Protein AF-0000000087118768 (afdb_homodimer)

Organism: NCBI:txid53985

Solvent-accessible surface area (backbone atoms only — not comparable to full-atom values): 30258 Å² total; per-residue (Å²): 112,69,66,62,57,50,46,36,54,48,44,27,50,35,19,40,52,16,22,42,48,45,58,54,28,55,72,34,82,84,37,24,83,80,22,68,65,53,44,27,53,42,29,19,20,48,17,24,44,33,26,41,10,43,49,43,25,30,45,49,5,34,54,38,48,56,38,74,81,66,40,64,65,33,71,61,37,79,43,54,32,47,46,42,20,51,52,37,35,55,51,49,49,50,51,51,36,53,46,38,46,56,63,51,55,67,57,56,64,65,66,63,65,64,75,75,75,66,81,69,83,68,80,70,73,80,71,78,79,65,77,64,79,57,71,61,61,60,48,50,50,53,48,50,53,50,50,51,52,45,45,52,46,43,42,43,50,50,42,52,51,43,49,43,54,33,31,26,53,52,14,25,52,56,28,51,47,64,70,81,56,32,61,35,43,49,51,48,48,45,54,45,38,20,32,45,17,30,45,51,23,44,48,38,60,74,70,44,89,48,66,68,57,44,49,50,55,41,49,52,53,16,45,29,29,30,50,17,21,51,54,15,49,69,43,30,87,79,51,50,80,82,34,59,63,40,24,49,53,51,11,52,50,25,8,38,33,10,14,41,31,39,43,36,30,51,47,48,44,40,34,54,58,38,55,70,19,62,71,53,64,67,45,53,71,68,57,45,52,50,30,50,49,28,19,51,46,24,22,50,52,41,50,56,47,46,60,70,74,110,68,68,60,55,50,45,36,54,47,44,27,50,34,20,41,52,16,22,42,49,44,57,55,27,56,71,34,83,86,37,25,81,80,22,68,66,53,45,29,53,42,28,18,20,47,16,23,45,32,25,42,10,43,50,42,25,30,45,49,5,33,54,38,48,56,37,74,82,65,41,65,64,31,70,61,38,77,43,56,31,49,47,42,22,50,51,37,34,54,49,50,49,50,51,51,35,52,47,38,45,57,63,51,55,68,57,55,65,64,66,63,65,65,75,72,75,70,78,71,84,68,79,71,74,81,72,75,81,64,77,63,77,58,72,62,60,60,49,50,51,53,48,49,52,51,50,52,52,47,46,52,45,44,43,42,50,49,42,51,52,42,48,41,54,32,30,25,52,53,15,24,51,56,27,50,47,64,70,80,57,33,60,36,43,50,52,47,48,44,53,46,38,20,32,45,17,30,46,52,24,44,47,37,62,75,68,42,90,49,66,67,59,44,49,49,54,42,48,52,53,17,46,30,28,30,51,16,22,52,51,15,48,68,44,30,87,78,51,50,78,80,35,58,65,40,25,48,53,50,11,50,49,25,8,39,34,10,13,40,32,40,42,36,31,49,47,49,45,41,34,55,58,38,55,67,18,63,70,53,65,68,45,54,71,68,57,45,53,50,31,50,49,28,19,51,47,24,21,51,50,41,48,55,48,47,58,71,76

Structure (mmCIF, N/CA/C/O backbone):
data_AF-0000000087118768-model_v1
#
loop_
_entity.id
_entity.type
_entity.pdbx_description
1 polymer 'Zinc transporter 5'
#
loop_
_atom_site.group_PDB
_atom_site.id
_atom_site.type_symbol
_atom_site.label_atom_id
_atom_site.label_alt_id
_atom_site.label_comp_id
_atom_site.label_asym_id
_atom_site.label_entity_id
_atom_site.label_seq_id
_atom_site.pdbx_PDB_ins_code
_atom_site.Cartn_x
_atom_site.Cartn_y
_atom_site.Cartn_z
_atom_site.occupancy
_atom_site.B_iso_or_equiv
_atom_site.auth_seq_id
_atom_site.auth_comp_id
_atom_site.auth_asym_id
_atom_site.auth_atom_id
_atom_site.pdbx_PDB_model_num
ATOM 1 N N . MET A 1 1 ? -31.422 -19.531 -11.227 1 53.19 1 MET A N 1
ATOM 2 C CA . MET A 1 1 ? -31.984 -18.203 -11.508 1 53.19 1 MET A CA 1
ATOM 3 C C . MET A 1 1 ? -32.469 -17.547 -10.219 1 53.19 1 MET A C 1
ATOM 5 O O . MET A 1 1 ? -32.156 -16.375 -9.969 1 53.19 1 MET A O 1
ATOM 9 N N . GLY A 1 2 ? -33.031 -18.453 -9.312 1 63.06 2 GLY A N 1
ATOM 10 C CA . GLY A 1 2 ? -33.656 -17.906 -8.117 1 63.06 2 GLY A CA 1
ATOM 11 C C . GLY A 1 2 ? -32.625 -17.359 -7.125 1 63.06 2 GLY A C 1
ATOM 12 O O . GLY A 1 2 ? -32.75 -16.234 -6.641 1 63.06 2 GLY A O 1
ATOM 13 N N . LEU A 1 3 ? -31.547 -18.062 -6.965 1 72.88 3 LEU A N 1
ATOM 14 C CA . LEU A 1 3 ? -30.562 -17.656 -5.961 1 72.88 3 LEU A CA 1
ATOM 15 C C . LEU A 1 3 ? -29.766 -16.438 -6.438 1 72.88 3 LEU A C 1
ATOM 17 O O . LEU A 1 3 ? -29.422 -15.562 -5.645 1 72.88 3 LEU A O 1
ATOM 21 N N . SER A 1 4 ? -29.719 -16.328 -7.73 1 80.5 4 SER A N 1
ATOM 22 C CA . SER A 1 4 ? -28.953 -15.227 -8.289 1 80.5 4 SER A CA 1
ATOM 23 C C . SER A 1 4 ? -29.703 -13.906 -8.156 1 80.5 4 SER A C 1
ATOM 25 O O . SER A 1 4 ? -29.109 -12.867 -7.863 1 80.5 4 SER A O 1
ATOM 27 N N . THR A 1 5 ? -30.938 -14.039 -8.344 1 82.75 5 THR A N 1
ATOM 28 C CA . THR A 1 5 ? -31.75 -12.836 -8.188 1 82.75 5 THR A CA 1
ATOM 29 C C . THR A 1 5 ? -31.828 -12.422 -6.723 1 82.75 5 THR A C 1
ATOM 31 O O . THR A 1 5 ? -31.766 -11.234 -6.402 1 82.75 5 THR A O 1
ATOM 34 N N . GLY A 1 6 ? -31.969 -13.359 -5.891 1 89.44 6 GLY A N 1
ATOM 35 C CA . GLY A 1 6 ? -31.969 -13.078 -4.465 1 89.44 6 GLY A CA 1
ATOM 36 C C . GLY A 1 6 ? -30.672 -12.453 -3.977 1 89.44 6 GLY A C 1
ATOM 37 O O . GLY A 1 6 ? -30.688 -11.586 -3.096 1 89.44 6 GLY A O 1
ATOM 38 N N . ALA A 1 7 ? -29.688 -12.859 -4.602 1 92.12 7 ALA A N 1
ATOM 39 C CA . ALA A 1 7 ? -28.359 -12.367 -4.215 1 92.12 7 ALA A CA 1
ATOM 40 C C . ALA A 1 7 ? -28.234 -10.875 -4.477 1 92.12 7 ALA A C 1
ATOM 42 O O . ALA A 1 7 ? -27.531 -10.164 -3.754 1 92.12 7 ALA A O 1
ATOM 43 N N . ILE A 1 8 ? -28.922 -10.398 -5.5 1 93.81 8 ILE A N 1
ATOM 44 C CA . ILE A 1 8 ? -28.906 -8.977 -5.816 1 93.81 8 ILE A CA 1
ATOM 45 C C . ILE A 1 8 ? -29.5 -8.18 -4.66 1 93.81 8 ILE A C 1
ATOM 47 O O . ILE A 1 8 ? -28.922 -7.176 -4.227 1 93.81 8 ILE A O 1
ATOM 51 N N . PHE A 1 9 ? -30.562 -8.625 -4.125 1 94.62 9 PHE A N 1
ATOM 52 C CA . PHE A 1 9 ? -31.234 -7.945 -3.021 1 94.62 9 PHE A CA 1
ATOM 53 C C . PHE A 1 9 ? -30.422 -8.086 -1.733 1 94.62 9 PHE A C 1
ATOM 55 O O . PHE A 1 9 ? -30.391 -7.164 -0.913 1 94.62 9 PHE A O 1
ATOM 62 N N . ILE A 1 10 ? -29.891 -9.172 -1.58 1 94.88 10 ILE A N 1
ATOM 63 C CA . ILE A 1 10 ? -29.062 -9.383 -0.399 1 94.88 10 ILE A CA 1
ATOM 64 C C . ILE A 1 10 ? -27.891 -8.398 -0.406 1 94.88 10 ILE A C 1
ATOM 66 O O . ILE A 1 10 ? -27.609 -7.746 0.604 1 94.88 10 ILE A O 1
ATOM 70 N N . MET A 1 11 ? -27.234 -8.281 -1.566 1 95.88 11 MET A N 1
ATOM 71 C CA . MET A 1 11 ? -26.078 -7.383 -1.683 1 95.88 11 MET A CA 1
ATOM 72 C C . MET A 1 11 ? -26.5 -5.934 -1.45 1 95.88 11 MET A C 1
ATOM 74 O O . MET A 1 11 ? -25.781 -5.168 -0.813 1 95.88 11 MET A O 1
ATOM 78 N N . PHE A 1 12 ? -27.656 -5.648 -1.986 1 96.5 12 PHE A N 1
ATOM 79 C CA . PHE A 1 12 ? -28.172 -4.301 -1.766 1 96.5 12 PHE A CA 1
ATOM 80 C C . PHE A 1 12 ? -28.438 -4.055 -0.284 1 96.5 12 PHE A C 1
ATOM 82 O O . PHE A 1 12 ? -28.016 -3.031 0.263 1 96.5 12 PHE A O 1
ATOM 89 N N . ALA A 1 13 ? -29.062 -4.957 0.356 1 96.69 13 ALA A N 1
ATOM 90 C CA . ALA A 1 13 ? -29.438 -4.82 1.762 1 96.69 13 ALA A CA 1
ATOM 91 C C . ALA A 1 13 ? -28.203 -4.75 2.654 1 96.69 13 ALA A C 1
ATOM 93 O O . ALA A 1 13 ? -28.125 -3.906 3.551 1 96.69 13 ALA A O 1
ATOM 94 N N . VAL A 1 14 ? -27.266 -5.566 2.406 1 96.62 14 VAL A N 1
ATOM 95 C CA . VAL A 1 14 ? -26.062 -5.645 3.215 1 96.62 14 VAL A CA 1
ATOM 96 C C . VAL A 1 14 ? -25.25 -4.355 3.061 1 96.62 14 VAL A C 1
ATOM 98 O O . VAL A 1 14 ? -24.766 -3.795 4.047 1 96.62 14 VAL A O 1
ATOM 101 N N . SER A 1 15 ? -25.078 -3.898 1.823 1 96.56 15 SER A N 1
ATOM 102 C CA . SER A 1 15 ? -24.344 -2.664 1.562 1 96.56 15 SER A CA 1
ATOM 103 C C . SER A 1 15 ? -25.031 -1.467 2.211 1 96.56 15 SER A C 1
ATOM 105 O O . SER A 1 15 ? -24.375 -0.629 2.832 1 96.56 15 SER A O 1
ATOM 107 N N . ALA A 1 16 ? -26.344 -1.448 2.057 1 96.25 16 ALA A N 1
ATOM 108 C CA . ALA A 1 16 ? -27.109 -0.361 2.656 1 96.25 16 ALA A CA 1
ATOM 109 C C . ALA A 1 16 ? -27.016 -0.392 4.18 1 96.25 16 ALA A C 1
ATOM 111 O O . ALA A 1 16 ? -26.828 0.648 4.816 1 96.25 16 ALA A O 1
ATOM 112 N N . ALA A 1 17 ? -27.125 -1.517 4.734 1 96.69 17 ALA A N 1
ATOM 113 C CA . ALA A 1 17 ? -27.031 -1.665 6.184 1 96.69 17 ALA A CA 1
ATOM 114 C C . ALA A 1 17 ? -25.672 -1.187 6.699 1 96.69 17 ALA A C 1
ATOM 116 O O . ALA A 1 17 ? -25.609 -0.504 7.723 1 96.69 17 ALA A O 1
ATOM 117 N N . GLY A 1 18 ? -24.609 -1.528 6.023 1 96.31 18 GLY A N 1
ATOM 118 C CA . GLY A 1 18 ? -23.281 -1.11 6.418 1 96.31 18 GLY A CA 1
ATOM 119 C C . GLY A 1 18 ? -23.109 0.396 6.43 1 96.31 18 GLY A C 1
ATOM 120 O O . GLY A 1 18 ? -22.531 0.954 7.371 1 96.31 18 GLY A O 1
ATOM 121 N N . THR A 1 19 ? -23.594 1.037 5.422 1 94.81 19 THR A N 1
ATOM 122 C CA . THR A 1 19 ? -23.422 2.482 5.305 1 94.81 19 THR A CA 1
ATOM 123 C C . THR A 1 19 ? -24.281 3.207 6.34 1 94.81 19 THR A C 1
ATOM 125 O O . THR A 1 19 ? -24 4.352 6.695 1 94.81 19 THR A O 1
ATOM 128 N N . LEU A 1 20 ? -25.312 2.576 6.828 1 93.19 20 LEU A N 1
ATOM 129 C CA . LEU A 1 20 ? -26.234 3.201 7.773 1 93.19 20 LEU A CA 1
ATOM 130 C C . LEU A 1 20 ? -25.672 3.137 9.195 1 93.19 20 LEU A C 1
ATOM 132 O O . LEU A 1 20 ? -26.094 3.91 10.062 1 93.19 20 LEU A O 1
ATOM 136 N N . VAL A 1 21 ? -24.75 2.287 9.453 1 92.75 21 VAL A N 1
ATOM 137 C CA . VAL A 1 21 ? -24.203 2.1 10.797 1 92.75 21 VAL A CA 1
ATOM 138 C C . VAL A 1 21 ? -23.609 3.41 11.297 1 92.75 21 VAL A C 1
ATOM 140 O O . VAL A 1 21 ? -24 3.916 12.359 1 92.75 21 VAL A O 1
ATOM 143 N N . PRO A 1 22 ? -22.734 4.02 10.57 1 91.25 22 PRO A N 1
ATOM 144 C CA . PRO A 1 22 ? -22.172 5.281 11.055 1 91.25 22 PRO A CA 1
ATOM 145 C C . PRO A 1 22 ? -23.203 6.414 11.102 1 91.25 22 PRO A C 1
ATOM 147 O O . PRO A 1 22 ? -23.078 7.32 11.93 1 91.25 22 PRO A O 1
ATOM 150 N N . VAL A 1 23 ? -24.188 6.371 10.25 1 88 23 VAL A N 1
ATOM 151 C CA . VAL A 1 23 ? -25.203 7.414 10.203 1 88 23 VAL A CA 1
ATOM 152 C C . VAL A 1 23 ? -26.094 7.328 11.445 1 88 23 VAL A C 1
ATOM 154 O O . VAL A 1 23 ? -26.375 8.352 12.078 1 88 23 VAL A O 1
ATOM 157 N N . ILE A 1 24 ? -26.453 6.141 11.758 1 87.94 24 ILE A N 1
ATOM 158 C CA . ILE A 1 24 ? -27.297 5.926 12.922 1 87.94 24 ILE A CA 1
ATOM 159 C C . ILE A 1 24 ? -26.516 6.207 14.195 1 87.94 24 ILE A C 1
ATOM 161 O O . ILE A 1 24 ? -27.062 6.73 15.172 1 87.94 24 ILE A O 1
ATOM 165 N N . SER A 1 25 ? -25.266 5.906 14.203 1 86.06 25 SER A N 1
ATOM 166 C CA . SER A 1 25 ? -24.422 6.094 15.375 1 86.06 25 SER A CA 1
ATOM 167 C C . SER A 1 25 ? -24.297 7.57 15.742 1 86.06 25 SER A C 1
ATOM 169 O O . SER A 1 25 ? -24.094 7.91 16.906 1 86.06 25 SER A O 1
ATOM 171 N N . GLN A 1 26 ? -24.422 8.414 14.805 1 81.5 26 GLN A N 1
ATOM 172 C CA . GLN A 1 26 ? -24.344 9.852 15.062 1 81.5 26 GLN A CA 1
ATOM 173 C C . GLN A 1 26 ? -25.562 10.336 15.836 1 81.5 26 GLN A C 1
ATOM 175 O O . GLN A 1 26 ? -25.5 11.383 16.484 1 81.5 26 GLN A O 1
ATOM 180 N N . LYS A 1 27 ? -26.594 9.617 15.789 1 79.81 27 LYS A N 1
ATOM 181 C CA . LYS A 1 27 ? -27.844 10.031 16.438 1 79.81 27 LYS A CA 1
ATOM 182 C C . LYS A 1 27 ? -27.891 9.531 17.875 1 79.81 27 LYS A C 1
ATOM 184 O O . LYS A 1 27 ? -28.734 9.969 18.656 1 79.81 27 LYS A O 1
ATOM 189 N N . ILE A 1 28 ? -27.062 8.617 18.125 1 75.69 28 ILE A N 1
ATOM 190 C CA . ILE A 1 28 ? -27.031 8.07 19.484 1 75.69 28 ILE A CA 1
ATOM 191 C C . ILE A 1 28 ? -25.953 8.766 20.297 1 75.69 28 ILE A C 1
ATOM 193 O O . ILE A 1 28 ? -24.766 8.719 19.938 1 75.69 28 ILE A O 1
ATOM 197 N N . PRO A 1 29 ? -26.297 9.5 21.312 1 67.06 29 PRO A N 1
ATOM 198 C CA . PRO A 1 29 ? -25.344 10.289 22.094 1 67.06 29 PRO A CA 1
ATOM 199 C C . PRO A 1 29 ? -24.141 9.469 22.562 1 67.06 29 PRO A C 1
ATOM 201 O O . PRO A 1 29 ? -23.031 9.984 22.625 1 67.06 29 PRO A O 1
ATOM 204 N N . LYS A 1 30 ? -24.375 8.227 23 1 67.19 30 LYS A N 1
ATOM 205 C CA . LYS A 1 30 ? -23.297 7.398 23.531 1 67.19 30 LYS A CA 1
ATOM 206 C C . LYS A 1 30 ? -22.375 6.918 22.406 1 67.19 30 LYS A C 1
ATOM 208 O O . LYS A 1 30 ? -21.25 6.5 22.656 1 67.19 30 LYS A O 1
ATOM 213 N N . MET A 1 31 ? -22.906 6.988 21.266 1 67.19 31 MET A N 1
ATOM 214 C CA . MET A 1 31 ? -22.188 6.398 20.141 1 67.19 31 MET A CA 1
ATOM 215 C C . MET A 1 31 ? -21.812 7.465 19.125 1 67.19 31 MET A C 1
ATOM 217 O O . MET A 1 31 ? -21.672 7.168 17.922 1 67.19 31 MET A O 1
ATOM 221 N N . GLN A 1 32 ? -21.641 8.469 19.562 1 64 32 GLN A N 1
ATOM 222 C CA . GLN A 1 32 ? -21.281 9.531 18.625 1 64 32 GLN A CA 1
ATOM 223 C C . GLN A 1 32 ? -19.984 9.188 17.891 1 64 32 GLN A C 1
ATOM 225 O O . GLN A 1 32 ? -19.234 8.297 18.312 1 64 32 GLN A O 1
ATOM 230 N N . HIS A 1 33 ? -19.781 9.648 16.641 1 59.28 33 HIS A N 1
ATOM 231 C CA . HIS A 1 33 ? -18.688 9.328 15.734 1 59.28 33 HIS A CA 1
ATOM 232 C C . HIS A 1 33 ? -17.344 9.336 16.453 1 59.28 33 HIS A C 1
ATOM 234 O O . HIS A 1 33 ? -16.406 8.68 16.031 1 59.28 33 HIS A O 1
ATOM 240 N N . ASN A 1 34 ? -17.469 9.688 17.703 1 65.31 34 ASN A N 1
ATOM 241 C CA . ASN A 1 34 ? -16.219 9.812 18.453 1 65.31 34 ASN A CA 1
ATOM 242 C C . ASN A 1 34 ? -16.109 8.742 19.531 1 65.31 34 ASN A C 1
ATOM 244 O O . ASN A 1 34 ? -15.172 8.75 20.328 1 65.31 34 ASN A O 1
ATOM 248 N N . SER A 1 35 ? -17.016 7.891 19.391 1 83.5 35 SER A N 1
ATOM 249 C CA . SER A 1 35 ? -16.953 6.848 20.422 1 83.5 35 SER A CA 1
ATOM 250 C C . SER A 1 35 ? -15.922 5.777 20.047 1 83.5 35 SER A C 1
ATOM 252 O O . SER A 1 35 ? -15.656 5.539 18.875 1 83.5 35 SER A O 1
ATOM 254 N N . ILE A 1 36 ? -15.336 5.223 20.984 1 87.38 36 ILE A N 1
ATOM 255 C CA . ILE A 1 36 ? -14.344 4.16 20.844 1 87.38 36 ILE A CA 1
ATOM 256 C C . ILE A 1 36 ? -14.977 2.951 20.156 1 87.38 36 ILE A C 1
ATOM 258 O O . ILE A 1 36 ? -14.32 2.236 19.406 1 87.38 36 ILE A O 1
ATOM 262 N N . PHE A 1 37 ? -16.219 2.832 20.391 1 89.62 37 PHE A N 1
ATOM 263 C CA . PHE A 1 37 ? -16.938 1.701 19.812 1 89.62 37 PHE A CA 1
ATOM 264 C C . PHE A 1 37 ? -17.031 1.848 18.297 1 89.62 37 PHE A C 1
ATOM 266 O O . PHE A 1 37 ? -16.734 0.903 17.547 1 89.62 37 PHE A O 1
ATOM 273 N N . MET A 1 38 ? -17.391 3.016 17.859 1 91.12 38 MET A N 1
ATOM 274 C CA . MET A 1 38 ? -17.484 3.252 16.422 1 91.12 38 MET A CA 1
ATOM 275 C C . MET A 1 38 ? -16.109 3.191 15.773 1 91.12 38 MET A C 1
ATOM 277 O O . MET A 1 38 ? -15.961 2.717 14.641 1 91.12 38 MET A O 1
ATOM 281 N N . GLU A 1 39 ? -15.188 3.631 16.516 1 92.94 39 GLU A N 1
ATOM 282 C CA . GLU A 1 39 ? -13.82 3.566 16 1 92.94 39 GLU A CA 1
ATOM 283 C C . GLU A 1 39 ? -13.344 2.121 15.883 1 92.94 39 GLU A C 1
ATOM 285 O O . GLU A 1 39 ? -12.562 1.789 14.992 1 92.94 39 GLU A O 1
ATOM 290 N N . ALA A 1 40 ? -13.797 1.343 16.766 1 95.12 40 ALA A N 1
ATOM 291 C CA . ALA A 1 40 ? -13.453 -0.077 16.734 1 95.12 40 ALA A CA 1
ATOM 292 C C . ALA A 1 40 ? -14.062 -0.756 15.508 1 95.12 40 ALA A C 1
ATOM 294 O O . ALA A 1 40 ? -13.391 -1.526 14.82 1 95.12 40 ALA A O 1
ATOM 295 N N . ILE A 1 41 ? -15.258 -0.433 15.242 1 94.94 41 ILE A N 1
ATOM 296 C CA . ILE A 1 41 ? -15.93 -0.996 14.078 1 94.94 41 ILE A CA 1
ATOM 297 C C . ILE A 1 41 ? -15.242 -0.52 12.805 1 94.94 41 ILE A C 1
ATOM 299 O O . ILE A 1 41 ? -15.055 -1.298 11.867 1 94.94 41 ILE A O 1
ATOM 303 N N . ARG A 1 42 ? -14.852 0.653 12.805 1 94.62 42 ARG A N 1
ATOM 304 C CA . ARG A 1 42 ? -14.141 1.205 11.656 1 94.62 42 ARG A CA 1
ATOM 305 C C . ARG A 1 42 ? -12.789 0.511 11.461 1 94.62 42 ARG A C 1
ATOM 307 O O . ARG A 1 42 ? -12.438 0.137 10.344 1 94.62 42 ARG A O 1
ATOM 314 N N . ALA A 1 43 ? -12.102 0.405 12.555 1 96.69 43 ALA A N 1
ATOM 315 C CA . ALA A 1 43 ? -10.805 -0.272 12.484 1 96.69 43 ALA A CA 1
ATOM 316 C C . ALA A 1 43 ? -10.961 -1.693 11.953 1 96.69 43 ALA A C 1
ATOM 318 O O . ALA A 1 43 ? -10.164 -2.141 11.125 1 96.69 43 ALA A O 1
ATOM 319 N N . PHE A 1 44 ? -11.977 -2.375 12.422 1 97.44 44 PHE A N 1
ATOM 320 C CA . PHE A 1 44 ? -12.289 -3.713 11.938 1 97.44 44 PHE A CA 1
ATOM 321 C C . PHE A 1 44 ? -12.555 -3.695 10.438 1 97.44 44 PHE A C 1
ATOM 323 O O . PHE A 1 44 ? -12.055 -4.551 9.703 1 97.44 44 PHE A O 1
ATOM 330 N N . SER A 1 45 ? -13.266 -2.709 10.016 1 96.81 45 SER A N 1
ATOM 331 C CA . SER A 1 45 ? -13.602 -2.57 8.602 1 96.81 45 SER A CA 1
ATOM 332 C C . SER A 1 45 ? -12.352 -2.314 7.762 1 96.81 45 SER A C 1
ATOM 334 O O . SER A 1 45 ? -12.258 -2.779 6.621 1 96.81 45 SER A O 1
ATOM 336 N N . PHE A 1 46 ? -11.367 -1.549 8.266 1 97.06 46 PHE A N 1
ATOM 337 C CA . PHE A 1 46 ? -10.125 -1.284 7.547 1 97.06 46 PHE A CA 1
ATOM 338 C C . PHE A 1 46 ? -9.367 -2.58 7.277 1 97.06 46 PHE A C 1
ATOM 340 O O . PHE A 1 46 ? -8.859 -2.789 6.172 1 97.06 46 PHE A O 1
ATOM 347 N N . GLY A 1 47 ? -9.383 -3.434 8.312 1 97.31 47 GLY A N 1
ATOM 348 C CA . GLY A 1 47 ? -8.742 -4.73 8.156 1 97.31 47 GLY A CA 1
ATOM 349 C C . GLY A 1 47 ? -9.406 -5.594 7.102 1 97.31 47 GLY A C 1
ATOM 350 O O . GLY A 1 47 ? -8.727 -6.223 6.285 1 97.31 47 GLY A O 1
ATOM 351 N N . VAL A 1 48 ? -10.688 -5.547 7.109 1 96.19 48 VAL A N 1
ATOM 352 C CA . VAL A 1 48 ? -11.453 -6.34 6.156 1 96.19 48 VAL A CA 1
ATOM 353 C C . VAL A 1 48 ? -11.172 -5.855 4.738 1 96.19 48 VAL A C 1
ATOM 355 O O . VAL A 1 48 ? -10.945 -6.664 3.832 1 96.19 48 VAL A O 1
ATOM 358 N N . VAL A 1 49 ? -11.172 -4.605 4.539 1 94.62 49 VAL A N 1
ATOM 359 C CA . VAL A 1 49 ? -10.969 -4.016 3.221 1 94.62 49 VAL A CA 1
ATOM 360 C C . VAL A 1 49 ? -9.578 -4.379 2.701 1 94.62 49 VAL A C 1
ATOM 362 O O . VAL A 1 49 ? -9.43 -4.801 1.551 1 94.62 49 VAL A O 1
ATOM 365 N N . LEU A 1 50 ? -8.602 -4.289 3.492 1 96.12 50 LEU A N 1
ATOM 366 C CA . LEU A 1 50 ? -7.227 -4.586 3.1 1 96.12 50 LEU A CA 1
ATOM 367 C C . LEU A 1 50 ? -7.07 -6.055 2.727 1 96.12 50 LEU A C 1
ATOM 369 O O . LEU A 1 50 ? -6.457 -6.383 1.71 1 96.12 50 LEU A O 1
ATOM 373 N N . ALA A 1 51 ? -7.633 -6.883 3.564 1 95.5 51 ALA A N 1
ATOM 374 C CA . ALA A 1 51 ? -7.547 -8.32 3.314 1 95.5 51 ALA A CA 1
ATOM 375 C C . ALA A 1 51 ? -8.297 -8.695 2.041 1 95.5 51 ALA A C 1
ATOM 377 O O . ALA A 1 51 ? -7.855 -9.57 1.286 1 95.5 51 ALA A O 1
ATOM 378 N N . THR A 1 52 ? -9.391 -8.07 1.846 1 92.38 52 THR A N 1
ATOM 379 C CA . THR A 1 52 ? -10.148 -8.312 0.619 1 92.38 52 THR A CA 1
ATOM 380 C C . THR A 1 52 ? -9.312 -7.941 -0.606 1 92.38 52 THR A C 1
ATOM 382 O O . THR A 1 52 ? -9.273 -8.695 -1.584 1 92.38 52 THR A O 1
ATOM 385 N N . GLY A 1 53 ? -8.68 -6.844 -0.534 1 93.06 53 GLY A N 1
ATOM 386 C CA . GLY A 1 53 ? -7.863 -6.402 -1.655 1 93.06 53 GLY A CA 1
ATOM 387 C C . GLY A 1 53 ? -6.723 -7.352 -1.972 1 93.06 53 GLY A C 1
ATOM 388 O O . GLY A 1 53 ? -6.52 -7.723 -3.129 1 93.06 53 GLY A O 1
ATOM 389 N N . LEU A 1 54 ? -6.016 -7.773 -0.995 1 93.12 54 LEU A N 1
ATOM 390 C CA . LEU A 1 54 ? -4.809 -8.562 -1.202 1 93.12 54 LEU A CA 1
ATOM 391 C C . LEU A 1 54 ? -5.145 -10.047 -1.338 1 93.12 54 LEU A C 1
ATOM 393 O O . LEU A 1 54 ? -4.836 -10.664 -2.357 1 93.12 54 LEU A O 1
ATOM 397 N N . ILE A 1 55 ? -5.863 -10.594 -0.422 1 89.44 55 ILE A N 1
ATOM 398 C CA . ILE A 1 55 ? -6.012 -12.039 -0.292 1 89.44 55 ILE A CA 1
ATOM 399 C C . ILE A 1 55 ? -7.137 -12.523 -1.205 1 89.44 55 ILE A C 1
ATOM 401 O O . ILE A 1 55 ? -7.121 -13.664 -1.669 1 89.44 55 ILE A O 1
ATOM 405 N N . HIS A 1 56 ? -8.047 -11.711 -1.541 1 87 56 HIS A N 1
ATOM 406 C CA . HIS A 1 56 ? -9.148 -12.164 -2.387 1 87 56 HIS A CA 1
ATOM 407 C C . HIS A 1 56 ? -8.984 -11.656 -3.816 1 87 56 HIS A C 1
ATOM 409 O O . HIS A 1 56 ? -8.836 -12.453 -4.746 1 87 56 HIS A O 1
ATOM 415 N N . MET A 1 57 ? -8.836 -10.406 -3.936 1 90.5 57 MET A N 1
ATOM 416 C CA . MET A 1 57 ? -8.852 -9.82 -5.273 1 90.5 57 MET A CA 1
ATOM 417 C C . MET A 1 57 ? -7.527 -10.055 -5.988 1 90.5 57 MET A C 1
ATOM 419 O O . MET A 1 57 ? -7.492 -10.633 -7.074 1 90.5 57 MET A O 1
ATOM 423 N N . VAL A 1 58 ? -6.484 -9.672 -5.379 1 92.75 58 VAL A N 1
ATOM 424 C CA . VAL A 1 58 ? -5.18 -9.773 -6.027 1 92.75 58 VAL A CA 1
ATOM 425 C C . VAL A 1 58 ? -4.836 -11.242 -6.262 1 92.75 58 VAL A C 1
ATOM 427 O O . VAL A 1 58 ? -4.371 -11.609 -7.344 1 92.75 58 VAL A O 1
ATOM 430 N N . SER A 1 59 ? -5.031 -12.055 -5.266 1 90.81 59 SER A N 1
ATOM 431 C CA . SER A 1 59 ? -4.723 -13.477 -5.395 1 90.81 59 SER A CA 1
ATOM 432 C C . SER A 1 59 ? -5.504 -14.109 -6.543 1 90.81 59 SER A C 1
ATOM 434 O O . SER A 1 59 ? -4.93 -14.812 -7.375 1 90.81 59 SER A O 1
ATOM 436 N N . GLU A 1 60 ? -6.773 -13.844 -6.613 1 87.44 60 GLU A N 1
ATOM 437 C CA . GLU A 1 60 ? -7.602 -14.391 -7.688 1 87.44 60 GLU A CA 1
ATOM 438 C C . GLU A 1 60 ? -7.164 -13.852 -9.047 1 87.44 60 GLU A C 1
ATOM 440 O O . GLU A 1 60 ? -7.176 -14.578 -10.039 1 87.44 60 GLU A O 1
ATOM 445 N N . GLY A 1 61 ? -6.867 -12.625 -9.07 1 90.5 61 GLY A N 1
ATOM 446 C CA . GLY A 1 61 ? -6.379 -12.047 -10.305 1 90.5 61 GLY A CA 1
ATOM 447 C C . GLY A 1 61 ? -5.105 -12.695 -10.812 1 90.5 61 GLY A C 1
ATOM 448 O O . GLY A 1 61 ? -4.977 -12.984 -12.008 1 90.5 61 GLY A O 1
ATOM 449 N N . ILE A 1 62 ? -4.219 -12.914 -9.891 1 89.94 62 ILE A N 1
ATOM 450 C CA . ILE A 1 62 ? -2.963 -13.562 -10.242 1 89.94 62 ILE A CA 1
ATOM 451 C C . ILE A 1 62 ? -3.238 -14.977 -10.766 1 89.94 62 ILE A C 1
ATOM 453 O O . ILE A 1 62 ? -2.639 -15.406 -11.758 1 89.94 62 ILE A O 1
ATOM 457 N N . GLU A 1 63 ? -4.066 -15.688 -10.133 1 87.25 63 GLU A N 1
ATOM 458 C CA . GLU A 1 63 ? -4.402 -17.047 -10.531 1 87.25 63 GLU A CA 1
ATOM 459 C C . GLU A 1 63 ? -4.98 -17.078 -11.945 1 87.25 63 GLU A C 1
ATOM 461 O O . GLU A 1 63 ? -4.594 -17.922 -12.758 1 87.25 63 GLU A O 1
ATOM 466 N N . ASN A 1 64 ? -5.863 -16.156 -12.227 1 87.31 64 ASN A N 1
ATOM 467 C CA . ASN A 1 64 ? -6.484 -16.109 -13.547 1 87.31 64 ASN A CA 1
ATOM 468 C C . ASN A 1 64 ? -5.473 -15.719 -14.625 1 87.31 64 ASN A C 1
ATOM 470 O O . ASN A 1 64 ? -5.488 -16.266 -15.727 1 87.31 64 ASN A O 1
ATOM 474 N N . LEU A 1 65 ? -4.598 -14.898 -14.281 1 89.38 65 LEU A N 1
ATOM 475 C CA . LEU A 1 65 ? -3.641 -14.391 -15.258 1 89.38 65 LEU A CA 1
ATOM 476 C C . LEU A 1 65 ? -2.443 -15.32 -15.391 1 89.38 65 LEU A C 1
ATOM 478 O O . LEU A 1 65 ? -1.554 -15.094 -16.203 1 89.38 65 LEU A O 1
ATOM 482 N N . SER A 1 66 ? -2.408 -16.312 -14.555 1 84.94 66 SER A N 1
ATOM 483 C CA . SER A 1 66 ? -1.325 -17.281 -14.625 1 84.94 66 SER A CA 1
ATOM 484 C C . SER A 1 66 ? -1.796 -18.578 -15.273 1 84.94 66 SER A C 1
ATOM 486 O O . SER A 1 66 ? -1.047 -19.562 -15.328 1 84.94 66 SER A O 1
ATOM 488 N N . ASP A 1 67 ? -2.965 -18.578 -15.734 1 84.94 67 ASP A N 1
ATOM 489 C CA . ASP A 1 67 ? -3.51 -19.781 -16.359 1 84.94 67 ASP A CA 1
ATOM 490 C C . ASP A 1 67 ? -2.762 -20.125 -17.641 1 84.94 67 ASP A C 1
ATOM 492 O O . ASP A 1 67 ? -2.48 -19.234 -18.453 1 84.94 67 ASP A O 1
ATOM 496 N N . GLU A 1 68 ? -2.467 -21.344 -17.797 1 81.31 68 GLU A N 1
ATOM 497 C CA . GLU A 1 68 ? -1.689 -21.812 -18.953 1 81.31 68 GLU A CA 1
ATOM 498 C C . GLU A 1 68 ? -2.434 -21.578 -20.25 1 81.31 68 GLU A C 1
ATOM 500 O O . GLU A 1 68 ? -1.816 -21.484 -21.312 1 81.31 68 GLU A O 1
ATOM 505 N N . ALA A 1 69 ? -3.693 -21.469 -20.188 1 79.44 69 ALA A N 1
ATOM 506 C CA . ALA A 1 69 ? -4.523 -21.281 -21.375 1 79.44 69 ALA A CA 1
ATOM 507 C C . ALA A 1 69 ? -4.254 -19.938 -22.016 1 79.44 69 ALA A C 1
ATOM 509 O O . ALA A 1 69 ? -4.621 -19.703 -23.172 1 79.44 69 ALA A O 1
ATOM 510 N N . LEU A 1 70 ? -3.574 -19.016 -21.297 1 83.31 70 LEU A N 1
ATOM 511 C CA . LEU A 1 70 ? -3.373 -17.672 -21.797 1 83.31 70 LEU A CA 1
ATOM 512 C C . LEU A 1 70 ? -2.152 -17.609 -22.703 1 83.31 70 LEU A C 1
ATOM 514 O O . LEU A 1 70 ? -1.919 -16.594 -23.375 1 83.31 70 LEU A O 1
ATOM 518 N N . GLY A 1 71 ? -1.396 -18.594 -22.812 1 77.62 71 GLY A N 1
ATOM 519 C CA . GLY A 1 71 ? -0.343 -18.656 -23.812 1 77.62 71 GLY A CA 1
ATOM 520 C C . GLY A 1 71 ? 1.006 -18.203 -23.281 1 77.62 71 GLY A C 1
ATOM 521 O O . GLY A 1 71 ? 1.206 -18.109 -22.062 1 77.62 71 GLY A O 1
ATOM 522 N N . PRO A 1 72 ? 1.827 -17.859 -24.203 1 69.5 72 PRO A N 1
ATOM 523 C CA . PRO A 1 72 ? 3.244 -17.641 -23.891 1 69.5 72 PRO A CA 1
ATOM 524 C C . PRO A 1 72 ? 3.494 -16.375 -23.094 1 69.5 72 PRO A C 1
ATOM 526 O O . PRO A 1 72 ? 4.465 -16.297 -22.344 1 69.5 72 PRO A O 1
ATOM 529 N N . ILE A 1 73 ? 2.799 -15.422 -23.219 1 67 73 ILE A N 1
ATOM 530 C CA . ILE A 1 73 ? 3.023 -14.156 -22.531 1 67 73 ILE A CA 1
ATOM 531 C C . ILE A 1 73 ? 3.018 -14.391 -21.016 1 67 73 ILE A C 1
ATOM 533 O O . ILE A 1 73 ? 3.871 -13.859 -20.297 1 67 73 ILE A O 1
ATOM 537 N N . VAL A 1 74 ? 2.088 -15.156 -20.625 1 68.5 74 VAL A N 1
ATOM 538 C CA . VAL A 1 74 ? 1.951 -15.383 -19.188 1 68.5 74 VAL A CA 1
ATOM 539 C C . VAL A 1 74 ? 3.023 -16.375 -18.719 1 68.5 74 VAL A C 1
ATOM 541 O O . VAL A 1 74 ? 3.512 -16.266 -17.594 1 68.5 74 VAL A O 1
ATOM 544 N N . GLU A 1 75 ? 3.375 -17.156 -19.609 1 62.28 75 GLU A N 1
ATOM 545 C CA . GLU A 1 75 ? 4.438 -18.109 -19.281 1 62.28 75 GLU A CA 1
ATOM 546 C C . GLU A 1 75 ? 5.777 -17.406 -19.125 1 62.28 75 GLU A C 1
ATOM 548 O O . GLU A 1 75 ? 6.59 -17.781 -18.281 1 62.28 75 GLU A O 1
ATOM 553 N N . GLU A 1 76 ? 5.789 -16.406 -19.875 1 61.03 76 GLU A N 1
ATOM 554 C CA . GLU A 1 76 ? 7.07 -15.711 -19.906 1 61.03 76 GLU A CA 1
ATOM 555 C C . GLU A 1 76 ? 7.121 -14.617 -18.844 1 61.03 76 GLU A C 1
ATOM 557 O O . GLU A 1 76 ? 8.18 -14.328 -18.281 1 61.03 76 GLU A O 1
ATOM 562 N N . TYR A 1 77 ? 5.988 -14.102 -18.609 1 66.44 77 TYR A N 1
ATOM 563 C CA . TYR A 1 77 ? 5.926 -13.023 -17.625 1 66.44 77 TYR A CA 1
ATOM 564 C C . TYR A 1 77 ? 5.004 -13.398 -16.469 1 66.44 77 TYR A C 1
ATOM 566 O O . TYR A 1 77 ? 3.834 -13.008 -16.453 1 66.44 77 TYR A O 1
ATOM 574 N N . GLY A 1 78 ? 5.488 -14 -15.594 1 67.06 78 GLY A N 1
ATOM 575 C CA . GLY A 1 78 ? 4.723 -14.586 -14.508 1 67.06 78 GLY A CA 1
ATOM 576 C C . GLY A 1 78 ? 4.238 -13.562 -13.5 1 67.06 78 GLY A C 1
ATOM 577 O O . GLY A 1 78 ? 3.498 -13.898 -12.57 1 67.06 78 GLY A O 1
ATOM 578 N N . CYS A 1 79 ? 4.516 -12.305 -13.742 1 79.06 79 CYS A N 1
ATOM 579 C CA . CYS A 1 79 ? 4.148 -11.336 -12.711 1 79.06 79 CYS A CA 1
ATOM 580 C C . CYS A 1 79 ? 3.195 -10.281 -13.266 1 79.06 79 CYS A C 1
ATOM 582 O O . CYS A 1 79 ? 3.191 -9.141 -12.805 1 79.06 79 CYS A O 1
ATOM 584 N N . LEU A 1 80 ? 2.355 -10.609 -14.188 1 86.12 80 LEU A N 1
ATOM 585 C CA . LEU A 1 80 ? 1.446 -9.672 -14.836 1 86.12 80 LEU A CA 1
ATOM 586 C C . LEU A 1 80 ? 0.415 -9.133 -13.852 1 86.12 80 LEU A C 1
ATOM 588 O O . LEU A 1 80 ? 0.087 -7.945 -13.875 1 86.12 80 LEU A O 1
ATOM 592 N N . GLY A 1 81 ? -0.099 -10.07 -13.062 1 91.75 81 GLY A N 1
ATOM 593 C CA . GLY A 1 81 ? -1.067 -9.648 -12.07 1 91.75 81 GLY A CA 1
ATOM 594 C C . GLY A 1 81 ? -0.542 -8.555 -11.156 1 91.75 81 GLY A C 1
ATOM 595 O O . GLY A 1 81 ? -1.188 -7.516 -10.992 1 91.75 81 GLY A O 1
ATOM 596 N N . LEU A 1 82 ? 0.611 -8.742 -10.648 1 93.75 82 LEU A N 1
ATOM 597 C CA . LEU A 1 82 ? 1.204 -7.789 -9.719 1 93.75 82 LEU A CA 1
ATOM 598 C C . LEU A 1 82 ? 1.625 -6.516 -10.445 1 93.75 82 LEU A C 1
ATOM 600 O O . LEU A 1 82 ? 1.614 -5.43 -9.852 1 93.75 82 LEU A O 1
ATOM 604 N N . ALA A 1 83 ? 1.954 -6.645 -11.727 1 93.12 83 ALA A N 1
ATOM 605 C CA . ALA A 1 83 ? 2.248 -5.457 -12.523 1 93.12 83 ALA A CA 1
ATOM 606 C C . ALA A 1 83 ? 1.019 -4.562 -12.656 1 93.12 83 ALA A C 1
ATOM 608 O O . ALA A 1 83 ? 1.123 -3.338 -12.562 1 93.12 83 ALA A O 1
ATOM 609 N N . ILE A 1 84 ? -0.107 -5.148 -12.836 1 94.88 84 ILE A N 1
ATOM 610 C CA . ILE A 1 84 ? -1.357 -4.406 -12.953 1 94.88 84 ILE A CA 1
ATOM 611 C C . ILE A 1 84 ? -1.687 -3.738 -11.617 1 94.88 84 ILE A C 1
ATOM 613 O O . ILE A 1 84 ? -2.141 -2.592 -11.586 1 94.88 84 ILE A O 1
ATOM 617 N N . VAL A 1 85 ? -1.464 -4.461 -10.539 1 96.56 85 VAL A N 1
ATOM 618 C CA . VAL A 1 85 ? -1.672 -3.898 -9.211 1 96.56 85 VAL A CA 1
ATOM 619 C C . VAL A 1 85 ? -0.789 -2.666 -9.031 1 96.56 85 VAL A C 1
ATOM 621 O O . VAL A 1 85 ? -1.255 -1.624 -8.562 1 96.56 85 VAL A O 1
ATOM 624 N N . LEU A 1 86 ? 0.47 -2.783 -9.438 1 96.56 86 LEU A N 1
ATOM 625 C CA . LEU A 1 86 ? 1.43 -1.689 -9.336 1 96.56 86 LEU A CA 1
ATOM 626 C C . LEU A 1 86 ? 0.962 -0.48 -10.141 1 96.56 86 LEU A C 1
ATOM 628 O O . LEU A 1 86 ? 0.94 0.641 -9.633 1 96.56 86 LEU A O 1
ATOM 632 N N . ILE A 1 87 ? 0.559 -0.681 -11.352 1 96.81 87 ILE A N 1
ATOM 633 C CA . ILE A 1 87 ? 0.106 0.39 -12.227 1 96.81 87 ILE A CA 1
ATOM 634 C C . ILE A 1 87 ? -1.112 1.079 -11.617 1 96.81 87 ILE A C 1
ATOM 636 O O . ILE A 1 87 ? -1.196 2.309 -11.609 1 96.81 87 ILE A O 1
ATOM 640 N N . THR A 1 88 ? -1.986 0.302 -11.094 1 96.56 88 THR A N 1
ATOM 641 C CA . THR A 1 88 ? -3.201 0.842 -10.492 1 96.56 88 THR A CA 1
ATOM 642 C C . THR A 1 88 ? -2.863 1.748 -9.312 1 96.56 88 THR A C 1
ATOM 644 O O . THR A 1 88 ? -3.416 2.844 -9.188 1 96.56 88 THR A O 1
ATOM 647 N N . MET A 1 89 ? -1.95 1.312 -8.492 1 96.69 89 MET A N 1
ATOM 648 C CA . MET A 1 89 ? -1.587 2.078 -7.305 1 96.69 89 MET A CA 1
ATOM 649 C C . MET A 1 89 ? -0.938 3.404 -7.691 1 96.69 89 MET A C 1
ATOM 651 O O . MET A 1 89 ? -1.258 4.445 -7.117 1 96.69 89 MET A O 1
ATOM 655 N N . ILE A 1 90 ? -0.06 3.404 -8.688 1 96.69 90 ILE A N 1
ATOM 656 C CA . ILE A 1 90 ? 0.646 4.625 -9.055 1 96.69 90 ILE A CA 1
ATOM 657 C C . ILE A 1 90 ? -0.307 5.578 -9.773 1 96.69 90 ILE A C 1
ATOM 659 O O . ILE A 1 90 ? -0.195 6.797 -9.641 1 96.69 90 ILE A O 1
ATOM 663 N N . VAL A 1 91 ? -1.249 5.055 -10.516 1 96.5 91 VAL A N 1
ATOM 664 C CA . VAL A 1 91 ? -2.254 5.883 -11.172 1 96.5 91 VAL A CA 1
ATOM 665 C C . VAL A 1 91 ? -3.152 6.539 -10.125 1 96.5 91 VAL A C 1
ATOM 667 O O . VAL A 1 91 ? -3.492 7.719 -10.25 1 96.5 91 VAL A O 1
ATOM 670 N N . LEU A 1 92 ? -3.504 5.805 -9.117 1 95.88 92 LEU A N 1
ATOM 671 C CA . LEU A 1 92 ? -4.34 6.363 -8.062 1 95.88 92 LEU A CA 1
ATOM 672 C C . LEU A 1 92 ? -3.598 7.453 -7.301 1 95.88 92 LEU A C 1
ATOM 674 O O . LEU A 1 92 ? -4.195 8.461 -6.906 1 95.88 92 LEU A O 1
ATOM 678 N N . GLN A 1 93 ? -2.346 7.199 -7.098 1 95.88 93 GLN A N 1
ATOM 679 C CA . GLN A 1 93 ? -1.53 8.227 -6.457 1 95.88 93 GLN A CA 1
ATOM 680 C C . GLN A 1 93 ? -1.511 9.508 -7.281 1 95.88 93 GLN A C 1
ATOM 682 O O . GLN A 1 93 ? -1.587 10.609 -6.734 1 95.88 93 GLN A O 1
ATOM 687 N N . PHE A 1 94 ? -1.394 9.328 -8.57 1 96.38 94 PHE A N 1
ATOM 688 C CA . PHE A 1 94 ? -1.434 10.453 -9.508 1 96.38 94 PHE A CA 1
ATOM 689 C C . PHE A 1 94 ? -2.771 11.172 -9.422 1 96.38 94 PHE A C 1
ATOM 691 O O . PHE A 1 94 ? -2.812 12.406 -9.32 1 96.38 94 PHE A O 1
ATOM 698 N N . ILE A 1 95 ? -3.816 10.469 -9.422 1 95 95 ILE A N 1
ATOM 699 C CA . ILE A 1 95 ? -5.156 11.039 -9.375 1 95 95 ILE A CA 1
ATOM 700 C C . ILE A 1 95 ? -5.359 11.781 -8.055 1 95 95 ILE A C 1
ATOM 702 O O . ILE A 1 95 ? -5.898 12.891 -8.031 1 95 95 ILE A O 1
ATOM 706 N N . GLU A 1 96 ? -4.926 11.211 -7.02 1 94.31 96 GLU A N 1
ATOM 707 C CA . GLU A 1 96 ? -5.09 11.836 -5.707 1 94.31 96 GLU A CA 1
ATOM 708 C C . GLU A 1 96 ? -4.309 13.141 -5.617 1 94.31 96 GLU A C 1
ATOM 710 O O . GLU A 1 96 ? -4.855 14.172 -5.215 1 94.31 96 GLU A O 1
ATOM 715 N N . ALA A 1 97 ? -3.053 13.117 -6 1 93.81 97 ALA A N 1
ATOM 716 C CA . ALA A 1 97 ? -2.203 14.305 -5.906 1 93.81 97 ALA A CA 1
ATOM 717 C C . ALA A 1 97 ? -2.75 15.438 -6.77 1 93.81 97 ALA A C 1
ATOM 719 O O . ALA A 1 97 ? -2.832 16.578 -6.32 1 93.81 97 ALA A O 1
ATOM 720 N N . GLU A 1 98 ? -3.137 15.109 -7.961 1 94.25 98 GLU A N 1
ATOM 721 C CA . GLU A 1 98 ? -3.646 16.141 -8.867 1 94.25 98 GLU A CA 1
ATOM 722 C C . GLU A 1 98 ? -5.016 16.641 -8.414 1 94.25 98 GLU A C 1
ATOM 724 O O . GLU A 1 98 ? -5.367 17.797 -8.648 1 94.25 98 GLU A O 1
ATOM 729 N N . SER A 1 99 ? -5.809 15.844 -7.777 1 93 99 SER A N 1
ATOM 730 C CA . SER A 1 99 ? -7.105 16.266 -7.254 1 93 99 SER A CA 1
ATOM 731 C C . SER A 1 99 ? -6.941 17.266 -6.117 1 93 99 SER A C 1
ATOM 733 O O . SER A 1 99 ? -7.711 18.234 -6.016 1 93 99 SER A O 1
ATOM 735 N N . VAL A 1 100 ? -5.984 17.031 -5.281 1 91.19 100 VAL A N 1
ATOM 736 C CA . VAL A 1 100 ? -5.707 17.969 -4.195 1 91.19 100 VAL A CA 1
ATOM 737 C C . VAL A 1 100 ? -5.359 19.344 -4.77 1 91.19 100 VAL A C 1
ATOM 739 O O . VAL A 1 100 ? -5.859 20.359 -4.297 1 91.19 100 VAL A O 1
ATOM 742 N N . ILE A 1 101 ? -4.562 19.359 -5.809 1 91.06 101 ILE A N 1
ATOM 743 C CA . ILE A 1 101 ? -4.152 20.609 -6.449 1 91.06 101 ILE A CA 1
ATOM 744 C C . ILE A 1 101 ? -5.359 21.281 -7.098 1 91.06 101 ILE A C 1
ATOM 746 O O . ILE A 1 101 ? -5.547 22.484 -6.969 1 91.06 101 ILE A O 1
ATOM 750 N N . PHE A 1 102 ? -6.078 20.5 -7.766 1 88.75 102 PHE A N 1
ATOM 751 C CA . PHE A 1 102 ? -7.246 21.016 -8.477 1 88.75 102 PHE A CA 1
ATOM 752 C C . PHE A 1 102 ? -8.227 21.656 -7.508 1 88.75 102 PHE A C 1
ATOM 754 O O . PHE A 1 102 ? -8.75 22.75 -7.777 1 88.75 102 PHE A O 1
ATOM 761 N N . PHE A 1 103 ? -8.445 21.094 -6.34 1 85.19 103 PHE A N 1
ATOM 762 C CA . PHE A 1 103 ? -9.43 21.594 -5.383 1 85.19 103 PHE A CA 1
ATOM 763 C C . PHE A 1 103 ? -8.836 22.703 -4.531 1 85.19 103 PHE A C 1
ATOM 765 O O . PHE A 1 103 ? -9.57 23.547 -3.992 1 85.19 103 PHE A O 1
ATOM 772 N N . ALA A 1 104 ? -7.488 22.656 -4.324 1 78.56 104 ALA A N 1
ATOM 773 C CA . ALA A 1 104 ? -6.824 23.734 -3.6 1 78.56 104 ALA A CA 1
ATOM 774 C C . ALA A 1 104 ? -6.777 25.016 -4.438 1 78.56 104 ALA A C 1
ATOM 776 O O . ALA A 1 104 ? -6.906 26.125 -3.908 1 78.56 104 ALA A O 1
ATOM 777 N N . GLY A 1 105 ? -6.219 25.062 -5.676 1 66.75 105 GLY A N 1
ATOM 778 C CA . GLY A 1 105 ? -6.16 26.188 -6.582 1 66.75 105 GLY A CA 1
ATOM 779 C C . GLY A 1 105 ? -7.52 26.812 -6.852 1 66.75 105 GLY A C 1
ATOM 780 O O . GLY A 1 105 ? -7.621 28.016 -7.125 1 66.75 105 GLY A O 1
ATOM 781 N N . GLY A 1 106 ? -8.477 26.078 -6.965 1 54.88 106 GLY A N 1
ATOM 782 C CA . GLY A 1 106 ? -9.781 26.672 -7.195 1 54.88 106 GLY A CA 1
ATOM 783 C C . GLY A 1 106 ? -10.203 27.625 -6.094 1 54.88 106 GLY A C 1
ATOM 784 O O . GLY A 1 106 ? -11.023 28.516 -6.32 1 54.88 106 GLY A O 1
ATOM 785 N N . GLY A 1 107 ? -9.609 27.547 -4.828 1 45 107 GLY A N 1
ATOM 786 C CA . GLY A 1 107 ? -9.969 28.484 -3.781 1 45 107 GLY A CA 1
ATOM 787 C C . GLY A 1 107 ? -9.156 29.766 -3.83 1 45 107 GLY A C 1
ATOM 788 O O . GLY A 1 107 ? -9.539 30.781 -3.242 1 45 107 GLY A O 1
ATOM 789 N N . SER A 1 108 ? -7.84 29.734 -4.168 1 44.19 108 SER A N 1
ATOM 790 C CA . SER A 1 108 ? -7.008 30.938 -4.129 1 44.19 108 SER A CA 1
ATOM 791 C C . SER A 1 108 ? -7.43 31.938 -5.199 1 44.19 108 SER A C 1
ATOM 793 O O . SER A 1 108 ? -6.992 33.094 -5.188 1 44.19 108 SER A O 1
ATOM 795 N N . MET A 1 109 ? -7.965 31.609 -6.211 1 36.44 109 MET A N 1
ATOM 796 C CA . MET A 1 109 ? -8.312 32.656 -7.156 1 36.44 109 MET A CA 1
ATOM 797 C C . MET A 1 109 ? -9.18 33.719 -6.492 1 36.44 109 MET A C 1
ATOM 799 O O . MET A 1 109 ? -9.297 34.844 -6.996 1 36.44 109 MET A O 1
ATOM 803 N N . LEU A 1 110 ? -9.938 33.344 -5.496 1 34.12 110 LEU A N 1
ATOM 804 C CA . LEU A 1 110 ? -10.867 34.375 -5.094 1 34.12 110 LEU A CA 1
ATOM 805 C C . LEU A 1 110 ? -10.156 35.438 -4.23 1 34.12 110 LEU A C 1
ATOM 807 O O . LEU A 1 110 ? -10.648 36.531 -4.078 1 34.12 110 LEU A O 1
ATOM 811 N N . HIS A 1 111 ? -9.023 34.969 -3.598 1 35.56 111 HIS A N 1
ATOM 812 C CA . HIS A 1 111 ? -8.602 36.094 -2.752 1 35.56 111 HIS A CA 1
ATOM 813 C C . HIS A 1 111 ? -7.801 37.125 -3.547 1 35.56 111 HIS A C 1
ATOM 815 O O . HIS A 1 111 ? -7.203 38.031 -2.971 1 35.56 111 HIS A O 1
ATOM 821 N N . GLY A 1 112 ? -7.418 36.75 -4.742 1 32.69 112 GLY A N 1
ATOM 822 C CA . GLY A 1 112 ? -6.613 37.781 -5.391 1 32.69 112 GLY A CA 1
ATOM 823 C C . GLY A 1 112 ? -7.332 39.094 -5.508 1 32.69 112 GLY A C 1
ATOM 824 O O . GLY A 1 112 ? -6.699 40.125 -5.754 1 32.69 112 GLY A O 1
ATOM 825 N N . HIS A 1 113 ? -8.594 38.906 -5.914 1 32.94 113 HIS A N 1
ATOM 826 C CA . HIS A 1 113 ? -9.039 40.188 -6.406 1 32.94 113 HIS A CA 1
ATOM 827 C C . HIS A 1 113 ? -9.32 41.156 -5.254 1 32.94 113 HIS A C 1
ATOM 829 O O . HIS A 1 113 ? -10.258 41.969 -5.32 1 32.94 113 HIS A O 1
ATOM 835 N N . GLY A 1 114 ? -9.016 40.844 -4.082 1 29.41 114 GLY A N 1
ATOM 836 C CA . GLY A 1 114 ? -9.383 41.969 -3.277 1 29.41 114 GLY A CA 1
ATOM 837 C C . GLY A 1 114 ? -8.812 43.281 -3.807 1 29.41 114 GLY A C 1
ATOM 838 O O . GLY A 1 114 ? -7.727 43.312 -4.391 1 29.41 114 GLY A O 1
ATOM 839 N N . HIS A 1 115 ? -9.727 44.188 -4.203 1 29.42 115 HIS A N 1
ATOM 840 C CA . HIS A 1 115 ? -9.68 45.562 -4.656 1 29.42 115 HIS A CA 1
ATOM 841 C C . HIS A 1 115 ? -8.672 46.375 -3.859 1 29.42 115 HIS A C 1
ATOM 843 O O . HIS A 1 115 ? -8.672 46.344 -2.625 1 29.42 115 HIS A O 1
ATOM 849 N N . SER A 1 116 ? -7.531 46.5 -4.438 1 30.95 116 SER A N 1
ATOM 850 C CA . SER A 1 116 ? -6.535 47.531 -4.156 1 30.95 116 SER A CA 1
ATOM 851 C C . SER A 1 116 ? -7.188 48.875 -3.953 1 30.95 116 SER A C 1
ATOM 853 O O . SER A 1 116 ? -7.195 49.719 -4.859 1 30.95 116 SER A O 1
ATOM 855 N N . HIS A 1 117 ? -8.562 48.969 -3.762 1 28.36 117 HIS A N 1
ATOM 856 C CA . HIS A 1 117 ? -8.82 50.406 -3.736 1 28.36 117 HIS A CA 1
ATOM 857 C C . HIS A 1 117 ? -7.992 51.094 -2.656 1 28.36 117 HIS A C 1
ATOM 859 O O . HIS A 1 117 ? -8.133 50.781 -1.471 1 28.36 117 HIS A O 1
ATOM 865 N N . GLY A 1 118 ? -6.766 51.375 -2.953 1 24.98 118 GLY A N 1
ATOM 866 C CA . GLY A 1 118 ? -5.797 52.188 -2.256 1 24.98 118 GLY A CA 1
ATOM 867 C C . GLY A 1 118 ? -6.336 53.562 -1.899 1 24.98 118 GLY A C 1
ATOM 868 O O . GLY A 1 118 ? -5.852 54.594 -2.408 1 24.98 118 GLY A O 1
ATOM 869 N N . HIS A 1 119 ? -7.684 53.844 -1.732 1 27.95 119 HIS A N 1
ATOM 870 C CA . HIS A 1 119 ? -7.703 55.281 -1.464 1 27.95 119 HIS A CA 1
ATOM 871 C C . HIS A 1 119 ? -6.758 55.656 -0.323 1 27.95 119 HIS A C 1
ATOM 873 O O . HIS A 1 119 ? -6.543 54.844 0.587 1 27.95 119 HIS A O 1
ATOM 879 N N . GLY A 1 120 ? -5.891 56.719 -0.581 1 24.59 120 GLY A N 1
ATOM 880 C CA . GLY A 1 120 ? -4.773 57.5 -0.054 1 24.59 120 GLY A CA 1
ATOM 881 C C . GLY A 1 120 ? -5.035 58.062 1.331 1 24.59 120 GLY A C 1
ATOM 882 O O . GLY A 1 120 ? -4.215 58.781 1.872 1 24.59 120 GLY A O 1
ATOM 883 N N . ASP A 1 121 ? -6.27 58.125 1.851 1 26.89 121 ASP A N 1
ATOM 884 C CA . ASP A 1 121 ? -6.234 59.219 2.811 1 26.89 121 ASP A CA 1
ATOM 885 C C . ASP A 1 121 ? -5.293 58.906 3.971 1 26.89 121 ASP A C 1
ATOM 887 O O . ASP A 1 121 ? -5.238 57.781 4.441 1 26.89 121 ASP A O 1
ATOM 891 N N . SER A 1 122 ? -4.234 59.75 4.059 1 26.02 122 SER A N 1
ATOM 892 C CA . SER A 1 122 ? -3.029 59.938 4.863 1 26.02 122 SER A CA 1
ATOM 893 C C . SER A 1 122 ? -3.363 59.969 6.352 1 26.02 122 SER A C 1
ATOM 895 O O . SER A 1 122 ? -2.486 60.25 7.18 1 26.02 122 SER A O 1
ATOM 897 N N . ASN A 1 123 ? -4.625 59.812 6.809 1 26.27 123 ASN A N 1
ATOM 898 C CA . ASN A 1 123 ? -4.617 60.406 8.148 1 26.27 123 ASN A CA 1
ATOM 899 C C . ASN A 1 123 ? -3.666 59.625 9.078 1 26.27 123 ASN A C 1
ATOM 901 O O . ASN A 1 123 ? -3.609 58.406 9.047 1 26.27 123 ASN A O 1
ATOM 905 N N . THR A 1 124 ? -2.641 60.375 9.461 1 27.36 124 THR A N 1
ATOM 906 C CA . THR A 1 124 ? -1.441 60.156 10.266 1 27.36 124 THR A CA 1
ATOM 907 C C . THR A 1 124 ? -1.802 59.562 11.625 1 27.36 124 THR A C 1
ATOM 909 O O . THR A 1 124 ? -0.951 59.469 12.516 1 27.36 124 THR A O 1
ATOM 912 N N . ASN A 1 125 ? -3.094 59.125 11.852 1 26.75 125 ASN A N 1
ATOM 913 C CA . ASN A 1 125 ? -3.188 59.062 13.305 1 26.75 125 ASN A CA 1
ATOM 914 C C . ASN A 1 125 ? -2.172 58.062 13.883 1 26.75 125 ASN A C 1
ATOM 916 O O . ASN A 1 125 ? -1.801 57.094 13.227 1 26.75 125 ASN A O 1
ATOM 920 N N . ASP A 1 126 ? -1.486 58.531 14.859 1 29.34 126 ASP A N 1
ATOM 921 C CA . ASP A 1 126 ? -0.433 58.094 15.766 1 29.34 126 ASP A CA 1
ATOM 922 C C . ASP A 1 126 ? -0.77 56.719 16.375 1 29.34 126 ASP A C 1
ATOM 924 O O . ASP A 1 126 ? -1.574 56.625 17.297 1 29.34 126 ASP A O 1
ATOM 928 N N . SER A 1 127 ? -1.354 55.844 15.5 1 28.53 127 SER A N 1
ATOM 929 C CA . SER A 1 127 ? -1.888 54.688 16.203 1 28.53 127 SER A CA 1
ATOM 930 C C . SER A 1 127 ? -0.793 53.938 16.969 1 28.53 127 SER A C 1
ATOM 932 O O . SER A 1 127 ? 0.384 54.031 16.625 1 28.53 127 SER A O 1
ATOM 934 N N . ASP A 1 128 ? -1.111 53.594 18.156 1 32.56 128 ASP A N 1
ATOM 935 C CA . ASP A 1 128 ? -0.52 52.812 19.266 1 32.56 128 ASP A CA 1
ATOM 936 C C . ASP A 1 128 ? 0.045 51.5 18.766 1 32.56 128 ASP A C 1
ATOM 938 O O . ASP A 1 128 ? -0.427 50.938 17.766 1 32.56 128 ASP A O 1
ATOM 942 N N . GLY A 1 129 ? 1.273 51.188 19.047 1 31.73 129 GLY A N 1
ATOM 943 C CA . GLY A 1 129 ? 2.273 50.188 18.781 1 31.73 129 GLY A CA 1
ATOM 944 C C . GLY A 1 129 ? 1.745 48.75 18.953 1 31.73 129 GLY A C 1
ATOM 945 O O . GLY A 1 129 ? 2.516 47.844 19.188 1 31.73 129 GLY A O 1
ATOM 946 N N . SER A 1 130 ? 0.431 48.531 19.172 1 37.66 130 SER A N 1
ATOM 947 C CA . SER A 1 130 ? 0.204 47.094 19.406 1 37.66 130 SER A CA 1
ATOM 948 C C . SER A 1 130 ? 0.578 46.281 18.172 1 37.66 130 SER A C 1
ATOM 950 O O . SER A 1 130 ? 0.217 46.625 17.047 1 37.66 130 SER A O 1
ATOM 952 N N . THR A 1 131 ? 1.688 45.688 18.25 1 37.62 131 THR A N 1
ATOM 953 C CA . THR A 1 131 ? 2.18 44.781 17.203 1 37.62 131 THR A CA 1
ATOM 954 C C . THR A 1 131 ? 1.075 43.844 16.734 1 37.62 131 THR A C 1
ATOM 956 O O . THR A 1 131 ? 0.593 43 17.516 1 37.62 131 THR A O 1
ATOM 959 N N . PRO A 1 132 ? 0.103 44.188 15.859 1 40.88 132 PRO A N 1
ATOM 960 C CA . PRO A 1 132 ? -0.875 43.25 15.289 1 40.88 132 PRO A CA 1
ATOM 961 C C . PRO A 1 132 ? -0.237 41.938 14.781 1 40.88 132 PRO A C 1
ATOM 963 O O . PRO A 1 132 ? 0.937 41.938 14.406 1 40.88 132 PRO A O 1
ATOM 966 N N . GLU A 1 133 ? -0.468 40.812 15.5 1 48.88 133 GLU A N 1
ATOM 967 C CA . GLU A 1 133 ? -0.11 39.562 14.82 1 48.88 133 GLU A CA 1
ATOM 968 C C . GLU A 1 133 ? -0.123 39.75 13.305 1 48.88 133 GLU A C 1
ATOM 970 O O . GLU A 1 133 ? -1.023 40.406 12.758 1 48.88 133 GLU A O 1
ATOM 975 N N . SER A 1 134 ? 1.049 39.719 12.766 1 50 134 SER A N 1
ATOM 976 C CA . SER A 1 134 ? 1.173 40.031 11.344 1 50 134 SER A CA 1
ATOM 977 C C . SER A 1 134 ? 0.124 39.281 10.523 1 50 134 SER A C 1
ATOM 979 O O . SER A 1 134 ? -0.173 38.125 10.797 1 50 134 SER A O 1
ATOM 981 N N . PRO A 1 135 ? -0.843 39.844 9.836 1 55.28 135 PRO A N 1
ATOM 982 C CA . PRO A 1 135 ? -1.787 39.25 8.883 1 55.28 135 PRO A CA 1
ATOM 983 C C . PRO A 1 135 ? -1.219 38.031 8.156 1 55.28 135 PRO A C 1
ATOM 985 O O . PRO A 1 135 ? -1.971 37.125 7.766 1 55.28 135 PRO A O 1
ATOM 988 N N . SER A 1 136 ? 0.144 37.844 8.195 1 58.44 136 SER A N 1
ATOM 989 C CA . SER A 1 136 ? 0.788 36.781 7.453 1 58.44 136 SER A CA 1
ATOM 990 C C . SER A 1 136 ? 0.671 35.438 8.195 1 58.44 136 SER A C 1
ATOM 992 O O . SER A 1 136 ? 0.406 34.406 7.582 1 58.44 136 SER A O 1
ATOM 994 N N . SER A 1 137 ? 0.803 35.469 9.562 1 61.19 137 SER A N 1
ATOM 995 C CA . SER A 1 137 ? 0.744 34.25 10.344 1 61.19 137 SER A CA 1
ATOM 996 C C . SER A 1 137 ? -0.669 33.656 10.359 1 61.19 137 SER A C 1
ATOM 998 O O . SER A 1 137 ? -0.854 32.469 10.234 1 61.19 137 SER A O 1
ATOM 1000 N N . GLN A 1 138 ? -1.679 34.5 10.547 1 61.44 138 GLN A N 1
ATOM 1001 C CA . GLN A 1 138 ? -3.07 34.062 10.5 1 61.44 138 GLN A CA 1
ATOM 1002 C C . GLN A 1 138 ? -3.432 33.531 9.125 1 61.44 138 GLN A C 1
ATOM 1004 O O . GLN A 1 138 ? -4.176 32.531 9.023 1 61.44 138 GLN A O 1
ATOM 1009 N N . ALA A 1 139 ? -2.84 34.125 8.102 1 63.22 139 ALA A N 1
ATOM 1010 C CA . ALA A 1 139 ? -3.066 33.688 6.727 1 63.22 139 ALA A CA 1
ATOM 1011 C C . ALA A 1 139 ? -2.441 32.312 6.484 1 63.22 139 ALA A C 1
ATOM 1013 O O . ALA A 1 139 ? -3.049 31.469 5.844 1 63.22 139 ALA A O 1
ATOM 1014 N N . GLU A 1 140 ? -1.353 32.062 7.121 1 64.19 140 GLU A N 1
ATOM 1015 C CA . GLU A 1 140 ? -0.653 30.797 6.961 1 64.19 140 GLU A CA 1
ATOM 1016 C C . GLU A 1 140 ? -1.392 29.656 7.668 1 64.19 140 GLU A C 1
ATOM 1018 O O . GLU A 1 140 ? -1.484 28.547 7.148 1 64.19 140 GLU A O 1
ATOM 1023 N N . LYS A 1 141 ? -1.94 30.062 8.797 1 65.44 141 LYS A N 1
ATOM 1024 C CA . LYS A 1 141 ? -2.729 29.094 9.555 1 65.44 141 LYS A CA 1
ATOM 1025 C C . LYS A 1 141 ? -4.027 28.75 8.828 1 65.44 141 LYS A C 1
ATOM 1027 O O . LYS A 1 141 ? -4.422 27.578 8.758 1 65.44 141 LYS A O 1
ATOM 1032 N N . LYS A 1 142 ? -4.656 29.672 8.367 1 68.19 142 LYS A N 1
ATOM 1033 C CA . LYS A 1 142 ? -5.891 29.469 7.609 1 68.19 142 LYS A CA 1
ATOM 1034 C C . LYS A 1 142 ? -5.629 28.656 6.344 1 68.19 142 LYS A C 1
ATOM 1036 O O . LYS A 1 142 ? -6.414 27.781 5.992 1 68.19 142 LYS A O 1
ATOM 1041 N N . THR A 1 143 ? -4.469 28.891 5.785 1 68.69 143 THR A N 1
ATOM 1042 C CA . THR A 1 143 ? -4.098 28.188 4.562 1 68.69 143 THR A CA 1
ATOM 1043 C C . THR A 1 143 ? -3.779 26.719 4.863 1 68.69 143 THR A C 1
ATOM 1045 O O . THR A 1 143 ? -4.195 25.828 4.125 1 68.69 143 THR A O 1
ATOM 1048 N N . ALA A 1 144 ? -3.191 26.531 5.992 1 69.81 144 ALA A N 1
ATOM 1049 C CA . ALA A 1 144 ? -2.846 25.172 6.379 1 69.81 144 ALA A CA 1
ATOM 1050 C C . ALA A 1 144 ? -4.094 24.359 6.719 1 69.81 144 ALA A C 1
ATOM 1052 O O . ALA A 1 144 ? -4.219 23.203 6.32 1 69.81 144 ALA A O 1
ATOM 1053 N N . ALA A 1 145 ? -4.965 24.984 7.422 1 71.94 145 ALA A N 1
ATOM 1054 C CA . ALA A 1 145 ? -6.223 24.328 7.781 1 71.94 145 ALA A CA 1
ATOM 1055 C C . ALA A 1 145 ? -7.066 24.047 6.539 1 71.94 145 ALA A C 1
ATOM 1057 O O . ALA A 1 145 ? -7.668 22.984 6.422 1 71.94 145 ALA A O 1
ATOM 1058 N N . HIS A 1 146 ? -7.062 24.969 5.676 1 73.94 146 HIS A N 1
ATOM 1059 C CA . HIS A 1 146 ? -7.785 24.797 4.422 1 73.94 146 HIS A CA 1
ATOM 1060 C C . HIS A 1 146 ? -7.215 23.656 3.604 1 73.94 146 HIS A C 1
ATOM 1062 O O . HIS A 1 146 ? -7.965 22.812 3.1 1 73.94 146 HIS A O 1
ATOM 1068 N N . ASN A 1 147 ? -5.953 23.578 3.611 1 76.56 147 ASN A N 1
ATOM 1069 C CA . ASN A 1 147 ? -5.285 22.516 2.855 1 76.56 147 ASN A CA 1
ATOM 1070 C C . ASN A 1 147 ? -5.555 21.141 3.461 1 76.56 147 ASN A C 1
ATOM 1072 O O . ASN A 1 147 ? -5.742 20.172 2.732 1 76.56 147 ASN A O 1
ATOM 1076 N N . ALA A 1 148 ? -5.617 21.141 4.742 1 77.5 148 ALA A N 1
ATOM 1077 C CA . ALA A 1 148 ? -5.891 19.891 5.426 1 77.5 148 ALA A CA 1
ATOM 1078 C C . ALA A 1 148 ? -7.312 19.406 5.148 1 77.5 148 ALA A C 1
ATOM 1080 O O . ALA A 1 148 ? -7.543 18.203 4.953 1 77.5 148 ALA A O 1
ATOM 1081 N N . ASN A 1 149 ? -8.18 20.344 5.141 1 82.5 149 ASN A N 1
ATOM 1082 C CA . ASN A 1 149 ? -9.578 20.016 4.859 1 82.5 149 ASN A CA 1
ATOM 1083 C C . ASN A 1 149 ? -9.758 19.5 3.43 1 82.5 149 ASN A C 1
ATOM 1085 O O . ASN A 1 149 ? -10.508 18.562 3.188 1 82.5 149 ASN A O 1
ATOM 1089 N N . ILE A 1 150 ? -9.102 20.094 2.535 1 85.88 150 ILE A N 1
ATOM 1090 C CA . ILE A 1 150 ? -9.172 19.703 1.133 1 85.88 150 ILE A CA 1
ATOM 1091 C C . ILE A 1 150 ? -8.609 18.281 0.964 1 85.88 150 ILE A C 1
ATOM 1093 O O . ILE A 1 150 ? -9.18 17.469 0.246 1 85.88 150 ILE A O 1
ATOM 1097 N N . ARG A 1 151 ? -7.59 18.031 1.646 1 86 151 ARG A N 1
ATOM 1098 C CA . ARG A 1 151 ? -6.961 16.719 1.562 1 86 151 ARG A CA 1
ATOM 1099 C C . ARG A 1 151 ? -7.895 15.625 2.076 1 86 151 ARG A C 1
ATOM 1101 O O . ARG A 1 151 ? -7.98 14.547 1.486 1 86 151 ARG A O 1
ATOM 1108 N N . ARG A 1 152 ? -8.531 15.938 3.098 1 84.19 152 ARG A N 1
ATOM 1109 C CA . ARG A 1 152 ? -9.469 14.977 3.664 1 84.19 152 ARG A CA 1
ATOM 1110 C C . ARG A 1 152 ? -10.641 14.727 2.717 1 84.19 152 ARG A C 1
ATOM 1112 O O . ARG A 1 152 ? -11.078 13.586 2.547 1 84.19 152 ARG A O 1
ATOM 1119 N N . LYS A 1 153 ? -11.062 15.781 2.176 1 87.19 153 LYS A N 1
ATOM 1120 C CA . LYS A 1 153 ? -12.164 15.664 1.219 1 87.19 153 LYS A CA 1
ATOM 1121 C C . LYS A 1 153 ? -11.75 14.844 0.004 1 87.19 153 LYS A C 1
ATOM 1123 O O . LYS A 1 153 ? -12.484 13.953 -0.428 1 87.19 153 LYS A O 1
ATOM 1128 N N . VAL A 1 154 ? -10.602 15.117 -0.503 1 90.12 154 VAL A N 1
ATOM 1129 C CA . VAL A 1 154 ? -10.102 14.414 -1.679 1 90.12 154 VAL A CA 1
ATOM 1130 C C . VAL A 1 154 ? -9.891 12.938 -1.351 1 90.12 154 VAL A C 1
ATOM 1132 O O . VAL A 1 154 ? -10.258 12.062 -2.137 1 90.12 154 VAL A O 1
ATOM 1135 N N . ALA A 1 155 ? -9.328 12.734 -0.206 1 88.38 155 ALA A N 1
ATOM 1136 C CA . ALA A 1 155 ? -9.102 11.359 0.228 1 88.38 155 ALA A CA 1
ATOM 1137 C C . ALA A 1 155 ? -10.406 10.578 0.278 1 88.38 155 ALA A C 1
ATOM 1139 O O . ALA A 1 155 ? -10.469 9.422 -0.158 1 88.38 155 ALA A O 1
ATOM 1140 N N . THR A 1 156 ? -11.438 11.195 0.738 1 86.62 156 THR A N 1
ATOM 1141 C CA . THR A 1 156 ? -12.742 10.555 0.833 1 86.62 156 THR A CA 1
ATOM 1142 C C . THR A 1 156 ? -13.32 10.297 -0.555 1 86.62 156 THR A C 1
ATOM 1144 O O . THR A 1 156 ? -13.859 9.219 -0.817 1 86.62 156 THR A O 1
ATOM 1147 N N . ILE A 1 157 ? -13.164 11.227 -1.4 1 88.19 157 ILE A N 1
ATOM 1148 C CA . ILE A 1 157 ? -13.703 11.109 -2.752 1 88.19 157 ILE A CA 1
ATOM 1149 C C . ILE A 1 157 ? -12.984 9.984 -3.496 1 88.19 157 ILE A C 1
ATOM 1151 O O . ILE A 1 157 ? -13.625 9.18 -4.176 1 88.19 157 ILE A O 1
ATOM 1155 N N . ILE A 1 158 ? -11.742 9.984 -3.297 1 89.56 158 ILE A N 1
ATOM 1156 C CA . ILE A 1 158 ? -10.945 8.953 -3.969 1 89.56 158 ILE A CA 1
ATOM 1157 C C . ILE A 1 158 ? -11.312 7.578 -3.42 1 89.56 158 ILE A C 1
ATOM 1159 O O . ILE A 1 158 ? -11.461 6.621 -4.184 1 89.56 158 ILE A O 1
ATOM 1163 N N . PHE A 1 159 ? -11.414 7.52 -2.156 1 90.31 159 PHE A N 1
ATOM 1164 C CA . PHE A 1 159 ? -11.812 6.262 -1.535 1 90.31 159 PHE A CA 1
ATOM 1165 C C . PHE A 1 159 ? -13.172 5.805 -2.051 1 90.31 159 PHE A C 1
ATOM 1167 O O . PHE A 1 159 ? -13.336 4.648 -2.445 1 90.31 159 PHE A O 1
ATOM 1174 N N . GLU A 1 160 ? -14.117 6.719 -2.094 1 89.5 160 GLU A N 1
ATOM 1175 C CA . GLU A 1 160 ? -15.469 6.422 -2.553 1 89.5 160 GLU A CA 1
ATOM 1176 C C . GLU A 1 160 ? -15.477 5.996 -4.02 1 89.5 160 GLU A C 1
ATOM 1178 O O . GLU A 1 160 ? -16.109 4.996 -4.375 1 89.5 160 GLU A O 1
ATOM 1183 N N . ALA A 1 161 ? -14.766 6.688 -4.82 1 89.12 161 ALA A N 1
ATOM 1184 C CA . ALA A 1 161 ? -14.695 6.359 -6.242 1 89.12 161 ALA A CA 1
ATOM 1185 C C . ALA A 1 161 ? -14.055 4.992 -6.461 1 89.12 161 ALA A C 1
ATOM 1187 O O . ALA A 1 161 ? -14.516 4.207 -7.285 1 89.12 161 ALA A O 1
ATOM 1188 N N . GLY A 1 162 ? -13.031 4.812 -5.727 1 88.75 162 GLY A N 1
ATOM 1189 C CA . GLY A 1 162 ? -12.344 3.535 -5.836 1 88.75 162 GLY A CA 1
ATOM 1190 C C . GLY A 1 162 ? -13.211 2.357 -5.426 1 88.75 162 GLY A C 1
ATOM 1191 O O . GLY A 1 162 ? -13.227 1.329 -6.105 1 88.75 162 GLY A O 1
ATOM 1192 N N . VAL A 1 163 ? -13.859 2.529 -4.363 1 89.94 163 VAL A N 1
ATOM 1193 C CA . VAL A 1 163 ? -14.711 1.469 -3.826 1 89.94 163 VAL A CA 1
ATOM 1194 C C . VAL A 1 163 ? -15.875 1.211 -4.773 1 89.94 163 VAL A C 1
ATOM 1196 O O . VAL A 1 163 ? -16.266 0.062 -4.984 1 89.94 163 VAL A O 1
ATOM 1199 N N . ILE A 1 164 ? -16.391 2.264 -5.316 1 88.25 164 ILE A N 1
ATOM 1200 C CA . ILE A 1 164 ? -17.5 2.113 -6.27 1 88.25 164 ILE A CA 1
ATOM 1201 C C . ILE A 1 164 ? -17.016 1.3 -7.473 1 88.25 164 ILE A C 1
ATOM 1203 O O . ILE A 1 164 ? -17.703 0.375 -7.91 1 88.25 164 ILE A O 1
ATOM 1207 N N . PHE A 1 165 ? -15.898 1.647 -7.965 1 88.25 165 PHE A N 1
ATOM 1208 C CA . PHE A 1 165 ? -15.352 0.937 -9.117 1 88.25 165 PHE A CA 1
ATOM 1209 C C . PHE A 1 165 ? -15.125 -0.533 -8.781 1 88.25 165 PHE A C 1
ATOM 1211 O O . PHE A 1 165 ? -15.516 -1.415 -9.547 1 88.25 165 PHE A O 1
ATOM 1218 N N . HIS A 1 166 ? -14.547 -0.779 -7.703 1 91 166 HIS A N 1
ATOM 1219 C CA . HIS A 1 166 ? -14.25 -2.148 -7.293 1 91 166 HIS A CA 1
ATOM 1220 C C . HIS A 1 166 ? -15.539 -2.938 -7.059 1 91 166 HIS A C 1
ATOM 1222 O O . HIS A 1 166 ? -15.602 -4.133 -7.359 1 91 166 HIS A O 1
ATOM 1228 N N . SER A 1 167 ? -16.578 -2.252 -6.551 1 94.25 167 SER A N 1
ATOM 1229 C CA . SER A 1 167 ? -17.844 -2.908 -6.227 1 94.25 167 SER A CA 1
ATOM 1230 C C . SER A 1 167 ? -18.547 -3.393 -7.484 1 94.25 167 SER A C 1
ATOM 1232 O O . SER A 1 167 ? -19.203 -4.445 -7.477 1 94.25 167 SER A O 1
ATOM 1234 N N . VAL A 1 168 ? -18.391 -2.654 -8.523 1 92.62 168 VAL A N 1
ATOM 1235 C CA . VAL A 1 168 ? -19 -3.076 -9.789 1 92.62 168 VAL A CA 1
ATOM 1236 C C . VAL A 1 168 ? -18.328 -4.367 -10.273 1 92.62 168 VAL A C 1
ATOM 1238 O O . VAL A 1 168 ? -19.016 -5.289 -10.719 1 92.62 168 VAL A O 1
ATOM 1241 N N . ILE A 1 169 ? -17.094 -4.41 -10.109 1 89.81 169 ILE A N 1
ATOM 1242 C CA . ILE A 1 169 ? -16.328 -5.547 -10.602 1 89.81 169 ILE A CA 1
ATOM 1243 C C . ILE A 1 169 ? -16.672 -6.793 -9.789 1 89.81 169 ILE A C 1
ATOM 1245 O O . ILE A 1 169 ? -16.875 -7.871 -10.344 1 89.81 169 ILE A O 1
ATOM 1249 N N . VAL A 1 170 ? -16.75 -6.668 -8.531 1 90.94 170 VAL A N 1
ATOM 1250 C CA . VAL A 1 170 ? -17.062 -7.797 -7.664 1 90.94 170 VAL A CA 1
ATOM 1251 C C . VAL A 1 170 ? -18.484 -8.281 -7.938 1 90.94 170 VAL A C 1
ATOM 1253 O O . VAL A 1 170 ? -18.75 -9.484 -7.902 1 90.94 170 VAL A O 1
ATOM 1256 N N . GLY A 1 171 ? -19.359 -7.355 -8.156 1 92.81 171 GLY A N 1
ATOM 1257 C CA . GLY A 1 171 ? -20.719 -7.734 -8.531 1 92.81 171 GLY A CA 1
ATOM 1258 C C . GLY A 1 171 ? -20.766 -8.539 -9.82 1 92.81 171 GLY A C 1
ATOM 1259 O O . GLY A 1 171 ? -21.484 -9.539 -9.898 1 92.81 171 GLY A O 1
ATOM 1260 N N . LEU A 1 172 ? -20.047 -8.102 -10.789 1 90.56 172 LEU A N 1
ATOM 1261 C CA . LEU A 1 172 ? -19.969 -8.82 -12.055 1 90.56 172 LEU A CA 1
ATOM 1262 C C . LEU A 1 172 ? -19.484 -10.25 -11.844 1 90.56 172 LEU A C 1
ATOM 1264 O O . LEU A 1 172 ? -20.062 -11.188 -12.406 1 90.56 172 LEU A O 1
ATOM 1268 N N . ASP A 1 173 ? -18.5 -10.336 -11.031 1 87.12 173 ASP A N 1
ATOM 1269 C CA . ASP A 1 173 ? -17.938 -11.648 -10.734 1 87.12 173 ASP A CA 1
ATOM 1270 C C . ASP A 1 173 ? -18.969 -12.555 -10.07 1 87.12 173 ASP A C 1
ATOM 1272 O O . ASP A 1 173 ? -19.094 -13.727 -10.438 1 87.12 173 ASP A O 1
ATOM 1276 N N . LEU A 1 174 ? -19.625 -12.031 -9.148 1 89.44 174 LEU A N 1
ATOM 1277 C CA . LEU A 1 174 ? -20.672 -12.797 -8.477 1 89.44 174 LEU A CA 1
ATOM 1278 C C . LEU A 1 174 ? -21.781 -13.18 -9.461 1 89.44 174 LEU A C 1
ATOM 1280 O O . LEU A 1 174 ? -22.328 -14.281 -9.383 1 89.44 174 LEU A O 1
ATOM 1284 N N . GLY A 1 175 ? -22.094 -12.359 -10.344 1 90.5 175 GLY A N 1
ATOM 1285 C CA . GLY A 1 175 ? -23.141 -12.602 -11.328 1 90.5 175 GLY A CA 1
ATOM 1286 C C . GLY A 1 175 ? -22.797 -13.727 -12.297 1 90.5 175 GLY A C 1
ATOM 1287 O O . GLY A 1 175 ? -23.688 -14.492 -12.695 1 90.5 175 GLY A O 1
ATOM 1288 N N . VAL A 1 176 ? -21.578 -13.852 -12.625 1 87.25 176 VAL A N 1
ATOM 1289 C CA . VAL A 1 176 ? -21.188 -14.852 -13.609 1 87.25 176 VAL A CA 1
ATOM 1290 C C . VAL A 1 176 ? -20.906 -16.188 -12.922 1 87.25 176 VAL A C 1
ATOM 1292 O O . VAL A 1 176 ? -20.812 -17.234 -13.57 1 87.25 176 VAL A O 1
ATOM 1295 N N . THR A 1 177 ? -20.656 -16.125 -11.625 1 84.44 177 THR A N 1
ATOM 1296 C CA . THR A 1 177 ? -20.328 -17.328 -10.875 1 84.44 177 THR A CA 1
ATOM 1297 C C . THR A 1 177 ? -21.578 -18.188 -10.672 1 84.44 177 THR A C 1
ATOM 1299 O O . THR A 1 177 ? -22.641 -17.688 -10.312 1 84.44 177 THR A O 1
ATOM 1302 N N . THR A 1 178 ? -21.359 -19.453 -11.039 1 81.94 178 THR A N 1
ATOM 1303 C CA . THR A 1 178 ? -22.438 -20.422 -10.867 1 81.94 178 THR A CA 1
ATOM 1304 C C . THR A 1 178 ? -21.938 -21.656 -10.109 1 81.94 178 THR A C 1
ATOM 1306 O O . THR A 1 178 ? -20.734 -21.797 -9.867 1 81.94 178 THR A O 1
ATOM 1309 N N . GLY A 1 179 ? -22.906 -22.406 -9.57 1 79.88 179 GLY A N 1
ATOM 1310 C CA . GLY A 1 179 ? -22.531 -23.672 -8.953 1 79.88 179 GLY A CA 1
ATOM 1311 C C . GLY A 1 179 ? -22.25 -23.547 -7.469 1 79.88 179 GLY A C 1
ATOM 1312 O O . GLY A 1 179 ? -22.781 -22.656 -6.801 1 79.88 179 GLY A O 1
ATOM 1313 N N . PRO A 1 180 ? -21.484 -24.469 -6.969 1 81.5 180 PRO A N 1
ATOM 1314 C CA . PRO A 1 180 ? -21.219 -24.531 -5.531 1 81.5 180 PRO A CA 1
ATOM 1315 C C . PRO A 1 180 ? -20.406 -23.344 -5.035 1 81.5 180 PRO A C 1
ATOM 1317 O O . PRO A 1 180 ? -20.516 -22.953 -3.869 1 81.5 180 PRO A O 1
ATOM 1320 N N . LYS A 1 181 ? -19.703 -22.719 -5.883 1 82.81 181 LYS A N 1
ATOM 1321 C CA . LYS A 1 181 ? -18.844 -21.594 -5.508 1 82.81 181 LYS A CA 1
ATOM 1322 C C . LYS A 1 181 ? -19.656 -20.328 -5.277 1 82.81 181 LYS A C 1
ATOM 1324 O O . LYS A 1 181 ? -19.188 -19.391 -4.633 1 82.81 181 LYS A O 1
ATOM 1329 N N . PHE A 1 182 ? -20.828 -20.359 -5.727 1 86.56 182 PHE A N 1
ATOM 1330 C CA . PHE A 1 182 ? -21.672 -19.172 -5.648 1 86.56 182 PHE A CA 1
ATOM 1331 C C . PHE A 1 182 ? -21.984 -18.828 -4.195 1 86.56 182 PHE A C 1
ATOM 1333 O O . PHE A 1 182 ? -21.828 -17.672 -3.787 1 86.56 182 PHE A O 1
ATOM 1340 N N . ASN A 1 183 ? -22.312 -19.844 -3.436 1 86.5 183 ASN A N 1
ATOM 1341 C CA . ASN A 1 183 ? -22.688 -19.594 -2.049 1 86.5 183 ASN A CA 1
ATOM 1342 C C . ASN A 1 183 ? -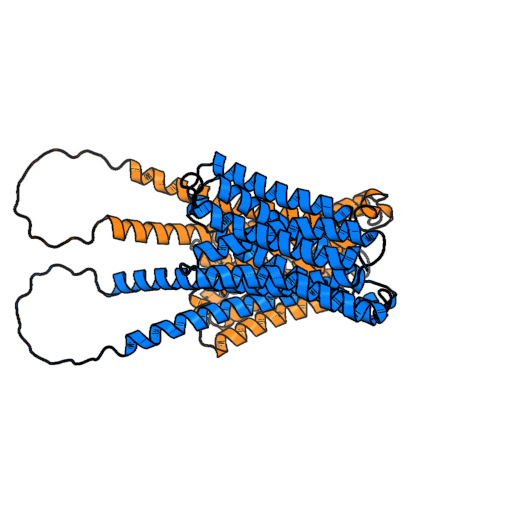21.5 -19.094 -1.224 1 86.5 183 ASN A C 1
ATOM 1344 O O . ASN A 1 183 ? -21.656 -18.219 -0.372 1 86.5 183 ASN A O 1
ATOM 1348 N N . THR A 1 184 ? -20.422 -19.641 -1.483 1 83.94 184 THR A N 1
ATOM 1349 C CA . THR A 1 184 ? -19.219 -19.234 -0.764 1 83.94 184 THR A CA 1
ATOM 1350 C C . THR A 1 184 ? -18.844 -17.812 -1.132 1 83.94 184 THR A C 1
ATOM 1352 O O . THR A 1 184 ? -18.5 -17 -0.259 1 83.94 184 THR A O 1
ATOM 1355 N N . LEU A 1 185 ? -18.953 -17.547 -2.391 1 87.44 185 LEU A N 1
ATOM 1356 C CA . LEU A 1 185 ? -18.625 -16.203 -2.867 1 87.44 185 LEU A CA 1
ATOM 1357 C C . LEU A 1 185 ? -19.625 -15.188 -2.332 1 87.44 185 LEU A C 1
ATOM 1359 O O . LEU A 1 185 ? -19.25 -14.102 -1.89 1 87.44 185 LEU A O 1
ATOM 1363 N N . LEU A 1 186 ? -20.828 -15.586 -2.305 1 90.19 186 LEU A N 1
ATOM 1364 C CA . LEU A 1 186 ? -21.875 -14.703 -1.803 1 90.19 186 LEU A CA 1
ATOM 1365 C C . LEU A 1 186 ? -21.656 -14.367 -0.332 1 90.19 186 LEU A C 1
ATOM 1367 O O . LEU A 1 186 ? -21.766 -13.211 0.072 1 90.19 186 LEU A O 1
ATOM 1371 N N . THR A 1 187 ? -21.297 -15.32 0.418 1 88.88 187 THR A N 1
ATOM 1372 C CA . THR A 1 187 ? -21.078 -15.117 1.844 1 88.88 187 THR A CA 1
ATOM 1373 C C . THR A 1 187 ? -19.875 -14.203 2.074 1 88.88 187 THR A C 1
ATOM 1375 O O . THR A 1 187 ? -19.953 -13.25 2.85 1 88.88 187 THR A O 1
ATOM 1378 N N . ALA A 1 188 ? -18.828 -14.477 1.389 1 88.12 188 ALA A N 1
ATOM 1379 C CA . ALA A 1 188 ? -17.625 -13.672 1.524 1 88.12 188 ALA A CA 1
ATOM 1380 C C . ALA A 1 188 ? -17.875 -12.227 1.111 1 88.12 188 ALA A C 1
ATOM 1382 O O . ALA A 1 188 ? -17.453 -11.297 1.804 1 88.12 188 ALA A O 1
ATOM 1383 N N . LEU A 1 189 ? -18.609 -12.094 0.044 1 91.81 189 LEU A N 1
ATOM 1384 C CA . LEU A 1 189 ? -18.875 -10.758 -0.484 1 91.81 189 LEU A CA 1
ATOM 1385 C C . LEU A 1 189 ? -19.828 -10 0.419 1 91.81 189 LEU A C 1
ATOM 1387 O O . LEU A 1 189 ? -19.703 -8.789 0.588 1 91.81 189 LEU A O 1
ATOM 1391 N N . SER A 1 190 ? -20.75 -10.734 0.936 1 93.62 190 SER A N 1
ATOM 1392 C CA . SER A 1 190 ? -21.672 -10.086 1.857 1 93.62 190 SER A CA 1
ATOM 1393 C C . SER A 1 190 ? -20.953 -9.539 3.082 1 93.62 190 SER A C 1
ATOM 1395 O O . SER A 1 190 ? -21.234 -8.43 3.535 1 93.62 190 SER A O 1
ATOM 1397 N N . PHE A 1 191 ? -20.047 -10.273 3.557 1 93.5 191 PHE A N 1
ATOM 1398 C CA . PHE A 1 191 ? -19.281 -9.883 4.734 1 93.5 191 PHE A CA 1
ATOM 1399 C C . PHE A 1 191 ? -18.438 -8.641 4.449 1 93.5 191 PHE A C 1
ATOM 1401 O O . PHE A 1 191 ? -18.516 -7.652 5.18 1 93.5 191 PHE A O 1
ATOM 1408 N N . HIS A 1 192 ? -17.656 -8.656 3.445 1 92.75 192 HIS A N 1
ATOM 1409 C CA . HIS A 1 192 ? -16.781 -7.516 3.223 1 92.75 192 HIS A CA 1
ATOM 1410 C C . HIS A 1 192 ? -17.547 -6.297 2.736 1 92.75 192 HIS A C 1
ATOM 1412 O O . HIS A 1 192 ? -17.188 -5.16 3.041 1 92.75 192 HIS A O 1
ATOM 1418 N N . GLN A 1 193 ? -18.719 -6.539 1.99 1 94.81 193 GLN A N 1
ATOM 1419 C CA . GLN A 1 193 ? -19.547 -5.418 1.542 1 94.81 193 GLN A CA 1
ATOM 1420 C C . GLN A 1 193 ? -20.141 -4.664 2.727 1 94.81 193 GLN A C 1
ATOM 1422 O O . GLN A 1 193 ? -20.25 -3.436 2.695 1 94.81 193 GLN A O 1
ATOM 1427 N N . PHE A 1 194 ? -20.5 -5.402 3.689 1 96.31 194 PHE A N 1
ATOM 1428 C CA . PHE A 1 194 ? -21.047 -4.773 4.887 1 96.31 194 PHE A CA 1
ATOM 1429 C C . PHE A 1 194 ? -20.016 -3.846 5.527 1 96.31 194 PHE A C 1
ATOM 1431 O O . PHE A 1 194 ? -20.312 -2.68 5.801 1 96.31 194 PHE A O 1
ATOM 1438 N N . PHE A 1 195 ? -18.875 -4.32 5.727 1 96.25 195 PHE A N 1
ATOM 1439 C CA . PHE A 1 195 ? -17.859 -3.553 6.445 1 96.25 195 PHE A CA 1
ATOM 1440 C C . PHE A 1 195 ? -17.25 -2.486 5.543 1 96.25 195 PHE A C 1
ATOM 1442 O O . PHE A 1 195 ? -16.812 -1.44 6.02 1 96.25 195 PHE A O 1
ATOM 1449 N N . GLU A 1 196 ? -17.234 -2.713 4.285 1 95 196 GLU A N 1
ATOM 1450 C CA . GLU A 1 196 ? -16.891 -1.643 3.354 1 95 196 GLU A CA 1
ATOM 1451 C C . GLU A 1 196 ? -17.891 -0.503 3.42 1 95 196 GLU A C 1
ATOM 1453 O O . GLU A 1 196 ? -17.531 0.668 3.309 1 95 196 GLU A O 1
ATOM 1458 N N . GLY A 1 197 ? -19.141 -0.905 3.529 1 95.44 197 GLY A N 1
ATOM 1459 C CA . GLY A 1 197 ? -20.188 0.091 3.738 1 95.44 197 GLY A CA 1
ATOM 1460 C C . GLY A 1 197 ? -19.969 0.927 4.984 1 95.44 197 GLY A C 1
ATOM 1461 O O . GLY A 1 197 ? -20.172 2.143 4.969 1 95.44 197 GLY A O 1
ATOM 1462 N N . VAL A 1 198 ? -19.547 0.289 6.02 1 95.19 198 VAL A N 1
ATOM 1463 C CA . VAL A 1 198 ? -19.25 1.002 7.258 1 95.19 198 VAL A CA 1
ATOM 1464 C C . VAL A 1 198 ? -18.141 2.023 7.012 1 95.19 198 VAL A C 1
ATOM 1466 O O . VAL A 1 198 ? -18.234 3.168 7.461 1 95.19 198 VAL A O 1
ATOM 1469 N N . ALA A 1 199 ? -17.141 1.587 6.297 1 93.44 199 ALA A N 1
ATOM 1470 C CA . ALA A 1 199 ? -16.016 2.467 6.008 1 93.44 199 ALA A CA 1
ATOM 1471 C C . ALA A 1 199 ? -16.453 3.666 5.172 1 93.44 199 ALA A C 1
ATOM 1473 O O . ALA A 1 199 ? -16.078 4.805 5.461 1 93.44 199 ALA A O 1
ATOM 1474 N N . ILE A 1 200 ? -17.234 3.445 4.188 1 92.5 200 ILE A N 1
ATOM 1475 C CA . ILE A 1 200 ? -17.719 4.496 3.301 1 92.5 200 ILE A CA 1
ATOM 1476 C C . ILE A 1 200 ? -18.641 5.438 4.074 1 92.5 200 ILE A C 1
ATOM 1478 O O . ILE A 1 200 ? -18.547 6.66 3.938 1 92.5 200 ILE A O 1
ATOM 1482 N N . GLY A 1 201 ? -19.562 4.867 4.789 1 91.88 201 GLY A N 1
ATOM 1483 C CA . GLY A 1 201 ? -20.453 5.68 5.594 1 91.88 201 GLY A CA 1
ATOM 1484 C C . GLY A 1 201 ? -19.734 6.551 6.602 1 91.88 201 GLY A C 1
ATOM 1485 O O . GLY A 1 201 ? -20.109 7.707 6.816 1 91.88 201 GLY A O 1
ATOM 1486 N N . SER A 1 202 ? -18.703 5.98 7.195 1 90.56 202 SER A N 1
ATOM 1487 C CA . SER A 1 202 ? -17.922 6.727 8.172 1 90.56 202 SER A CA 1
ATOM 1488 C C . SER A 1 202 ? -17.172 7.887 7.512 1 90.56 202 SER A C 1
ATOM 1490 O O . SER A 1 202 ? -17.109 8.984 8.062 1 90.56 202 SER A O 1
ATOM 1492 N N . ALA A 1 203 ? -16.641 7.609 6.391 1 87.94 203 ALA A N 1
ATOM 1493 C CA . ALA A 1 203 ? -15.938 8.656 5.652 1 87.94 203 ALA A CA 1
ATOM 1494 C C . ALA A 1 203 ? -16.906 9.75 5.207 1 87.94 203 ALA A C 1
ATOM 1496 O O . ALA A 1 203 ? -16.578 10.938 5.281 1 87.94 203 ALA A O 1
ATOM 1497 N N . ALA A 1 204 ? -18.062 9.398 4.844 1 88.38 204 ALA A N 1
ATOM 1498 C CA . ALA A 1 204 ? -19.062 10.344 4.332 1 88.38 204 ALA A CA 1
ATOM 1499 C C . ALA A 1 204 ? -19.578 11.25 5.441 1 88.38 204 ALA A C 1
ATOM 1501 O O . ALA A 1 204 ? -19.719 12.453 5.25 1 88.38 204 ALA A O 1
ATOM 1502 N N . VAL A 1 205 ? -19.781 10.68 6.578 1 88.62 205 VAL A N 1
ATOM 1503 C CA . VAL A 1 205 ? -20.344 11.43 7.691 1 88.62 205 VAL A CA 1
ATOM 1504 C C . VAL A 1 205 ? -19.344 12.492 8.156 1 88.62 205 VAL A C 1
ATOM 1506 O O . VAL A 1 205 ? -19.75 13.578 8.594 1 88.62 205 VAL A O 1
ATOM 1509 N N . THR A 1 206 ? -18.062 12.219 7.996 1 82.19 206 THR A N 1
ATOM 1510 C CA . THR A 1 206 ? -17.031 13.133 8.484 1 82.19 206 THR A CA 1
ATOM 1511 C C . THR A 1 206 ? -16.781 14.242 7.465 1 82.19 206 THR A C 1
ATOM 1513 O O . THR A 1 206 ? -16.281 15.312 7.816 1 82.19 206 THR A O 1
ATOM 1516 N N . THR A 1 207 ? -17.094 14 6.25 1 82.62 207 THR A N 1
ATOM 1517 C CA . THR A 1 207 ? -16.703 14.953 5.223 1 82.62 207 THR A CA 1
ATOM 1518 C C . THR A 1 207 ? -17.906 15.789 4.777 1 82.62 207 THR A C 1
ATOM 1520 O O . THR A 1 207 ? -17.75 16.875 4.219 1 82.62 207 THR A O 1
ATOM 1523 N N . THR A 1 208 ? -19.094 15.242 4.895 1 84.12 208 THR A N 1
ATOM 1524 C CA . THR A 1 208 ? -20.266 15.961 4.414 1 84.12 208 THR A CA 1
ATOM 1525 C C . THR A 1 208 ? -21.266 16.219 5.551 1 84.12 208 THR A C 1
ATOM 1527 O O . THR A 1 208 ? -21.547 15.305 6.336 1 84.12 208 THR A O 1
ATOM 1530 N N . LYS A 1 209 ? -21.766 17.484 5.574 1 83.56 209 LYS A N 1
ATOM 1531 C CA . LYS A 1 209 ? -22.766 17.844 6.578 1 83.56 209 LYS A CA 1
ATOM 1532 C C . LYS A 1 209 ? -24.172 17.781 6 1 83.56 209 LYS A C 1
ATOM 1534 O O . LYS A 1 209 ? -25.156 17.766 6.746 1 83.56 209 LYS A O 1
ATOM 1539 N N . SER A 1 210 ? -24.266 17.672 4.719 1 90.19 210 SER A N 1
ATOM 1540 C CA . SER A 1 210 ? -25.562 17.609 4.051 1 90.19 210 SER A CA 1
ATOM 1541 C C . SER A 1 210 ? -26.156 16.203 4.098 1 90.19 210 SER A C 1
ATOM 1543 O O . SER A 1 210 ? -25.531 15.25 3.609 1 90.19 210 SER A O 1
ATOM 1545 N N . LYS A 1 211 ? -27.375 16.109 4.613 1 89.88 211 LYS A N 1
ATOM 1546 C CA . LYS A 1 211 ? -28.047 14.82 4.707 1 89.88 211 LYS A CA 1
ATOM 1547 C C . LYS A 1 211 ? -28.344 14.25 3.32 1 89.88 211 LYS A C 1
ATOM 1549 O O . LYS A 1 211 ? -28.25 13.039 3.111 1 89.88 211 LYS A O 1
ATOM 1554 N N . THR A 1 212 ? -28.672 15.109 2.426 1 93 212 THR A N 1
ATOM 1555 C CA . THR A 1 212 ? -28.984 14.672 1.07 1 93 212 THR A CA 1
ATOM 1556 C C . THR A 1 212 ? -27.75 14.094 0.389 1 93 212 THR A C 1
ATOM 1558 O O . THR A 1 212 ? -27.812 13.039 -0.246 1 93 212 THR A O 1
ATOM 1561 N N . LYS A 1 213 ? -26.625 14.742 0.559 1 90.56 213 LYS A N 1
ATOM 1562 C CA . LYS A 1 213 ? -25.391 14.25 -0.038 1 90.56 213 LYS A CA 1
ATOM 1563 C C . LYS A 1 213 ? -24.953 12.93 0.595 1 90.56 213 LYS A C 1
ATOM 1565 O O . LYS A 1 213 ? -24.5 12.023 -0.1 1 90.56 213 LYS A O 1
ATOM 1570 N N . LEU A 1 214 ? -25.109 12.898 1.854 1 91.38 214 LEU A N 1
ATOM 1571 C CA . LEU A 1 214 ? -24.781 11.68 2.578 1 91.38 214 LEU A CA 1
ATOM 1572 C C . LEU A 1 214 ? -25.609 10.5 2.068 1 91.38 214 LEU A C 1
ATOM 1574 O O . LEU A 1 214 ? -25.062 9.43 1.804 1 91.38 214 LEU A O 1
ATOM 1578 N N . PHE A 1 215 ? -26.891 10.773 1.889 1 91.38 215 PHE A N 1
ATOM 1579 C CA . PHE A 1 215 ? -27.781 9.742 1.392 1 91.38 215 PHE A CA 1
ATOM 1580 C C . PHE A 1 215 ? -27.406 9.336 -0.028 1 91.38 215 PHE A C 1
ATOM 1582 O O . PHE A 1 215 ? -27.453 8.148 -0.372 1 91.38 215 PHE A O 1
ATOM 1589 N N . MET A 1 216 ? -27.047 10.242 -0.801 1 91.56 216 MET A N 1
ATOM 1590 C CA . MET A 1 216 ? -26.703 9.961 -2.189 1 91.56 216 MET A CA 1
ATOM 1591 C C . MET A 1 216 ? -25.438 9.102 -2.266 1 91.56 216 MET A C 1
ATOM 1593 O O . MET A 1 216 ? -25.375 8.164 -3.061 1 91.56 216 MET A O 1
ATOM 1597 N N . ILE A 1 217 ? -24.469 9.438 -1.461 1 89.75 217 ILE A N 1
ATOM 1598 C CA . ILE A 1 217 ? -23.219 8.688 -1.444 1 89.75 217 ILE A CA 1
ATOM 1599 C C . ILE A 1 217 ? -23.484 7.25 -1.005 1 89.75 217 ILE A C 1
ATOM 1601 O O . ILE A 1 217 ? -23.016 6.305 -1.636 1 89.75 217 ILE A O 1
ATOM 1605 N N . ASN A 1 218 ? -24.266 7.121 0.048 1 91.81 218 ASN A N 1
ATOM 1606 C CA . ASN A 1 218 ? -24.594 5.801 0.579 1 91.81 218 ASN A CA 1
ATOM 1607 C C . ASN A 1 218 ? -25.406 4.98 -0.415 1 91.81 218 ASN A C 1
ATOM 1609 O O . ASN A 1 218 ? -25.172 3.785 -0.587 1 91.81 218 ASN A O 1
ATOM 1613 N N . PHE A 1 219 ? -26.312 5.656 -1.019 1 93.12 219 PHE A N 1
ATOM 1614 C CA . PHE A 1 219 ? -27.156 4.984 -1.998 1 93.12 219 PHE A CA 1
ATOM 1615 C C . PHE A 1 219 ? -26.328 4.551 -3.211 1 93.12 219 PHE A C 1
ATOM 1617 O O . PHE A 1 219 ? -26.516 3.447 -3.727 1 93.12 219 PHE A O 1
ATOM 1624 N N . ALA A 1 220 ? -25.531 5.383 -3.672 1 92.12 220 ALA A N 1
ATOM 1625 C CA . ALA A 1 220 ? -24.672 5.051 -4.801 1 92.12 220 ALA A CA 1
ATOM 1626 C C . ALA A 1 220 ? -23.828 3.809 -4.508 1 92.12 220 ALA A C 1
ATOM 1628 O O . ALA A 1 220 ? -23.734 2.908 -5.344 1 92.12 220 ALA A O 1
ATOM 1629 N N . PHE A 1 221 ? -23.328 3.744 -3.354 1 93.81 221 PHE A N 1
ATOM 1630 C CA . PHE A 1 221 ? -22.531 2.582 -2.967 1 93.81 221 PHE A CA 1
ATOM 1631 C C . PHE A 1 221 ? -23.406 1.325 -2.943 1 93.81 221 PHE A C 1
ATOM 1633 O O . PHE A 1 221 ? -23 0.281 -3.461 1 93.81 221 PHE A O 1
ATOM 1640 N N . ALA A 1 222 ? -24.547 1.452 -2.395 1 95.31 222 ALA A N 1
ATOM 1641 C CA . ALA A 1 222 ? -25.406 0.296 -2.154 1 95.31 222 ALA A CA 1
ATOM 1642 C C . ALA A 1 222 ? -25.891 -0.308 -3.469 1 95.31 222 ALA A C 1
ATOM 1644 O O . ALA A 1 222 ? -26.141 -1.514 -3.551 1 95.31 222 ALA A O 1
ATOM 1645 N N . ILE A 1 223 ? -25.953 0.45 -4.5 1 95.81 223 ILE A N 1
ATOM 1646 C CA . ILE A 1 223 ? -26.547 -0.063 -5.73 1 95.81 223 ILE A CA 1
ATOM 1647 C C . ILE A 1 223 ? -25.438 -0.524 -6.68 1 95.81 223 ILE A C 1
ATOM 1649 O O . ILE A 1 223 ? -25.719 -1.201 -7.672 1 95.81 223 ILE A O 1
ATOM 1653 N N . THR A 1 224 ? -24.266 -0.204 -6.441 1 94.62 224 THR A N 1
ATOM 1654 C CA . THR A 1 224 ? -23.172 -0.454 -7.371 1 94.62 224 THR A CA 1
ATOM 1655 C C . THR A 1 224 ? -22.938 -1.953 -7.555 1 94.62 224 THR A C 1
ATOM 1657 O O . THR A 1 224 ? -22.844 -2.438 -8.68 1 94.62 224 THR A O 1
ATOM 1660 N N . THR A 1 225 ? -22.844 -2.652 -6.414 1 94.81 225 THR A N 1
ATOM 1661 C CA . THR A 1 225 ? -22.609 -4.09 -6.512 1 94.81 225 THR A CA 1
ATOM 1662 C C . THR A 1 225 ? -23.797 -4.789 -7.176 1 94.81 225 THR A C 1
ATOM 1664 O O . THR A 1 225 ? -23.609 -5.633 -8.055 1 94.81 225 THR A O 1
ATOM 1667 N N . PRO A 1 226 ? -25.016 -4.441 -6.809 1 95.62 226 PRO A N 1
ATOM 1668 C CA . PRO A 1 226 ? -26.188 -5.008 -7.496 1 95.62 226 PRO A CA 1
ATOM 1669 C C . PRO A 1 226 ? -26.172 -4.738 -9 1 95.62 226 PRO A C 1
ATOM 1671 O O . PRO A 1 226 ? -26.547 -5.605 -9.789 1 95.62 226 PRO A O 1
ATOM 1674 N N . ILE A 1 227 ? -25.781 -3.607 -9.383 1 95.69 227 ILE A N 1
ATOM 1675 C CA . ILE A 1 227 ? -25.688 -3.279 -10.797 1 95.69 227 ILE A CA 1
ATOM 1676 C C . ILE A 1 227 ? -24.656 -4.195 -11.469 1 95.69 227 ILE A C 1
ATOM 1678 O O . ILE A 1 227 ? -24.938 -4.766 -12.531 1 95.69 227 ILE A O 1
ATOM 1682 N N . GLY A 1 228 ? -23.547 -4.316 -10.891 1 94.5 228 GLY A N 1
ATOM 1683 C CA . GLY A 1 228 ? -22.562 -5.242 -11.406 1 94.5 228 GLY A CA 1
ATOM 1684 C C . GLY A 1 228 ? -23.062 -6.668 -11.508 1 94.5 228 GLY A C 1
ATOM 1685 O O . GLY A 1 228 ? -22.797 -7.359 -12.492 1 94.5 228 GLY A O 1
ATOM 1686 N N . GLN A 1 229 ? -23.734 -7.055 -10.492 1 94.44 229 GLN A N 1
ATOM 1687 C CA . GLN A 1 229 ? -24.297 -8.398 -10.469 1 94.44 229 GLN A CA 1
ATOM 1688 C C . GLN A 1 229 ? -25.281 -8.602 -11.602 1 94.44 229 GLN A C 1
ATOM 1690 O O . GLN A 1 229 ? -25.297 -9.648 -12.25 1 94.44 229 GLN A O 1
ATOM 1695 N N . ALA A 1 230 ? -26.125 -7.66 -11.781 1 94 230 ALA A N 1
ATOM 1696 C CA . ALA A 1 230 ? -27.094 -7.727 -12.867 1 94 230 ALA A CA 1
ATOM 1697 C C . ALA A 1 230 ? -26.406 -7.84 -14.219 1 94 230 ALA A C 1
ATOM 1699 O O . ALA A 1 230 ? -26.828 -8.633 -15.07 1 94 230 ALA A O 1
ATOM 1700 N N . ILE A 1 231 ? -25.391 -7.09 -14.438 1 92 231 ILE A N 1
ATOM 1701 C CA . ILE A 1 231 ? -24.625 -7.16 -15.672 1 92 231 ILE A CA 1
ATOM 1702 C C . ILE A 1 231 ? -24.016 -8.555 -15.812 1 92 231 ILE A C 1
ATOM 1704 O O . ILE A 1 231 ? -24.047 -9.148 -16.891 1 92 231 ILE A O 1
ATOM 1708 N N . GLY A 1 232 ? -23.469 -9.047 -14.727 1 90.5 232 GLY A N 1
ATOM 1709 C CA . GLY A 1 232 ? -22.891 -10.375 -14.734 1 90.5 232 GLY A CA 1
ATOM 1710 C C . GLY A 1 232 ? -23.891 -11.461 -15.102 1 90.5 232 GLY A C 1
ATOM 1711 O O . GLY A 1 232 ? -23.594 -12.336 -15.914 1 90.5 232 GLY A O 1
ATOM 1712 N N . ILE A 1 233 ? -25.062 -11.414 -14.531 1 89.38 233 ILE A N 1
ATOM 1713 C CA . ILE A 1 233 ? -26.125 -12.375 -14.82 1 89.38 233 ILE A CA 1
ATOM 1714 C C . ILE A 1 233 ? -26.516 -12.273 -16.297 1 89.38 233 ILE A C 1
ATOM 1716 O O . ILE A 1 233 ? -26.766 -13.289 -16.953 1 89.38 233 ILE A O 1
ATOM 1720 N N . GLY A 1 234 ? -26.516 -11.102 -16.781 1 89.12 234 GLY A N 1
ATOM 1721 C CA . GLY A 1 234 ? -26.875 -10.875 -18.156 1 89.12 234 GLY A CA 1
ATOM 1722 C C . GLY A 1 234 ? -25.891 -11.477 -19.141 1 89.12 234 GLY A C 1
ATOM 1723 O O . GLY A 1 234 ? -26.297 -11.969 -20.203 1 89.12 234 GLY A O 1
ATOM 1724 N N . VAL A 1 235 ? -24.688 -11.508 -18.812 1 85.69 235 VAL A N 1
ATOM 1725 C CA . VAL A 1 235 ? -23.672 -11.977 -19.75 1 85.69 235 VAL A CA 1
ATOM 1726 C C . VAL A 1 235 ? -23.297 -13.422 -19.422 1 85.69 235 VAL A C 1
ATOM 1728 O O . VAL A 1 235 ? -22.453 -14.008 -20.094 1 85.69 235 VAL A O 1
ATOM 1731 N N . ARG A 1 236 ? -23.875 -14 -18.484 1 84.19 236 ARG A N 1
ATOM 1732 C CA . ARG A 1 236 ? -23.516 -15.32 -17.969 1 84.19 236 ARG A CA 1
ATOM 1733 C C . ARG A 1 236 ? -23.672 -16.391 -19.047 1 84.19 236 ARG A C 1
ATOM 1735 O O . ARG A 1 236 ? -22.875 -17.328 -19.125 1 84.19 236 ARG A O 1
ATOM 1742 N N . SER A 1 237 ? -24.656 -16.297 -19.812 1 81.06 237 SER A N 1
ATOM 1743 C CA . SER A 1 237 ? -24.938 -17.297 -20.828 1 81.06 237 SER A CA 1
ATOM 1744 C C . SER A 1 237 ? -23.906 -17.25 -21.953 1 81.06 237 SER A C 1
ATOM 1746 O O . SER A 1 237 ? -23.672 -18.25 -22.641 1 81.06 237 SER A O 1
ATOM 1748 N N . THR A 1 238 ? -23.312 -16.141 -22.125 1 78.31 238 THR A N 1
ATOM 1749 C CA . THR A 1 238 ? -22.297 -15.984 -23.156 1 78.31 238 THR A CA 1
ATOM 1750 C C . THR A 1 238 ? -20.906 -16.031 -22.547 1 78.31 238 THR A C 1
ATOM 1752 O O . THR A 1 238 ? -19.906 -16 -23.266 1 78.31 238 THR A O 1
ATOM 1755 N N . TYR A 1 239 ? -21 -16.281 -21.266 1 72.06 239 TYR A N 1
ATOM 1756 C CA . TYR A 1 239 ? -19.75 -16.203 -20.531 1 72.06 239 TYR A CA 1
ATOM 1757 C C . TYR A 1 239 ? -19.156 -17.594 -20.297 1 72.06 239 TYR A C 1
ATOM 1759 O O . TYR A 1 239 ? -19.797 -18.438 -19.672 1 72.06 239 TYR A O 1
ATOM 1767 N N . ASP A 1 240 ? -18.094 -17.953 -21.031 1 74.31 240 ASP A N 1
ATOM 1768 C CA . ASP A 1 240 ? -17.312 -19.141 -20.734 1 74.31 240 ASP A CA 1
ATOM 1769 C C . ASP A 1 240 ? -16.156 -18.828 -19.797 1 74.31 240 ASP A C 1
ATOM 1771 O O . ASP A 1 240 ? -15.164 -18.203 -20.203 1 74.31 240 ASP A O 1
ATOM 1775 N N . SER A 1 241 ? -16.297 -19.219 -18.547 1 69.12 241 SER A N 1
ATOM 1776 C CA . SER A 1 241 ? -15.344 -18.875 -17.484 1 69.12 241 SER A CA 1
ATOM 1777 C C . SER A 1 241 ? -13.961 -19.453 -17.781 1 69.12 241 SER A C 1
ATOM 1779 O O . SER A 1 241 ? -12.961 -18.984 -17.234 1 69.12 241 SER A O 1
ATOM 1781 N N . GLU A 1 242 ? -13.898 -20.359 -18.688 1 74.94 242 GLU A N 1
ATOM 1782 C CA . GLU A 1 242 ? -12.625 -21 -19 1 74.94 242 GLU A CA 1
ATOM 1783 C C . GLU A 1 242 ? -12.039 -20.453 -20.297 1 74.94 242 GLU A C 1
ATOM 1785 O O . GLU A 1 242 ? -10.914 -20.781 -20.672 1 74.94 242 GLU A O 1
ATOM 1790 N N . SER A 1 243 ? -12.836 -19.562 -20.812 1 82.06 243 SER A N 1
ATOM 1791 C CA . SER A 1 243 ? -12.336 -18.984 -22.062 1 82.06 243 SER A CA 1
ATOM 1792 C C . SER A 1 243 ? -11.172 -18.031 -21.797 1 82.06 243 SER A C 1
ATOM 1794 O O . SER A 1 243 ? -11.055 -17.453 -20.719 1 82.06 243 SER A O 1
ATOM 1796 N N . THR A 1 244 ? -10.336 -17.938 -22.812 1 84.31 244 THR A N 1
ATOM 1797 C CA . THR A 1 244 ? -9.172 -17.062 -22.719 1 84.31 244 THR A CA 1
ATOM 1798 C C . THR A 1 244 ? -9.602 -15.617 -22.453 1 84.31 244 THR A C 1
ATOM 1800 O O . THR A 1 244 ? -8.977 -14.914 -21.656 1 84.31 244 THR A O 1
ATOM 1803 N N . THR A 1 245 ? -10.641 -15.266 -23.047 1 82.88 245 THR A N 1
ATOM 1804 C CA . THR A 1 245 ? -11.133 -13.898 -22.859 1 82.88 245 THR A CA 1
ATOM 1805 C C . THR A 1 245 ? -11.617 -13.688 -21.438 1 82.88 245 THR A C 1
ATOM 1807 O O . THR A 1 245 ? -11.32 -12.656 -20.828 1 82.88 245 THR A O 1
ATOM 1810 N N . ALA A 1 246 ? -12.273 -14.617 -20.938 1 81.88 246 ALA A N 1
ATOM 1811 C CA . ALA A 1 246 ? -12.781 -14.516 -19.578 1 81.88 246 ALA A CA 1
ATOM 1812 C C . ALA A 1 246 ? -11.633 -14.445 -18.578 1 81.88 246 ALA A C 1
ATOM 1814 O O . ALA A 1 246 ? -11.695 -13.68 -17.609 1 81.88 246 ALA A O 1
ATOM 1815 N N . LEU A 1 247 ? -10.648 -15.164 -18.812 1 85.75 247 LEU A N 1
ATOM 1816 C CA . LEU A 1 247 ? -9.484 -15.188 -17.922 1 85.75 247 LEU A CA 1
ATOM 1817 C C . LEU A 1 247 ? -8.766 -13.844 -17.938 1 85.75 247 LEU A C 1
ATOM 1819 O O . LEU A 1 247 ? -8.375 -13.328 -16.891 1 85.75 247 LEU A O 1
ATOM 1823 N N . TRP A 1 248 ? -8.727 -13.305 -19.094 1 86.69 248 TRP A N 1
ATOM 1824 C CA . TRP A 1 248 ? -8.102 -11.992 -19.234 1 86.69 248 TRP A CA 1
ATOM 1825 C C . TRP A 1 248 ? -8.922 -10.922 -18.531 1 86.69 248 TRP A C 1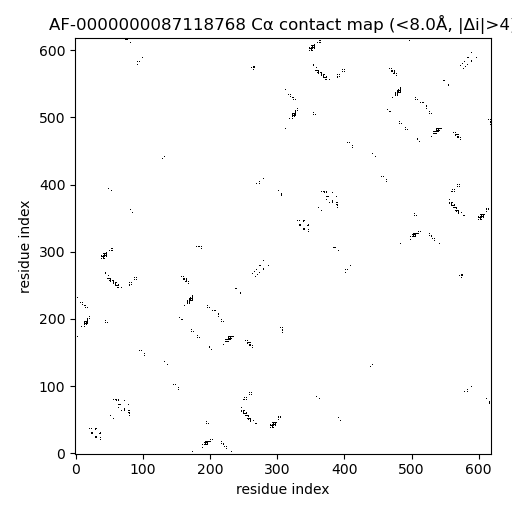
ATOM 1827 O O . TRP A 1 248 ? -8.391 -10.141 -17.734 1 86.69 248 TRP A O 1
ATOM 1837 N N . VAL A 1 249 ? -10.164 -10.961 -18.797 1 85.31 249 VAL A N 1
ATOM 1838 C CA . VAL A 1 249 ? -11.039 -9.898 -18.297 1 85.31 249 VAL A CA 1
ATOM 1839 C C . VAL A 1 249 ? -11.148 -10 -16.766 1 85.31 249 VAL A C 1
ATOM 1841 O O . VAL A 1 249 ? -10.945 -9.016 -16.062 1 85.31 249 VAL A O 1
ATOM 1844 N N . GLN A 1 250 ? -11.328 -11.148 -16.312 1 86.88 250 GLN A N 1
ATOM 1845 C CA . GLN A 1 250 ? -11.477 -11.336 -14.875 1 86.88 250 GLN A CA 1
ATOM 1846 C C . GLN A 1 250 ? -10.156 -11.094 -14.148 1 86.88 250 GLN A C 1
ATOM 1848 O O . GLN A 1 250 ? -10.141 -10.477 -13.086 1 86.88 250 GLN A O 1
ATOM 1853 N N . GLY A 1 251 ? -9.133 -11.578 -14.727 1 90.81 251 GLY A N 1
ATOM 1854 C CA . GLY A 1 251 ? -7.828 -11.391 -14.109 1 90.81 251 GLY A CA 1
ATOM 1855 C C . GLY A 1 251 ? -7.414 -9.938 -14.008 1 90.81 251 GLY A C 1
ATOM 1856 O O . GLY A 1 251 ? -7.004 -9.477 -12.945 1 90.81 251 GLY A O 1
ATOM 1857 N N . VAL A 1 252 ? -7.609 -9.25 -15.062 1 91.94 252 VAL A N 1
ATOM 1858 C CA . VAL A 1 252 ? -7.227 -7.844 -15.109 1 91.94 252 VAL A CA 1
ATOM 1859 C C . VAL A 1 252 ? -8.109 -7.039 -14.156 1 91.94 252 VAL A C 1
ATOM 1861 O O . VAL A 1 252 ? -7.609 -6.234 -13.367 1 91.94 252 VAL A O 1
ATOM 1864 N N . PHE A 1 253 ? -9.336 -7.309 -14.18 1 91.56 253 PHE A N 1
ATOM 1865 C CA . PHE A 1 253 ? -10.266 -6.543 -13.359 1 91.56 253 PHE A CA 1
ATOM 1866 C C . PHE A 1 253 ? -10.039 -6.832 -11.883 1 91.56 253 PHE A C 1
ATOM 1868 O O . PHE A 1 253 ? -10.109 -5.926 -11.047 1 91.56 253 PHE A O 1
ATOM 1875 N N . ASP A 1 254 ? -9.766 -8.023 -11.57 1 92.62 254 ASP A N 1
ATOM 1876 C CA . ASP A 1 254 ? -9.492 -8.383 -10.188 1 92.62 254 ASP A CA 1
ATOM 1877 C C . ASP A 1 254 ? -8.219 -7.699 -9.688 1 92.62 254 ASP A C 1
ATOM 1879 O O . ASP A 1 254 ? -8.18 -7.199 -8.555 1 92.62 254 ASP A O 1
ATOM 1883 N N . CYS A 1 255 ? -7.242 -7.652 -10.516 1 95.19 255 CYS A N 1
ATOM 1884 C CA . CYS A 1 255 ? -5.988 -7.023 -10.125 1 95.19 255 CYS A CA 1
ATOM 1885 C C . CYS A 1 255 ? -6.152 -5.512 -10 1 95.19 255 CYS A C 1
ATOM 1887 O O . CYS A 1 255 ? -5.559 -4.891 -9.117 1 95.19 255 CYS A O 1
ATOM 1889 N N . VAL A 1 256 ? -6.957 -4.98 -10.867 1 94.56 256 VAL A N 1
ATOM 1890 C CA . VAL A 1 256 ? -7.238 -3.553 -10.781 1 94.56 256 VAL A CA 1
ATOM 1891 C C . VAL A 1 256 ? -8.008 -3.258 -9.492 1 94.56 256 VAL A C 1
ATOM 1893 O O . VAL A 1 256 ? -7.641 -2.355 -8.734 1 94.56 256 VAL A O 1
ATOM 1896 N N . ALA A 1 257 ? -9.016 -4.035 -9.234 1 93.44 257 ALA A N 1
ATOM 1897 C CA . ALA A 1 257 ? -9.82 -3.859 -8.023 1 93.44 257 ALA A 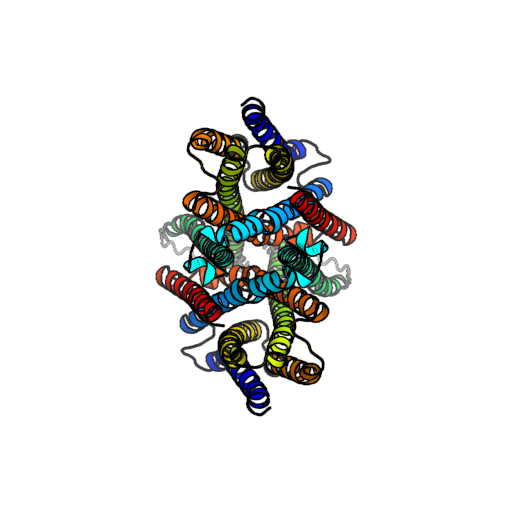CA 1
ATOM 1898 C C . ALA A 1 257 ? -8.969 -4.039 -6.773 1 93.44 257 ALA A C 1
ATOM 1900 O O . ALA A 1 257 ? -9.086 -3.271 -5.816 1 93.44 257 ALA A O 1
ATOM 1901 N N . GLY A 1 258 ? -8.164 -5.059 -6.812 1 95.12 258 GLY A N 1
ATOM 1902 C CA . GLY A 1 258 ? -7.258 -5.285 -5.699 1 95.12 258 GLY A CA 1
ATOM 1903 C C . GLY A 1 258 ? -6.289 -4.141 -5.473 1 95.12 258 GLY A C 1
ATOM 1904 O O . GLY A 1 258 ? -6.02 -3.764 -4.332 1 95.12 258 GLY A O 1
ATOM 1905 N N . GLY A 1 259 ? -5.75 -3.586 -6.555 1 96.19 259 GLY A N 1
ATOM 1906 C CA . GLY A 1 259 ? -4.867 -2.436 -6.453 1 96.19 259 GLY A CA 1
ATOM 1907 C C . GLY A 1 259 ? -5.543 -1.211 -5.867 1 96.19 259 GLY A C 1
ATOM 1908 O O . GLY A 1 259 ? -4.941 -0.476 -5.082 1 96.19 259 GLY A O 1
ATOM 1909 N N . ILE A 1 260 ? -6.754 -0.998 -6.23 1 95.06 260 ILE A N 1
ATOM 1910 C CA . ILE A 1 260 ? -7.527 0.125 -5.715 1 95.06 260 ILE A CA 1
ATOM 1911 C C . ILE A 1 260 ? -7.723 -0.034 -4.211 1 95.06 260 ILE A C 1
ATOM 1913 O O . ILE A 1 260 ? -7.465 0.896 -3.441 1 95.06 260 ILE A O 1
ATOM 1917 N N . LEU A 1 261 ? -8.125 -1.198 -3.832 1 95.12 261 LEU A N 1
ATOM 1918 C CA . LEU A 1 261 ? -8.398 -1.449 -2.42 1 95.12 261 LEU A CA 1
ATOM 1919 C C . LEU A 1 261 ? -7.113 -1.404 -1.603 1 95.12 261 LEU A C 1
ATOM 1921 O O . LEU A 1 261 ? -7.117 -0.941 -0.46 1 95.12 261 LEU A O 1
ATOM 1925 N N . LEU A 1 262 ? -6.09 -1.867 -2.189 1 96.5 262 LEU A N 1
ATOM 1926 C CA . LEU A 1 262 ? -4.809 -1.839 -1.494 1 96.5 262 LEU A CA 1
ATOM 1927 C C . LEU A 1 262 ? -4.348 -0.404 -1.265 1 96.5 262 LEU A C 1
ATOM 1929 O O . LEU A 1 262 ? -3.969 -0.04 -0.15 1 96.5 262 LEU A O 1
ATOM 1933 N N . TYR A 1 263 ? -4.398 0.369 -2.291 1 96.88 263 TYR A N 1
ATOM 1934 C CA . TYR A 1 263 ? -3.975 1.761 -2.174 1 96.88 263 TYR A CA 1
ATOM 1935 C C . TYR A 1 263 ? -4.863 2.521 -1.197 1 96.88 263 TYR A C 1
ATOM 1937 O O . TYR A 1 263 ? -4.367 3.182 -0.282 1 96.88 263 TYR A O 1
ATOM 1945 N N . THR A 1 264 ? -6.148 2.457 -1.388 1 94.75 264 THR A N 1
ATOM 1946 C CA . THR A 1 264 ? -7.066 3.199 -0.534 1 94.75 264 THR A CA 1
ATOM 1947 C C . THR A 1 264 ? -7.043 2.652 0.891 1 94.75 264 THR A C 1
ATOM 1949 O O . THR A 1 264 ? -7.203 3.406 1.853 1 94.75 264 THR A O 1
ATOM 1952 N N . GLY A 1 265 ? -6.871 1.353 0.989 1 95.75 265 GLY A N 1
ATOM 1953 C CA . GLY A 1 265 ? -6.773 0.756 2.312 1 95.75 265 GLY A CA 1
ATOM 1954 C C . GLY A 1 265 ? -5.57 1.243 3.1 1 95.75 265 GLY A C 1
ATOM 1955 O O . GLY A 1 265 ? -5.695 1.591 4.277 1 95.75 265 GLY A O 1
ATOM 1956 N N . VAL A 1 266 ? -4.457 1.332 2.461 1 96.75 266 VAL A N 1
ATOM 1957 C CA . VAL A 1 266 ? -3.215 1.681 3.141 1 96.75 266 VAL A CA 1
ATOM 1958 C C . VAL A 1 266 ? -3.145 3.191 3.346 1 96.75 266 VAL A C 1
ATOM 1960 O O . VAL A 1 266 ? -2.818 3.662 4.438 1 96.75 266 VAL A O 1
ATOM 1963 N N . VAL A 1 267 ? -3.521 3.939 2.324 1 95.75 267 VAL A N 1
ATOM 1964 C CA . VAL A 1 267 ? -3.314 5.383 2.363 1 95.75 267 VAL A CA 1
ATOM 1965 C C . VAL A 1 267 ? -4.523 6.062 3.008 1 95.75 267 VAL A C 1
ATOM 1967 O O . VAL A 1 267 ? -4.41 6.656 4.082 1 95.75 267 VAL A O 1
ATOM 1970 N N . GLU A 1 268 ? -5.652 5.863 2.5 1 93.56 268 GLU A N 1
ATOM 1971 C CA . GLU A 1 268 ? -6.828 6.609 2.943 1 93.56 268 GLU A CA 1
ATOM 1972 C C . GLU A 1 268 ? -7.344 6.078 4.277 1 93.56 268 GLU A C 1
ATOM 1974 O O . GLU A 1 268 ? -7.703 6.859 5.164 1 93.56 268 GLU A O 1
ATOM 1979 N N . LEU A 1 269 ? -7.328 4.777 4.422 1 94.31 269 LEU A N 1
ATOM 1980 C CA . LEU A 1 269 ? -7.938 4.227 5.625 1 94.31 269 LEU A CA 1
ATOM 1981 C C . LEU A 1 269 ? -6.918 4.133 6.758 1 94.31 269 LEU A C 1
ATOM 1983 O O . LEU A 1 269 ? -7.109 4.723 7.82 1 94.31 269 LEU A O 1
ATOM 1987 N N . LEU A 1 270 ? -5.785 3.516 6.527 1 95.75 270 LEU A N 1
ATOM 1988 C CA . LEU A 1 270 ? -4.824 3.301 7.605 1 95.75 270 LEU A CA 1
ATOM 1989 C C . LEU A 1 270 ? -4.039 4.574 7.895 1 95.75 270 LEU A C 1
ATOM 1991 O O . LEU A 1 270 ? -4.004 5.043 9.039 1 95.75 270 LEU A O 1
ATOM 1995 N N . THR A 1 271 ? -3.506 5.137 6.879 1 94.56 271 THR A N 1
ATOM 1996 C CA . THR A 1 271 ? -2.588 6.25 7.09 1 94.56 271 THR A CA 1
ATOM 1997 C C . THR A 1 271 ? -3.346 7.504 7.527 1 94.56 271 THR A C 1
ATOM 1999 O O . THR A 1 271 ? -3.047 8.086 8.57 1 94.56 271 THR A O 1
ATOM 2002 N N . TYR A 1 272 ? -4.367 7.871 6.816 1 92.5 272 TYR A N 1
ATOM 2003 C CA . TYR A 1 272 ? -5.047 9.133 7.086 1 92.5 272 TYR A CA 1
ATOM 2004 C C . TYR A 1 272 ? -5.988 9.008 8.273 1 92.5 272 TYR A C 1
ATOM 2006 O O . TYR A 1 272 ? -6.199 9.969 9.016 1 92.5 272 TYR A O 1
ATOM 2014 N N . ASN A 1 273 ? -6.496 7.797 8.57 1 91.5 273 ASN A N 1
ATOM 2015 C CA . ASN A 1 273 ? -7.504 7.676 9.625 1 91.5 273 ASN A CA 1
ATOM 2016 C C . ASN A 1 273 ? -6.914 7.078 10.898 1 91.5 273 ASN A C 1
ATOM 2018 O O . ASN A 1 273 ? -7.57 7.066 11.945 1 91.5 273 ASN A O 1
ATOM 2022 N N . MET A 1 274 ? -5.719 6.613 10.812 1 93.31 274 MET A N 1
ATOM 2023 C CA . MET A 1 274 ? -5.121 6.059 12.023 1 93.31 274 MET A CA 1
ATOM 2024 C C . MET A 1 274 ? -3.715 6.605 12.234 1 93.31 274 MET A C 1
ATOM 2026 O O . MET A 1 274 ? -3.494 7.434 13.125 1 93.31 274 MET A O 1
ATOM 2030 N N . THR A 1 275 ? -2.844 6.488 11.383 1 92.19 275 THR A N 1
ATOM 2031 C CA . THR A 1 275 ? -1.423 6.758 11.57 1 92.19 275 THR A CA 1
ATOM 2032 C C . THR A 1 275 ? -1.175 8.25 11.742 1 92.19 275 THR A C 1
ATOM 2034 O O . THR A 1 275 ? -0.358 8.656 12.57 1 92.19 275 THR A O 1
ATOM 2037 N N . THR A 1 276 ? -1.886 9.023 10.914 1 90 276 THR A N 1
ATOM 2038 C CA . THR A 1 276 ? -1.657 10.461 10.984 1 90 276 THR A CA 1
ATOM 2039 C C . THR A 1 276 ? -2.848 11.164 11.625 1 90 276 THR A C 1
ATOM 2041 O O . THR A 1 276 ? -2.898 12.398 11.664 1 90 276 THR A O 1
ATOM 2044 N N . ASN A 1 277 ? -3.779 10.391 12.086 1 89.25 277 ASN A N 1
ATOM 2045 C CA . ASN A 1 277 ? -4.973 10.945 12.703 1 89.25 277 ASN A CA 1
ATOM 2046 C C . ASN A 1 277 ? -4.723 11.328 14.164 1 89.25 277 ASN A C 1
ATOM 2048 O O . ASN A 1 277 ? -4.402 10.469 14.984 1 89.25 277 ASN A O 1
ATOM 2052 N N . GLN A 1 278 ? -4.891 12.586 14.445 1 86.94 278 GLN A N 1
ATOM 2053 C CA . GLN A 1 278 ? -4.582 13.102 15.781 1 86.94 278 GLN A CA 1
ATOM 2054 C C . GLN A 1 278 ? -5.516 12.508 16.828 1 86.94 278 GLN A C 1
ATOM 2056 O O . GLN A 1 278 ? -5.102 12.266 17.969 1 86.94 278 GLN A O 1
ATOM 2061 N N . LYS A 1 279 ? -6.711 12.328 16.484 1 86.88 279 LYS A N 1
ATOM 2062 C CA . LYS A 1 279 ? -7.664 11.734 17.422 1 86.88 279 LYS A CA 1
ATOM 2063 C C . LYS A 1 279 ? -7.23 10.328 17.828 1 86.88 279 LYS A C 1
ATOM 2065 O O . LYS A 1 279 ? -7.246 9.992 19.016 1 86.88 279 LYS A O 1
ATOM 2070 N N . PHE A 1 280 ? -6.84 9.562 16.891 1 91 280 PHE A N 1
ATOM 2071 C CA . PHE A 1 280 ? -6.355 8.219 17.156 1 91 280 PHE A CA 1
ATOM 2072 C C . PHE A 1 280 ? -5.098 8.25 18.016 1 91 280 PHE A C 1
ATOM 2074 O O . PHE A 1 280 ? -4.988 7.512 19 1 91 280 PHE A O 1
ATOM 2081 N N . LEU A 1 281 ? -4.23 9.156 17.688 1 90.06 281 LEU A N 1
ATOM 2082 C CA . LEU A 1 281 ? -2.932 9.219 18.359 1 90.06 281 LEU A CA 1
ATOM 2083 C C . LEU A 1 281 ? -3.072 9.734 19.781 1 90.06 281 LEU A C 1
ATOM 2085 O O . LEU A 1 281 ? -2.197 9.5 20.625 1 90.06 281 LEU A O 1
ATOM 2089 N N . SER A 1 282 ? -4.16 10.477 20.031 1 89.06 282 SER A N 1
ATOM 2090 C CA . SER A 1 282 ? -4.367 11.078 21.344 1 89.06 282 SER A CA 1
ATOM 2091 C C . SER A 1 282 ? -5.062 10.102 22.297 1 89.06 282 SER A C 1
ATOM 2093 O O . SER A 1 282 ? -5.172 10.375 23.5 1 89.06 282 SER A O 1
ATOM 2095 N N . ARG A 1 283 ? -5.5 9.008 21.812 1 91.19 283 ARG A N 1
ATOM 2096 C CA . ARG A 1 283 ? -6.203 8.039 22.641 1 91.19 283 ARG A CA 1
ATOM 2097 C C . ARG A 1 283 ? -5.25 7.359 23.609 1 91.19 283 ARG A C 1
ATOM 2099 O O . ARG A 1 283 ? -4.031 7.383 23.422 1 91.19 283 ARG A O 1
ATOM 2106 N N . SER A 1 284 ? -5.867 6.793 24.672 1 92.62 284 SER A N 1
ATOM 2107 C CA . SER A 1 284 ? -5.07 6.051 25.641 1 92.62 284 SER A CA 1
ATOM 2108 C C . SER A 1 284 ? -4.449 4.809 25.016 1 92.62 284 SER A C 1
ATOM 2110 O O . SER A 1 284 ? -4.918 4.328 23.984 1 92.62 284 SER A O 1
ATOM 2112 N N . THR A 1 285 ? -3.355 4.305 25.594 1 94 285 THR A N 1
ATOM 2113 C CA . THR A 1 285 ? -2.633 3.143 25.094 1 94 285 THR A CA 1
ATOM 2114 C C . THR A 1 285 ? -3.559 1.936 24.984 1 94 285 THR A C 1
ATOM 2116 O O . THR A 1 285 ? -3.539 1.226 23.969 1 94 285 THR A O 1
ATOM 2119 N N . LEU A 1 286 ? -4.398 1.745 25.938 1 94.62 286 LEU A N 1
ATOM 2120 C CA . LEU A 1 286 ? -5.301 0.601 25.938 1 94.62 286 LEU A CA 1
ATOM 2121 C C . LEU A 1 286 ? -6.316 0.701 24.812 1 94.62 286 LEU A C 1
ATOM 2123 O O . LEU A 1 286 ? -6.617 -0.297 24.156 1 94.62 286 LEU A O 1
ATOM 2127 N N . GLN A 1 287 ? -6.812 1.88 24.594 1 94.94 287 GLN A N 1
ATOM 2128 C CA . GLN A 1 287 ? -7.773 2.088 23.516 1 94.94 287 GLN A CA 1
ATOM 2129 C C . GLN A 1 287 ? -7.129 1.871 22.156 1 94.94 287 GLN A C 1
ATOM 2131 O O . GLN A 1 287 ? -7.723 1.243 21.281 1 94.94 287 GLN A O 1
ATOM 2136 N N . ARG A 1 288 ? -5.945 2.387 22.031 1 95.44 288 ARG A N 1
ATOM 2137 C CA . ARG A 1 288 ? -5.246 2.223 20.75 1 95.44 288 ARG A CA 1
ATOM 2138 C C . ARG A 1 288 ? -4.98 0.75 20.453 1 95.44 288 ARG A C 1
ATOM 2140 O O . ARG A 1 288 ? -5.195 0.287 19.344 1 95.44 288 ARG A O 1
ATOM 2147 N N . TYR A 1 289 ? -4.531 0.042 21.453 1 96.81 289 TYR A N 1
ATOM 2148 C CA . TYR A 1 289 ? -4.227 -1.371 21.266 1 96.81 289 TYR A CA 1
ATOM 2149 C C . TYR A 1 289 ? -5.492 -2.166 20.969 1 96.81 289 TYR A C 1
ATOM 2151 O O . TYR A 1 289 ? -5.461 -3.139 20.203 1 96.81 289 TYR A O 1
ATOM 2159 N N . ALA A 1 290 ? -6.586 -1.771 21.562 1 96.62 290 ALA A N 1
ATOM 2160 C CA . ALA A 1 290 ? -7.863 -2.396 21.234 1 96.62 290 ALA A CA 1
ATOM 2161 C C . ALA A 1 290 ? -8.242 -2.158 19.781 1 96.62 290 ALA A C 1
ATOM 2163 O O . ALA A 1 290 ? -8.758 -3.055 19.109 1 96.62 290 ALA A O 1
ATOM 2164 N N . LEU A 1 291 ? -7.984 -0.974 19.344 1 96.94 291 LEU A N 1
ATOM 2165 C CA . LEU A 1 291 ? -8.297 -0.636 17.953 1 96.94 291 LEU A CA 1
ATOM 2166 C C . LEU A 1 291 ? -7.406 -1.416 17 1 96.94 291 LEU A C 1
ATOM 2168 O O . LEU A 1 291 ? -7.867 -1.872 15.953 1 96.94 291 LEU A O 1
ATOM 2172 N N . TYR A 1 292 ? -6.078 -1.591 17.359 1 97.69 292 TYR A N 1
ATOM 2173 C CA . TYR A 1 292 ? -5.203 -2.439 16.562 1 97.69 292 TYR A CA 1
ATOM 2174 C C . TYR A 1 292 ? -5.73 -3.867 16.516 1 97.69 292 TYR A C 1
ATOM 2176 O O . TYR A 1 292 ? -5.727 -4.496 15.445 1 97.69 292 TYR A O 1
ATOM 2184 N N . ALA A 1 293 ? -6.156 -4.32 17.609 1 97.81 293 ALA A N 1
ATOM 2185 C CA . ALA A 1 293 ? -6.672 -5.688 17.672 1 97.81 293 ALA A CA 1
ATOM 2186 C C . ALA A 1 293 ? -7.895 -5.859 16.781 1 97.81 293 ALA A C 1
ATOM 2188 O O . ALA A 1 293 ?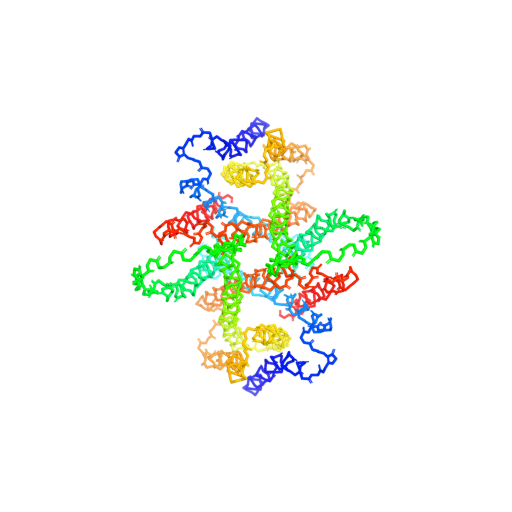 -8.062 -6.902 16.141 1 97.81 293 ALA A O 1
ATOM 2189 N N . CYS A 1 294 ? -8.734 -4.871 16.734 1 97.75 294 CYS A N 1
ATOM 2190 C CA . CYS A 1 294 ? -9.906 -4.914 15.867 1 97.75 294 CYS A CA 1
ATOM 2191 C C . CYS A 1 294 ? -9.5 -4.93 14.398 1 97.75 294 CYS A C 1
ATOM 2193 O O . CYS A 1 294 ? -10.047 -5.699 13.609 1 97.75 294 CYS A O 1
ATOM 2195 N N . LEU A 1 295 ? -8.57 -4.074 14.062 1 98 295 LEU A N 1
ATOM 2196 C CA . LEU A 1 295 ? -8.055 -4.039 12.695 1 98 295 LEU A CA 1
ATOM 2197 C C . LEU A 1 295 ? -7.492 -5.398 12.289 1 98 295 LEU A C 1
ATOM 2199 O O . LEU A 1 295 ? -7.816 -5.914 11.219 1 98 295 LEU A O 1
ATOM 2203 N N . TRP A 1 296 ? -6.688 -6.012 13.203 1 98 296 TRP A N 1
ATOM 2204 C CA . TRP A 1 296 ? -6.043 -7.293 12.93 1 98 296 TRP A CA 1
ATOM 2205 C C . TRP A 1 296 ? -7.07 -8.422 12.875 1 98 296 TRP A C 1
ATOM 2207 O O . TRP A 1 296 ? -6.949 -9.336 12.062 1 98 296 TRP A O 1
ATOM 2217 N N . SER A 1 297 ? -8.055 -8.32 13.68 1 97.69 297 SER A N 1
ATOM 2218 C CA . SER A 1 297 ? -9.109 -9.328 13.68 1 97.69 297 SER A CA 1
ATOM 2219 C C . SER A 1 297 ? -9.945 -9.25 12.414 1 97.69 297 SER A C 1
ATOM 2221 O O . SER A 1 297 ? -10.352 -10.281 11.867 1 97.69 297 SER A O 1
ATOM 2223 N N . GLY A 1 298 ? -10.273 -8.047 11.969 1 97.12 298 GLY A N 1
ATOM 2224 C CA . GLY A 1 298 ? -10.977 -7.898 10.703 1 97.12 298 GLY A CA 1
ATOM 2225 C C . GLY A 1 298 ? -10.219 -8.477 9.531 1 97.12 298 GLY A C 1
ATOM 2226 O O . GLY A 1 298 ? -10.789 -9.211 8.711 1 97.12 298 GLY A O 1
ATOM 2227 N N . ALA A 1 299 ? -8.914 -8.172 9.484 1 96.44 299 ALA A N 1
ATOM 2228 C CA . ALA A 1 299 ? -8.062 -8.711 8.422 1 96.44 299 ALA A CA 1
ATOM 2229 C C . ALA A 1 299 ? -7.984 -10.234 8.516 1 96.44 299 ALA A C 1
ATOM 2231 O O . ALA A 1 299 ? -8.086 -10.93 7.496 1 96.44 299 ALA A O 1
ATOM 2232 N N . GLY A 1 300 ? -7.805 -10.734 9.734 1 94.38 300 GLY A N 1
ATOM 2233 C CA . GLY A 1 300 ? -7.707 -12.172 9.945 1 94.38 300 GLY A CA 1
ATOM 2234 C C . GLY A 1 300 ? -8.977 -12.914 9.578 1 94.38 300 GLY A C 1
ATOM 2235 O O . GLY A 1 300 ? -8.922 -13.969 8.93 1 94.38 300 GLY A O 1
ATOM 2236 N N . LEU A 1 301 ? -10.086 -12.391 9.945 1 93.38 301 LEU A N 1
ATOM 2237 C CA . LEU A 1 301 ? -11.367 -13.039 9.656 1 93.38 301 LEU A CA 1
ATOM 2238 C C . LEU A 1 301 ? -11.633 -13.07 8.156 1 93.38 301 LEU A C 1
ATOM 2240 O O . LEU A 1 301 ? -12.102 -14.078 7.629 1 93.38 301 LEU A O 1
ATOM 2244 N N . MET A 1 302 ? -11.367 -12 7.504 1 92.06 302 MET A N 1
ATOM 2245 C CA . MET A 1 302 ? -11.562 -11.961 6.059 1 92.06 302 MET A CA 1
ATOM 2246 C C . MET A 1 302 ? -10.625 -12.938 5.355 1 92.06 302 MET A C 1
ATOM 2248 O O . MET A 1 302 ? -11.008 -13.57 4.371 1 92.06 302 MET A O 1
ATOM 2252 N N . ALA A 1 303 ? -9.391 -13.016 5.871 1 88.5 303 ALA A N 1
ATOM 2253 C CA . ALA A 1 303 ? -8.43 -13.945 5.289 1 88.5 303 ALA A CA 1
ATOM 2254 C C . ALA A 1 303 ? -8.891 -15.391 5.453 1 88.5 303 ALA A C 1
ATOM 2256 O O . ALA A 1 303 ? -8.648 -16.234 4.582 1 88.5 303 ALA A O 1
ATOM 2257 N N . LEU A 1 304 ? -9.578 -15.68 6.512 1 85.19 304 LEU A N 1
ATOM 2258 C CA . LEU A 1 304 ? -10.078 -17.031 6.773 1 85.19 304 LEU A CA 1
ATOM 2259 C C . LEU A 1 304 ? -11.266 -17.344 5.867 1 85.19 304 LEU A C 1
ATOM 2261 O O . LEU A 1 304 ? -11.352 -18.453 5.32 1 85.19 304 LEU A O 1
ATOM 2265 N N . ILE A 1 305 ? -12.133 -16.406 5.676 1 78.81 305 ILE A N 1
ATOM 2266 C CA . ILE A 1 305 ? -13.289 -16.609 4.816 1 78.81 305 ILE A CA 1
ATOM 2267 C C . ILE A 1 305 ? -12.844 -16.781 3.369 1 78.81 305 ILE A C 1
ATOM 2269 O O . ILE A 1 305 ? -13.453 -17.547 2.611 1 78.81 305 ILE A O 1
ATOM 2273 N N . GLY A 1 306 ? -11.758 -16.172 2.975 1 64.56 306 GLY A N 1
ATOM 2274 C CA . GLY A 1 306 ? -11.211 -16.25 1.63 1 64.56 306 GLY A CA 1
ATOM 2275 C C . GLY A 1 306 ? -10.703 -17.625 1.271 1 64.56 306 GLY A C 1
ATOM 2276 O O . GLY A 1 306 ? -10.703 -18.016 0.098 1 64.56 306 GLY A O 1
ATOM 2277 N N . LYS A 1 307 ? -10.266 -18.406 2.207 1 62.56 307 LYS A N 1
ATOM 2278 C CA . LYS A 1 307 ? -9.812 -19.781 1.99 1 62.56 307 LYS A CA 1
ATOM 2279 C C . LYS A 1 307 ? -10.961 -20.672 1.535 1 62.56 307 LYS A C 1
ATOM 2281 O O . LYS A 1 307 ? -10.766 -21.562 0.709 1 62.56 307 LYS A O 1
ATOM 2286 N N . TRP A 1 308 ? -12.078 -20.328 2.127 1 56.59 308 TRP A N 1
ATOM 2287 C CA . TRP A 1 308 ? -13.195 -21.234 1.859 1 56.59 308 TRP A CA 1
ATOM 2288 C C . TRP A 1 308 ? -14.047 -20.719 0.705 1 56.59 308 TRP A C 1
ATOM 2290 O O . TRP A 1 308 ? -15.07 -21.312 0.369 1 56.59 308 TRP A O 1
ATOM 2300 N N . SER A 1 309 ? -13.555 -19.562 0.157 1 49.78 309 SER A N 1
ATOM 2301 C CA . SER A 1 309 ? -14.344 -19.094 -0.975 1 49.78 309 SER A CA 1
ATOM 2302 C C . SER A 1 309 ? -13.711 -19.5 -2.301 1 49.78 309 SER A C 1
ATOM 2304 O O . SER A 1 309 ? -12.5 -19.734 -2.371 1 49.78 309 SER A O 1
ATOM 2306 N N . MET B 1 1 ? 33.25 -19.172 -6.801 1 53.22 1 MET B N 1
ATOM 2307 C CA . MET B 1 1 ? 33.75 -18.5 -5.609 1 53.22 1 MET B CA 1
ATOM 2308 C C . MET B 1 1 ? 34.156 -17.062 -5.926 1 53.22 1 MET B C 1
ATOM 2310 O O . MET B 1 1 ? 33.781 -16.125 -5.219 1 53.22 1 MET B O 1
ATOM 2314 N N . GLY B 1 2 ? 34.75 -16.922 -7.176 1 63.06 2 GLY B N 1
ATOM 2315 C CA . GLY B 1 2 ? 35.281 -15.609 -7.516 1 63.06 2 GLY B CA 1
ATOM 2316 C C . GLY B 1 2 ? 34.219 -14.57 -7.773 1 63.06 2 GLY B C 1
ATOM 2317 O O . GLY B 1 2 ? 34.25 -13.469 -7.227 1 63.06 2 GLY B O 1
ATOM 2318 N N . LEU B 1 3 ? 33.156 -14.977 -8.445 1 72.5 3 LEU B N 1
ATOM 2319 C CA . LEU B 1 3 ? 32.125 -14 -8.805 1 72.5 3 LEU B CA 1
ATOM 2320 C C . LEU B 1 3 ? 31.281 -13.641 -7.598 1 72.5 3 LEU B C 1
ATOM 2322 O O . LEU B 1 3 ? 30.859 -12.484 -7.453 1 72.5 3 LEU B O 1
ATOM 2326 N N . SER B 1 4 ? 31.266 -14.547 -6.676 1 80.38 4 SER B N 1
ATOM 2327 C CA . SER B 1 4 ? 30.453 -14.312 -5.488 1 80.38 4 SER B CA 1
ATOM 2328 C C . SER B 1 4 ? 31.125 -13.312 -4.551 1 80.38 4 SER B C 1
ATOM 2330 O O . SER B 1 4 ? 30.453 -12.453 -3.967 1 80.38 4 SER B O 1
ATOM 2332 N N . THR B 1 5 ? 32.375 -13.469 -4.504 1 82.44 5 THR B N 1
ATOM 2333 C CA . THR B 1 5 ? 33.094 -12.523 -3.662 1 82.44 5 THR B CA 1
ATOM 2334 C C . THR B 1 5 ? 33.094 -11.133 -4.293 1 82.44 5 THR B C 1
ATOM 2336 O O . THR B 1 5 ? 32.969 -10.125 -3.598 1 82.44 5 THR B O 1
ATOM 2339 N N . GLY B 1 6 ? 33.281 -11.086 -5.543 1 89.38 6 GLY B N 1
ATOM 2340 C CA . GLY B 1 6 ? 33.219 -9.82 -6.25 1 89.38 6 GLY B CA 1
ATOM 2341 C C . GLY B 1 6 ? 31.875 -9.125 -6.125 1 89.38 6 GLY B C 1
ATOM 2342 O O . GLY B 1 6 ? 31.812 -7.895 -6.039 1 89.38 6 GLY B O 1
ATOM 2343 N N . ALA B 1 7 ? 30.922 -9.922 -6.055 1 92.06 7 ALA B N 1
ATOM 2344 C CA . ALA B 1 7 ? 29.578 -9.391 -5.969 1 92.06 7 ALA B CA 1
ATOM 2345 C C . ALA B 1 7 ? 29.359 -8.641 -4.66 1 92.06 7 ALA B C 1
ATOM 2347 O O . ALA B 1 7 ? 28.594 -7.672 -4.609 1 92.06 7 ALA B O 1
ATOM 2348 N N . ILE B 1 8 ? 30.047 -9.07 -3.619 1 93.75 8 ILE B N 1
ATOM 2349 C CA . ILE B 1 8 ? 29.953 -8.398 -2.326 1 93.75 8 ILE B CA 1
ATOM 2350 C C . ILE B 1 8 ? 30.469 -6.969 -2.449 1 93.75 8 ILE B C 1
ATOM 2352 O O . ILE B 1 8 ? 29.812 -6.027 -1.98 1 93.75 8 ILE B O 1
ATOM 2356 N N . PHE B 1 9 ? 31.547 -6.785 -3.119 1 94.56 9 PHE B N 1
ATOM 2357 C CA . PHE B 1 9 ? 32.125 -5.465 -3.293 1 94.56 9 PHE B CA 1
ATOM 2358 C C . PHE B 1 9 ? 31.312 -4.621 -4.254 1 94.56 9 PHE B C 1
ATOM 2360 O O . PHE B 1 9 ? 31.203 -3.404 -4.082 1 94.56 9 PHE B O 1
ATOM 2367 N N . ILE B 1 10 ? 30.828 -5.234 -5.18 1 94.81 10 ILE B N 1
ATOM 2368 C CA . ILE B 1 10 ? 29.984 -4.516 -6.125 1 94.81 10 ILE B CA 1
ATOM 2369 C C . ILE B 1 10 ? 28.766 -3.959 -5.402 1 94.81 10 ILE B C 1
ATOM 2371 O O . ILE B 1 10 ? 28.422 -2.785 -5.566 1 94.81 10 ILE B O 1
ATOM 2375 N N . MET B 1 11 ? 28.125 -4.793 -4.609 1 95.81 11 MET B N 1
ATOM 2376 C CA . MET B 1 11 ? 26.938 -4.375 -3.881 1 95.81 11 MET B CA 1
ATOM 2377 C C . MET B 1 11 ? 27.25 -3.238 -2.916 1 95.81 11 MET B C 1
ATOM 2379 O O . MET B 1 11 ? 26.469 -2.305 -2.766 1 95.81 11 MET B O 1
ATOM 2383 N N . PHE B 1 12 ? 28.391 -3.408 -2.291 1 96.44 12 PHE B N 1
ATOM 2384 C CA . PHE B 1 12 ? 28.828 -2.342 -1.395 1 96.44 12 PHE B CA 1
ATOM 2385 C C . PHE B 1 12 ? 29.031 -1.039 -2.16 1 96.44 12 PHE B C 1
ATOM 2387 O O . PHE B 1 12 ? 28.547 0.014 -1.742 1 96.44 12 PHE B O 1
ATOM 2394 N N . ALA B 1 13 ? 29.688 -1.087 -3.25 1 96.69 13 ALA B N 1
ATOM 2395 C CA . ALA B 1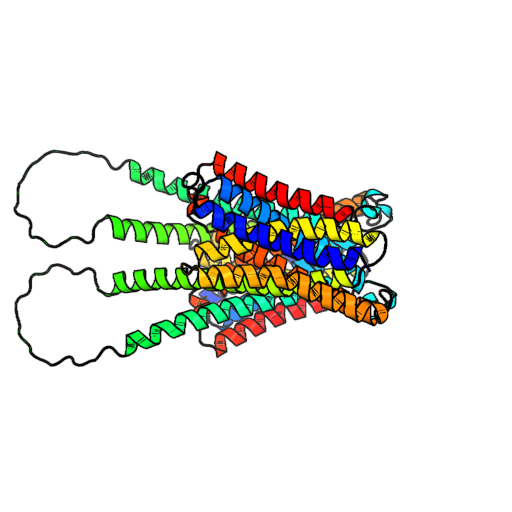 13 ? 30.016 0.095 -4.043 1 96.69 13 ALA B CA 1
ATOM 2396 C C . ALA B 1 13 ? 28.75 0.746 -4.602 1 96.69 13 ALA B C 1
ATOM 2398 O O . ALA B 1 13 ? 28.594 1.969 -4.543 1 96.69 13 ALA B O 1
ATOM 2399 N N . VAL B 1 14 ? 27.891 -0.027 -5.09 1 96.56 14 VAL B N 1
ATOM 2400 C CA . VAL B 1 14 ? 26.656 0.469 -5.703 1 96.56 14 VAL B CA 1
ATOM 2401 C C . VAL B 1 14 ? 25.781 1.13 -4.645 1 96.56 14 VAL B C 1
ATOM 2403 O O . VAL B 1 14 ? 25.234 2.213 -4.867 1 96.56 14 VAL B O 1
ATOM 2406 N N . SER B 1 15 ? 25.625 0.469 -3.508 1 96.56 15 SER B N 1
ATOM 2407 C CA . SER B 1 15 ? 24.828 1.021 -2.418 1 96.56 15 SER B CA 1
ATOM 2408 C C . SER B 1 15 ? 25.422 2.328 -1.903 1 96.56 15 SER B C 1
ATOM 2410 O O . SER B 1 15 ? 24.688 3.301 -1.686 1 96.56 15 SER B O 1
ATOM 2412 N N . ALA B 1 16 ? 26.719 2.299 -1.749 1 96.19 16 ALA B N 1
ATOM 2413 C CA . ALA B 1 16 ? 27.406 3.504 -1.287 1 96.19 16 ALA B CA 1
ATOM 2414 C C . ALA B 1 16 ? 27.266 4.637 -2.297 1 96.19 16 ALA B C 1
ATOM 2416 O O . ALA B 1 16 ? 27 5.785 -1.922 1 96.19 16 ALA B O 1
ATOM 2417 N N . ALA B 1 17 ? 27.438 4.348 -3.512 1 96.62 17 ALA B N 1
ATOM 2418 C CA . ALA B 1 17 ? 27.312 5.352 -4.566 1 96.62 17 ALA B CA 1
ATOM 2419 C C . ALA B 1 17 ? 25.922 5.969 -4.574 1 96.62 17 ALA B C 1
ATOM 2421 O O . ALA B 1 17 ? 25.766 7.184 -4.719 1 96.62 17 ALA B O 1
ATOM 2422 N N . GLY B 1 18 ? 24.891 5.172 -4.426 1 96.25 18 GLY B N 1
ATOM 2423 C CA . GLY B 1 18 ? 23.531 5.664 -4.402 1 96.25 18 GLY B CA 1
ATOM 2424 C C . GLY B 1 18 ? 23.25 6.629 -3.268 1 96.25 18 GLY B C 1
ATOM 2425 O O . GLY B 1 18 ? 22.625 7.668 -3.467 1 96.25 18 GLY B O 1
ATOM 2426 N N . THR B 1 19 ? 23.734 6.301 -2.111 1 94.69 19 THR B N 1
ATOM 2427 C CA . THR B 1 19 ? 23.484 7.133 -0.94 1 94.69 19 THR B CA 1
ATOM 2428 C C . THR B 1 19 ? 24.266 8.438 -1.031 1 94.69 19 THR B C 1
ATOM 2430 O O . THR B 1 19 ? 23.891 9.43 -0.396 1 94.69 19 THR B O 1
ATOM 2433 N N . LEU B 1 20 ? 25.312 8.477 -1.796 1 93.12 20 LEU B N 1
ATOM 2434 C CA . LEU B 1 20 ? 26.156 9.656 -1.905 1 93.12 20 LEU B CA 1
ATOM 2435 C C . LEU B 1 20 ? 25.578 10.664 -2.887 1 93.12 20 LEU B C 1
ATOM 2437 O O . LEU B 1 20 ? 25.906 11.844 -2.844 1 93.12 20 LEU B O 1
ATOM 2441 N N . VAL B 1 21 ? 24.703 10.258 -3.73 1 92.75 21 VAL B N 1
ATOM 2442 C CA . VAL B 1 21 ? 24.125 11.125 -4.758 1 92.75 21 VAL B CA 1
ATOM 2443 C C . VAL B 1 21 ? 23.438 12.312 -4.098 1 92.75 21 VAL B C 1
ATOM 2445 O O . VAL B 1 21 ? 23.766 13.469 -4.379 1 92.75 21 VAL B O 1
ATOM 2448 N N . PRO B 1 22 ? 22.547 12.094 -3.191 1 91.12 22 PRO B N 1
ATOM 2449 C CA . PRO B 1 22 ? 21.891 13.242 -2.555 1 91.12 22 PRO B CA 1
ATOM 2450 C C . PRO B 1 22 ? 22.828 14.062 -1.688 1 91.12 22 PRO B C 1
ATOM 2452 O O . PRO B 1 22 ? 22.641 15.273 -1.532 1 91.12 22 PRO B O 1
ATOM 2455 N N . VAL B 1 23 ? 23.844 13.453 -1.14 1 87.88 23 VAL B N 1
ATOM 2456 C CA . VAL B 1 23 ? 24.797 14.141 -0.285 1 87.88 23 VAL B CA 1
ATOM 2457 C C . VAL B 1 23 ? 25.656 15.102 -1.124 1 87.88 23 VAL B C 1
ATOM 2459 O O . VAL B 1 23 ? 25.859 16.25 -0.746 1 87.88 23 VAL B O 1
ATOM 2462 N N . ILE B 1 24 ? 26.078 14.594 -2.221 1 87.75 24 ILE B N 1
ATOM 2463 C CA . ILE B 1 24 ? 26.906 15.406 -3.109 1 87.75 24 ILE B CA 1
ATOM 2464 C C . ILE B 1 24 ? 26.062 16.5 -3.744 1 87.75 24 ILE B C 1
ATOM 2466 O O . ILE B 1 24 ? 26.547 17.625 -3.955 1 87.75 24 ILE B O 1
ATOM 2470 N N . SER B 1 25 ? 24.844 16.234 -4.012 1 85.81 25 SER B N 1
ATOM 2471 C CA . SER B 1 25 ? 23.953 17.203 -4.648 1 85.81 25 SER B CA 1
ATOM 2472 C C . SER B 1 25 ? 23.734 18.422 -3.764 1 85.81 25 SER B C 1
ATOM 2474 O O . SER B 1 25 ? 23.484 19.516 -4.262 1 85.81 25 SER B O 1
ATOM 2476 N N . GLN B 1 26 ? 23.812 18.266 -2.52 1 81.25 26 GLN B N 1
ATOM 2477 C CA . GLN B 1 26 ? 23.641 19.375 -1.586 1 81.25 26 GLN B CA 1
ATOM 2478 C C . GLN B 1 26 ? 24.812 20.359 -1.675 1 81.25 26 GLN B C 1
ATOM 2480 O O . GLN B 1 26 ? 24.672 21.516 -1.298 1 81.25 26 GLN B O 1
ATOM 2485 N N . LYS B 1 27 ? 25.891 19.922 -2.15 1 79.5 27 LYS B N 1
ATOM 2486 C CA . LYS B 1 27 ? 27.078 20.75 -2.219 1 79.5 27 LYS B CA 1
ATOM 2487 C C . LYS B 1 27 ? 27.125 21.531 -3.527 1 79.5 27 LYS B C 1
ATOM 2489 O O . LYS B 1 27 ? 27.922 22.469 -3.672 1 79.5 27 LYS B O 1
ATOM 2494 N N . ILE B 1 28 ? 26.344 21.094 -4.418 1 75.12 28 ILE B N 1
ATOM 2495 C CA . ILE B 1 28 ? 26.328 21.766 -5.711 1 75.12 28 ILE B CA 1
ATOM 2496 C C . ILE B 1 28 ? 25.188 22.781 -5.742 1 75.12 28 ILE B C 1
ATOM 2498 O O . ILE B 1 28 ? 24.016 22.406 -5.594 1 75.12 28 ILE B O 1
ATOM 2502 N N . PRO B 1 29 ? 25.453 24.031 -5.824 1 66.19 29 PRO B N 1
ATOM 2503 C CA . PRO B 1 29 ? 24.453 25.094 -5.766 1 66.19 29 PRO B CA 1
ATOM 2504 C C . PRO B 1 29 ? 23.281 24.859 -6.73 1 66.19 29 PRO B C 1
ATOM 2506 O O . PRO B 1 29 ? 22.141 25.172 -6.414 1 66.19 29 PRO B O 1
ATOM 2509 N N . LYS B 1 30 ? 23.578 24.422 -7.953 1 66.25 30 LYS B N 1
ATOM 2510 C CA . LYS B 1 30 ? 22.531 24.219 -8.961 1 66.25 30 LYS B CA 1
ATOM 2511 C C . LYS B 1 30 ? 21.688 23 -8.641 1 66.25 30 LYS B C 1
ATOM 2513 O O . LYS B 1 30 ? 20.578 22.844 -9.164 1 66.25 30 LYS B O 1
ATOM 2518 N N . MET B 1 31 ? 22.234 22.203 -7.828 1 66 31 MET B N 1
ATOM 2519 C CA . MET B 1 31 ? 21.578 20.922 -7.586 1 66 31 MET B CA 1
ATOM 2520 C C . MET B 1 31 ? 21.156 20.797 -6.125 1 66 31 MET B C 1
ATOM 2522 O O . MET B 1 31 ? 21.062 19.688 -5.598 1 66 31 MET B O 1
ATOM 2526 N N . GLN B 1 32 ? 20.922 21.781 -5.633 1 63.03 32 GLN B N 1
ATOM 2527 C CA . GLN B 1 32 ? 20.516 21.719 -4.234 1 63.03 32 GLN B CA 1
ATOM 2528 C C . GLN B 1 32 ? 19.25 20.859 -4.074 1 63.03 32 GLN B C 1
ATOM 2530 O O . GLN B 1 32 ? 18.562 20.562 -5.055 1 63.03 32 GLN B O 1
ATOM 2535 N N . HIS B 1 33 ? 19.078 20.172 -2.93 1 58.94 33 HIS B N 1
ATOM 2536 C CA . HIS B 1 33 ? 18.031 19.203 -2.635 1 58.94 33 HIS B CA 1
ATOM 2537 C C . HIS B 1 33 ? 16.672 19.672 -3.137 1 58.94 33 HIS B C 1
ATOM 2539 O O . HIS B 1 33 ? 15.789 18.875 -3.406 1 58.94 33 HIS B O 1
ATOM 2545 N N . ASN B 1 34 ? 16.734 20.875 -3.66 1 65.31 34 ASN B N 1
ATOM 2546 C CA . ASN B 1 34 ? 15.469 21.453 -4.094 1 65.31 34 ASN B CA 1
ATOM 2547 C C . ASN B 1 34 ? 15.398 21.578 -5.613 1 65.31 34 ASN B C 1
ATOM 2549 O O . A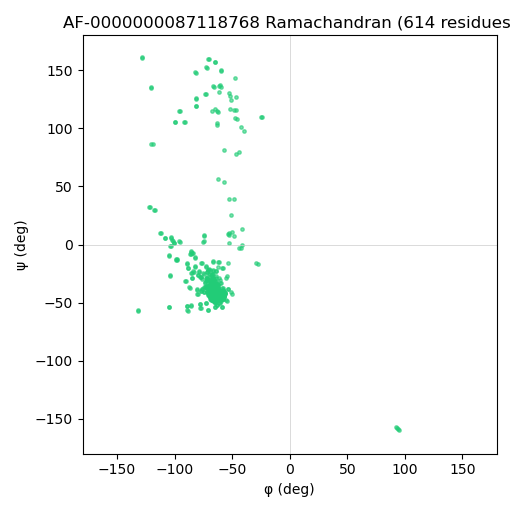SN B 1 34 ? 14.422 22.094 -6.152 1 65.31 34 ASN B O 1
ATOM 2553 N N . SER B 1 35 ? 16.344 20.984 -6.137 1 83.19 35 SER B N 1
ATOM 2554 C CA . SER B 1 35 ? 16.328 21.062 -7.594 1 83.19 35 SER B CA 1
ATOM 2555 C C . SER B 1 35 ? 15.383 20.031 -8.195 1 83.19 35 SER B C 1
ATOM 2557 O O . SER B 1 35 ? 15.164 18.969 -7.613 1 83.19 35 SER B O 1
ATOM 2559 N N . ILE B 1 36 ? 14.797 20.344 -9.25 1 87.19 36 ILE B N 1
ATOM 2560 C CA . ILE B 1 36 ? 13.875 19.484 -9.984 1 87.19 36 ILE B CA 1
ATOM 2561 C C . ILE B 1 36 ? 14.602 18.234 -10.445 1 87.19 36 ILE B C 1
ATOM 2563 O O . ILE B 1 36 ? 14.008 17.156 -10.516 1 87.19 36 ILE B O 1
ATOM 2567 N N . PHE B 1 37 ? 15.852 18.406 -10.641 1 89.38 37 PHE B N 1
ATOM 2568 C C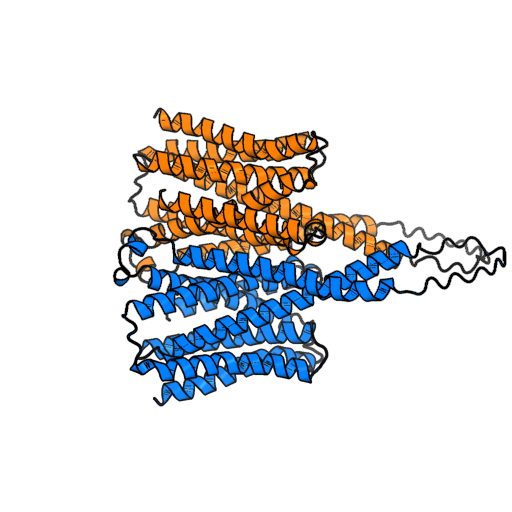A . PHE B 1 37 ? 16.641 17.266 -11.102 1 89.38 37 PHE B CA 1
ATOM 2569 C C . PHE B 1 37 ? 16.766 16.219 -10.008 1 89.38 37 PHE B C 1
ATOM 2571 O O . PHE B 1 37 ? 16.562 15.023 -10.258 1 89.38 37 PHE B O 1
ATOM 2578 N N . MET B 1 38 ? 17.078 16.656 -8.828 1 91 38 MET B N 1
ATOM 2579 C CA . MET B 1 38 ? 17.188 15.719 -7.715 1 91 38 MET B CA 1
ATOM 2580 C C . MET B 1 38 ? 15.836 15.109 -7.379 1 91 38 MET B C 1
ATOM 2582 O O . MET B 1 38 ? 15.75 13.93 -7.016 1 91 38 MET B O 1
ATOM 2586 N N . GLU B 1 39 ? 14.867 15.898 -7.555 1 92.81 39 GLU B N 1
ATOM 2587 C CA . GLU B 1 39 ? 13.523 15.383 -7.312 1 92.81 39 GLU B CA 1
ATOM 2588 C C . GLU B 1 39 ? 13.141 14.336 -8.352 1 92.81 39 GLU B C 1
ATOM 2590 O O . GLU B 1 39 ? 12.406 13.391 -8.047 1 92.81 39 GLU B O 1
ATOM 2595 N N . ALA B 1 40 ? 13.625 14.539 -9.5 1 95.06 40 ALA B N 1
ATOM 2596 C CA . ALA B 1 40 ? 13.367 13.578 -10.57 1 95.06 40 ALA B CA 1
ATOM 2597 C C . ALA B 1 40 ? 14.047 12.242 -10.273 1 95.06 40 ALA B C 1
ATOM 2599 O O . ALA B 1 40 ? 13.438 11.18 -10.438 1 95.06 40 ALA B O 1
ATOM 2600 N N . ILE B 1 41 ? 15.227 12.32 -9.828 1 94.88 41 ILE B N 1
ATOM 2601 C CA . ILE B 1 41 ? 15.961 11.109 -9.484 1 94.88 41 ILE B CA 1
ATOM 2602 C C . ILE B 1 41 ? 15.281 10.406 -8.312 1 94.88 41 ILE B C 1
ATOM 2604 O O . ILE B 1 41 ? 15.172 9.18 -8.305 1 94.88 41 ILE B O 1
ATOM 2608 N N . ARG B 1 42 ? 14.828 11.141 -7.43 1 94.56 42 ARG B N 1
ATOM 2609 C CA . ARG B 1 42 ? 14.109 10.578 -6.289 1 94.56 42 ARG B CA 1
ATOM 2610 C C . ARG B 1 42 ? 12.82 9.898 -6.73 1 94.56 42 ARG B C 1
ATOM 2612 O O . ARG B 1 42 ? 12.516 8.781 -6.305 1 94.56 42 ARG B O 1
ATOM 2619 N N . ALA B 1 43 ? 12.102 10.625 -7.535 1 96.62 43 ALA B N 1
ATOM 2620 C CA . ALA B 1 43 ? 10.852 10.055 -8.039 1 96.62 43 ALA B CA 1
ATOM 2621 C C . ALA B 1 43 ? 11.109 8.742 -8.773 1 96.62 43 ALA B C 1
ATOM 2623 O O . ALA B 1 43 ? 10.367 7.773 -8.602 1 96.62 43 ALA B O 1
ATOM 2624 N N . PHE B 1 44 ? 12.148 8.734 -9.578 1 97.44 44 PHE B N 1
ATOM 2625 C CA . PHE B 1 44 ? 12.555 7.516 -10.273 1 97.44 44 PHE B CA 1
ATOM 2626 C C . PHE B 1 44 ? 12.859 6.398 -9.281 1 97.44 44 PHE B C 1
ATOM 2628 O O . PHE B 1 44 ? 12.43 5.258 -9.477 1 97.44 44 PHE B O 1
ATOM 2635 N N . SER B 1 45 ? 13.523 6.758 -8.242 1 96.75 45 SER B N 1
ATOM 2636 C CA . SER B 1 45 ? 13.891 5.789 -7.215 1 96.75 45 SER B CA 1
ATOM 2637 C C . SER B 1 45 ? 12.656 5.234 -6.508 1 96.75 45 SER B C 1
ATOM 2639 O O . SER B 1 45 ? 12.617 4.062 -6.137 1 96.75 45 SER B O 1
ATOM 2641 N N . PHE B 1 46 ? 11.602 6.047 -6.281 1 97 46 PHE B N 1
ATOM 2642 C CA . PHE B 1 46 ? 10.367 5.598 -5.652 1 97 46 PHE B CA 1
ATOM 2643 C C . PHE B 1 46 ? 9.695 4.508 -6.488 1 97 46 PHE B C 1
ATOM 2645 O O . PHE B 1 46 ? 9.234 3.502 -5.949 1 97 46 PHE B O 1
ATOM 2652 N N . GLY B 1 47 ? 9.734 4.75 -7.805 1 97.25 47 GLY B N 1
ATOM 2653 C CA . GLY B 1 47 ? 9.188 3.752 -8.711 1 97.25 47 GLY B CA 1
ATOM 2654 C C . GLY B 1 47 ? 9.93 2.432 -8.664 1 97.25 47 GLY B C 1
ATOM 2655 O O . GLY B 1 47 ? 9.312 1.365 -8.633 1 97.25 47 GLY B O 1
ATOM 2656 N N . VAL B 1 48 ? 11.203 2.553 -8.609 1 96.12 48 VAL B N 1
ATOM 2657 C CA . VAL B 1 48 ? 12.047 1.36 -8.578 1 96.12 48 VAL B CA 1
ATOM 2658 C C . VAL B 1 48 ? 11.773 0.57 -7.297 1 96.12 48 VAL B C 1
ATOM 2660 O O . VAL B 1 48 ? 11.625 -0.653 -7.336 1 96.12 48 VAL B O 1
ATOM 2663 N N . VAL B 1 49 ? 11.703 1.226 -6.211 1 94.62 49 VAL B N 1
ATOM 2664 C CA . VAL B 1 49 ? 11.5 0.586 -4.914 1 94.62 49 VAL B CA 1
ATOM 2665 C C . VAL B 1 49 ? 10.156 -0.13 -4.898 1 94.62 49 VAL B C 1
ATOM 2667 O O . VAL B 1 49 ? 10.062 -1.286 -4.477 1 94.62 49 VAL B O 1
ATOM 2670 N N . LEU B 1 50 ? 9.148 0.474 -5.371 1 96.06 50 LEU B N 1
ATOM 2671 C CA . LEU B 1 50 ? 7.805 -0.101 -5.383 1 96.06 50 LEU B CA 1
ATOM 2672 C C . LEU B 1 50 ? 7.75 -1.339 -6.27 1 96.06 50 LEU B C 1
ATOM 2674 O O . LEU B 1 50 ? 7.188 -2.363 -5.879 1 96.06 50 LEU B O 1
ATOM 2678 N N . ALA B 1 51 ? 8.336 -1.201 -7.426 1 95.44 51 ALA B N 1
ATOM 2679 C CA . ALA B 1 51 ? 8.352 -2.322 -8.359 1 95.44 51 ALA B CA 1
ATOM 2680 C C . ALA B 1 51 ? 9.156 -3.492 -7.809 1 95.44 51 ALA B C 1
ATOM 2682 O O . ALA B 1 51 ? 8.789 -4.652 -7.996 1 95.44 51 ALA B O 1
ATOM 2683 N N . THR B 1 52 ? 10.219 -3.168 -7.168 1 92.25 52 THR B N 1
ATOM 2684 C CA . THR B 1 52 ? 11.016 -4.215 -6.539 1 92.25 52 THR B CA 1
ATOM 2685 C C . THR B 1 52 ? 10.195 -4.961 -5.488 1 92.25 52 THR B C 1
ATOM 2687 O O . THR B 1 52 ? 10.227 -6.191 -5.43 1 92.25 52 THR B O 1
ATOM 2690 N N . GLY B 1 53 ? 9.484 -4.238 -4.711 1 93 53 GLY B N 1
ATOM 2691 C CA . GLY B 1 53 ? 8.68 -4.855 -3.676 1 93 53 GLY B CA 1
ATOM 2692 C C . GLY B 1 53 ? 7.605 -5.781 -4.227 1 93 53 GLY B C 1
ATOM 2693 O O . GLY B 1 53 ? 7.461 -6.914 -3.77 1 93 53 GLY B O 1
ATOM 2694 N N . LEU B 1 54 ? 6.902 -5.352 -5.199 1 93.19 54 LEU B N 1
ATOM 2695 C CA . LEU B 1 54 ? 5.754 -6.094 -5.703 1 93.19 54 LEU B CA 1
ATOM 2696 C C . LEU B 1 54 ? 6.188 -7.129 -6.734 1 93.19 54 LEU B C 1
ATOM 2698 O O . LEU B 1 54 ? 5.941 -8.328 -6.559 1 93.19 54 LEU B O 1
ATOM 2702 N N . ILE B 1 55 ? 6.91 -6.738 -7.723 1 89.44 55 ILE B N 1
ATOM 2703 C CA . ILE B 1 55 ? 7.145 -7.559 -8.906 1 89.44 55 ILE B CA 1
ATOM 2704 C C . ILE B 1 55 ? 8.32 -8.5 -8.656 1 89.44 55 ILE B C 1
ATOM 2706 O O . ILE B 1 55 ? 8.391 -9.586 -9.227 1 89.44 55 ILE B O 1
ATOM 2710 N N . HIS B 1 56 ? 9.188 -8.18 -7.789 1 86.94 56 HIS B N 1
ATOM 2711 C CA . HIS B 1 56 ? 10.336 -9.047 -7.559 1 86.94 56 HIS B CA 1
ATOM 2712 C C . HIS B 1 56 ? 10.188 -9.828 -6.254 1 86.94 56 HIS B C 1
ATOM 2714 O O . HIS B 1 56 ? 10.125 -11.055 -6.266 1 86.94 56 HIS B O 1
ATOM 2720 N N . MET B 1 57 ? 9.961 -9.117 -5.23 1 90.44 57 MET B N 1
ATOM 2721 C CA . MET B 1 57 ? 9.984 -9.758 -3.922 1 90.44 57 MET B CA 1
ATOM 2722 C C . MET B 1 57 ? 8.695 -10.531 -3.67 1 90.44 57 MET B C 1
ATOM 2724 O O . MET B 1 57 ? 8.727 -11.734 -3.412 1 90.44 57 MET B O 1
ATOM 2728 N N . VAL B 1 58 ? 7.621 -9.883 -3.791 1 92.75 58 VAL B N 1
ATOM 2729 C CA . VAL B 1 58 ? 6.348 -10.523 -3.488 1 92.75 58 VAL B CA 1
ATOM 2730 C C . VAL B 1 58 ? 6.098 -11.672 -4.469 1 92.75 58 VAL B C 1
ATOM 2732 O O . VAL B 1 58 ? 5.691 -12.766 -4.062 1 92.75 58 VAL B O 1
ATOM 2735 N N . SER B 1 59 ? 6.312 -11.422 -5.73 1 90.81 59 SER B N 1
ATOM 2736 C CA . SER B 1 59 ? 6.094 -12.453 -6.738 1 90.81 59 SER B CA 1
ATOM 2737 C C . SER B 1 59 ? 6.945 -13.688 -6.457 1 90.81 59 SER B C 1
ATOM 2739 O O . SER B 1 59 ? 6.438 -14.812 -6.477 1 90.81 59 SER B O 1
ATOM 2741 N N . GLU B 1 60 ? 8.203 -13.492 -6.176 1 87.5 60 GLU B N 1
ATOM 2742 C CA . GLU B 1 60 ? 9.094 -14.617 -5.875 1 87.5 60 GLU B CA 1
ATOM 2743 C C . GLU B 1 60 ? 8.664 -15.328 -4.598 1 87.5 60 GLU B C 1
ATOM 2745 O O . GLU B 1 60 ? 8.75 -16.562 -4.512 1 87.5 60 GLU B O 1
ATOM 2750 N N . GLY B 1 61 ? 8.289 -14.578 -3.656 1 90.44 61 GLY B N 1
ATOM 2751 C CA . GLY B 1 61 ? 7.801 -15.18 -2.424 1 90.44 61 GLY B CA 1
ATOM 2752 C C . GLY B 1 61 ? 6.582 -16.062 -2.629 1 90.44 61 GLY B C 1
ATOM 2753 O O . GLY B 1 61 ? 6.508 -17.156 -2.082 1 90.44 61 GLY B O 1
ATOM 2754 N N . ILE B 1 62 ? 5.684 -15.555 -3.408 1 90 62 ILE B N 1
ATOM 2755 C CA . ILE B 1 62 ? 4.48 -16.328 -3.711 1 90 62 ILE B CA 1
ATOM 2756 C C . ILE B 1 62 ? 4.855 -17.609 -4.438 1 90 62 ILE B C 1
ATOM 2758 O O . ILE B 1 62 ? 4.312 -18.672 -4.145 1 90 62 ILE B O 1
ATOM 2762 N N . GLU B 1 63 ? 5.711 -17.531 -5.379 1 87.19 63 GLU B N 1
ATOM 2763 C CA . GLU B 1 63 ? 6.141 -18.688 -6.148 1 87.19 63 GLU B CA 1
ATOM 2764 C C . GLU B 1 63 ? 6.758 -19.75 -5.242 1 87.19 63 GLU B C 1
ATOM 2766 O O . GLU B 1 63 ? 6.441 -20.938 -5.363 1 87.19 63 GLU B O 1
ATOM 2771 N N . ASN B 1 64 ? 7.598 -19.328 -4.336 1 87.31 64 ASN B N 1
ATOM 2772 C CA . ASN B 1 64 ? 8.25 -20.25 -3.424 1 87.31 64 ASN B CA 1
ATOM 2773 C C . ASN B 1 64 ? 7.246 -20.891 -2.457 1 87.31 64 ASN B C 1
ATOM 2775 O O . ASN B 1 64 ? 7.328 -22.078 -2.162 1 87.31 64 ASN B O 1
ATOM 2779 N N . LEU B 1 65 ? 6.312 -20.156 -2.082 1 89.38 65 LEU B N 1
ATOM 2780 C CA . LEU B 1 65 ? 5.355 -20.625 -1.088 1 89.38 65 LEU B CA 1
ATOM 2781 C C . LEU B 1 65 ? 4.219 -21.406 -1.752 1 89.38 65 LEU B C 1
ATOM 2783 O O . LEU B 1 65 ? 3.342 -21.922 -1.067 1 89.38 65 LEU B O 1
ATOM 2787 N N . SER B 1 66 ? 4.219 -21.406 -3.041 1 84.88 66 SER B N 1
ATOM 2788 C CA . SER B 1 66 ? 3.199 -22.156 -3.768 1 84.88 66 SER B CA 1
ATOM 2789 C C . SER B 1 66 ? 3.764 -23.453 -4.332 1 84.88 66 SER B C 1
ATOM 2791 O O . SER B 1 66 ? 3.078 -24.156 -5.066 1 84.88 66 SER B O 1
ATOM 2793 N N . ASP B 1 67 ? 4.938 -23.734 -3.988 1 84.88 67 ASP B N 1
ATOM 2794 C CA . ASP B 1 67 ? 5.57 -24.938 -4.496 1 84.88 67 ASP B CA 1
ATOM 2795 C C . ASP B 1 67 ? 4.883 -26.188 -3.949 1 84.88 67 ASP B C 1
ATOM 2797 O O . ASP B 1 67 ? 4.57 -26.266 -2.76 1 84.88 67 ASP B O 1
ATOM 2801 N N . GLU B 1 68 ? 4.672 -27.109 -4.773 1 80.94 68 GLU B N 1
ATOM 2802 C CA . GLU B 1 68 ? 3.955 -28.328 -4.418 1 80.94 68 GLU B CA 1
ATOM 2803 C C . GLU B 1 68 ? 4.723 -29.141 -3.371 1 80.94 68 GLU B C 1
ATOM 2805 O O . GLU B 1 68 ? 4.129 -29.938 -2.633 1 80.94 68 GLU B O 1
ATOM 2810 N N . ALA B 1 69 ? 5.973 -28.938 -3.303 1 79.12 69 ALA B N 1
ATOM 2811 C CA . ALA B 1 69 ? 6.824 -29.672 -2.371 1 79.12 69 ALA B CA 1
ATOM 2812 C C . ALA B 1 69 ? 6.492 -29.312 -0.925 1 79.12 69 ALA B C 1
ATOM 2814 O O . ALA B 1 69 ? 6.879 -30.031 0.003 1 79.12 69 ALA B O 1
ATOM 2815 N N . LEU B 1 70 ? 5.742 -28.203 -0.724 1 83.25 70 LEU B N 1
ATOM 2816 C CA . LEU B 1 70 ? 5.473 -27.734 0.629 1 83.25 70 LEU B CA 1
ATOM 2817 C C . LEU B 1 70 ? 4.277 -28.469 1.233 1 83.25 70 LEU B C 1
ATOM 2819 O O . LEU B 1 70 ? 4.004 -28.328 2.428 1 83.25 70 LEU B O 1
ATOM 2823 N N . GLY B 1 71 ? 3.592 -29.234 0.521 1 77.5 71 GLY B N 1
ATOM 2824 C CA . GLY B 1 71 ? 2.572 -30.094 1.094 1 77.5 71 GLY B CA 1
ATOM 2825 C C . GLY B 1 71 ? 1.185 -29.484 1.067 1 77.5 71 GLY B C 1
ATOM 2826 O O . GLY B 1 71 ? 0.942 -28.516 0.344 1 77.5 71 GLY B O 1
ATOM 2827 N N . PRO B 1 72 ? 0.373 -30 1.911 1 69 72 PRO B N 1
ATOM 2828 C CA . PRO B 1 72 ? -1.063 -29.719 1.837 1 69 72 PRO B CA 1
ATOM 2829 C C . PRO B 1 72 ? -1.41 -28.297 2.275 1 69 72 PRO B C 1
ATOM 2831 O O . PRO B 1 72 ? -2.406 -27.734 1.819 1 69 72 PRO B O 1
ATOM 2834 N N . ILE B 1 73 ? -0.768 -27.75 3.098 1 66.69 73 ILE B N 1
ATOM 2835 C CA . ILE B 1 73 ? -1.086 -26.422 3.607 1 66.69 73 ILE B CA 1
ATOM 2836 C C . ILE B 1 73 ? -1.107 -25.422 2.455 1 66.69 73 ILE B C 1
ATOM 2838 O O . ILE B 1 73 ? -2.01 -24.578 2.369 1 66.69 73 ILE B O 1
ATOM 2842 N N . VAL B 1 74 ? -0.153 -25.547 1.646 1 68.31 74 VAL B N 1
ATOM 2843 C CA . VAL B 1 74 ? -0.042 -24.594 0.545 1 68.31 74 VAL B CA 1
ATOM 2844 C C . VAL B 1 74 ? -1.065 -24.938 -0.536 1 68.31 74 VAL B C 1
ATOM 2846 O O . VAL B 1 74 ? -1.581 -24.047 -1.214 1 68.31 74 VAL B O 1
ATOM 2849 N N . GLU B 1 75 ? -1.336 -26.156 -0.584 1 61.69 75 GLU B N 1
ATOM 2850 C CA . GLU B 1 75 ? -2.346 -26.578 -1.551 1 61.69 75 GLU B CA 1
ATOM 2851 C C . GLU B 1 75 ? -3.732 -26.078 -1.15 1 61.69 75 GLU B C 1
ATOM 2853 O O . GLU B 1 75 ? -4.539 -25.719 -2.008 1 61.69 75 GLU B O 1
ATOM 2858 N N . GLU B 1 76 ? -3.785 -26.031 0.095 1 60.72 76 GLU B N 1
ATOM 2859 C CA . GLU B 1 76 ? -5.109 -25.672 0.601 1 60.72 76 GLU B CA 1
ATOM 2860 C C . GLU B 1 76 ? -5.258 -24.172 0.755 1 60.72 76 GLU B C 1
ATOM 2862 O O . GLU B 1 76 ? -6.352 -23.625 0.583 1 60.72 76 GLU B O 1
ATOM 2867 N N . TYR B 1 77 ? -4.172 -23.578 1.041 1 66 77 TYR B N 1
ATOM 2868 C CA . TYR B 1 77 ? -4.207 -22.141 1.225 1 66 77 TYR B CA 1
ATOM 2869 C C . TYR B 1 77 ? -3.309 -21.438 0.214 1 66 77 TYR B C 1
ATOM 2871 O O . TYR B 1 77 ? -2.162 -21.109 0.52 1 66 77 TYR B O 1
ATOM 2879 N N . GLY B 1 78 ? -3.773 -21.188 -0.824 1 66.75 78 GLY B N 1
ATOM 2880 C CA . GLY B 1 78 ? -3.012 -20.688 -1.958 1 66.75 78 GLY B CA 1
ATOM 2881 C C . GLY B 1 78 ? -2.621 -19.234 -1.817 1 66.75 78 GLY B C 1
ATOM 2882 O O . GLY B 1 78 ? -1.899 -18.688 -2.66 1 66.75 78 GLY B O 1
ATOM 2883 N N . CYS B 1 79 ? -2.955 -18.625 -0.698 1 79.12 79 CYS B N 1
ATOM 2884 C CA . CYS B 1 79 ? -2.68 -17.188 -0.616 1 79.12 79 CYS B CA 1
ATOM 2885 C C . CYS B 1 79 ? -1.774 -16.875 0.569 1 79.12 79 CYS B C 1
ATOM 2887 O O . CYS B 1 79 ? -1.845 -15.789 1.137 1 79.12 79 CYS B O 1
ATOM 2889 N N . LEU B 1 80 ? -0.894 -17.734 0.935 1 86.19 80 LEU B N 1
ATOM 2890 C CA . LEU B 1 80 ? -0.025 -17.578 2.098 1 86.19 80 LEU B CA 1
ATOM 2891 C C . LEU B 1 80 ? 0.943 -16.406 1.896 1 86.19 80 LEU B C 1
ATOM 2893 O O . LEU B 1 80 ? 1.2 -15.648 2.828 1 86.19 80 LEU B O 1
ATOM 2897 N N . GLY B 1 81 ? 1.491 -16.391 0.687 1 91.81 81 GLY B N 1
ATOM 2898 C CA . GLY B 1 81 ? 2.402 -15.289 0.394 1 91.81 81 GLY B CA 1
ATOM 2899 C C . GLY B 1 81 ? 1.787 -13.922 0.626 1 91.81 81 GLY B C 1
ATOM 2900 O O . GLY B 1 81 ? 2.363 -13.086 1.325 1 91.81 81 GLY B O 1
ATOM 2901 N N . LEU B 1 82 ? 0.627 -13.734 0.115 1 93.75 82 LEU B N 1
ATOM 2902 C CA . LEU B 1 82 ? -0.049 -12.445 0.228 1 93.75 82 LEU B CA 1
ATOM 2903 C C . LEU B 1 82 ? -0.524 -12.203 1.656 1 93.75 82 LEU B C 1
ATOM 2905 O O . LEU B 1 82 ? -0.597 -11.055 2.105 1 93.75 82 LEU B O 1
ATOM 2909 N N . ALA B 1 83 ? -0.808 -13.289 2.381 1 93.12 83 ALA B N 1
ATOM 2910 C CA . ALA B 1 83 ? -1.15 -13.148 3.795 1 93.12 83 ALA B CA 1
ATOM 2911 C C . ALA B 1 83 ? 0.026 -12.594 4.594 1 93.12 83 ALA B C 1
ATOM 2913 O O . ALA B 1 83 ? -0.154 -11.742 5.465 1 93.12 83 ALA B O 1
ATOM 2914 N N . ILE B 1 84 ? 1.192 -13.047 4.293 1 94.94 84 ILE B N 1
ATOM 2915 C CA . ILE B 1 84 ? 2.396 -12.586 4.969 1 94.94 84 ILE B CA 1
ATOM 2916 C C . ILE B 1 84 ? 2.646 -11.117 4.629 1 94.94 84 ILE B C 1
ATOM 2918 O O . ILE B 1 84 ? 3.029 -10.328 5.492 1 94.94 84 ILE B O 1
ATOM 2922 N N . VAL B 1 85 ? 2.438 -10.773 3.373 1 96.56 85 VAL B N 1
ATOM 2923 C CA . VAL B 1 85 ? 2.572 -9.383 2.949 1 96.56 85 VAL B CA 1
ATOM 2924 C C . VAL B 1 85 ? 1.61 -8.5 3.746 1 96.56 85 VAL B C 1
ATOM 2926 O O . VAL B 1 85 ? 1.998 -7.445 4.254 1 96.56 85 VAL B O 1
ATOM 2929 N N . LEU B 1 86 ? 0.38 -8.969 3.883 1 96.62 86 LEU B N 1
ATOM 2930 C CA . LEU B 1 86 ? -0.647 -8.25 4.625 1 96.62 86 LEU B CA 1
ATOM 2931 C C . LEU B 1 86 ? -0.231 -8.055 6.078 1 96.62 86 LEU B C 1
ATOM 2933 O O . LEU B 1 86 ? -0.291 -6.938 6.602 1 96.62 86 LEU B O 1
ATOM 2937 N N . ILE B 1 87 ? 0.216 -9.078 6.719 1 96.88 87 ILE B N 1
ATOM 2938 C CA . ILE B 1 87 ? 0.63 -9.023 8.117 1 96.88 87 ILE B CA 1
ATOM 2939 C C . ILE B 1 87 ? 1.786 -8.039 8.281 1 96.88 87 ILE B C 1
ATOM 2941 O O . ILE B 1 87 ? 1.795 -7.234 9.211 1 96.88 87 ILE B O 1
ATOM 2945 N N . THR B 1 88 ? 2.689 -8.086 7.375 1 96.62 88 THR B N 1
ATOM 2946 C CA . THR B 1 88 ? 3.852 -7.207 7.43 1 96.62 88 THR B CA 1
ATOM 2947 C C . THR B 1 88 ? 3.426 -5.742 7.348 1 96.62 88 THR B C 1
ATOM 2949 O O . THR B 1 88 ? 3.906 -4.906 8.117 1 96.62 88 THR B O 1
ATOM 2952 N N . MET B 1 89 ? 2.516 -5.461 6.461 1 96.69 89 MET B N 1
ATOM 2953 C CA . MET B 1 89 ? 2.072 -4.086 6.266 1 96.69 89 MET B CA 1
ATOM 2954 C C . MET B 1 89 ? 1.355 -3.564 7.508 1 96.69 89 MET B C 1
ATOM 2956 O O . MET B 1 89 ? 1.596 -2.436 7.941 1 96.69 89 MET B O 1
ATOM 2960 N N . ILE B 1 90 ? 0.509 -4.363 8.125 1 96.75 90 ILE B N 1
ATOM 2961 C CA . ILE B 1 90 ? -0.26 -3.895 9.273 1 96.75 90 ILE B CA 1
ATOM 2962 C C . ILE B 1 90 ? 0.652 -3.781 10.492 1 96.75 90 ILE B C 1
ATOM 2964 O O . ILE B 1 90 ? 0.466 -2.898 11.336 1 96.75 90 ILE B O 1
ATOM 2968 N N . VAL B 1 91 ? 1.648 -4.633 10.602 1 96.5 91 VAL B N 1
ATOM 2969 C CA . VAL B 1 91 ? 2.621 -4.543 11.688 1 96.5 91 VAL B CA 1
ATOM 2970 C C . VAL B 1 91 ? 3.447 -3.268 11.539 1 96.5 91 VAL B C 1
ATOM 2972 O O . VAL B 1 91 ? 3.719 -2.58 12.523 1 96.5 91 VAL B O 1
ATOM 2975 N N . LEU B 1 92 ? 3.818 -2.953 10.344 1 95.94 92 LEU B N 1
ATOM 2976 C CA . LEU B 1 92 ? 4.59 -1.735 10.109 1 95.94 92 LEU B CA 1
ATOM 2977 C C . LEU B 1 92 ? 3.758 -0.497 10.43 1 95.94 92 LEU B C 1
ATOM 2979 O O . LEU B 1 92 ? 4.281 0.489 10.953 1 95.94 92 LEU B O 1
ATOM 2983 N N . GLN B 1 93 ? 2.514 -0.584 10.07 1 95.88 93 GLN B N 1
ATOM 2984 C CA . GLN B 1 93 ? 1.62 0.515 10.414 1 95.88 93 GLN B CA 1
ATOM 2985 C C . GLN B 1 93 ? 1.547 0.707 11.93 1 95.88 93 GLN B C 1
ATOM 2987 O O . GLN B 1 93 ? 1.54 1.839 12.414 1 95.88 93 GLN B O 1
ATOM 2992 N N . PHE B 1 94 ? 1.476 -0.395 12.625 1 96.38 94 PHE B N 1
ATOM 2993 C CA . PHE B 1 94 ? 1.475 -0.38 14.078 1 96.38 94 PHE B CA 1
ATOM 2994 C C . PHE B 1 94 ? 2.762 0.234 14.617 1 96.38 94 PHE B C 1
ATOM 2996 O O . PHE B 1 94 ? 2.725 1.104 15.484 1 96.38 94 PHE B O 1
ATOM 3003 N N . ILE B 1 95 ? 3.852 -0.154 14.102 1 95.06 95 ILE B N 1
ATOM 3004 C CA . ILE B 1 95 ? 5.152 0.334 14.547 1 95.06 95 ILE B CA 1
ATOM 3005 C C . ILE B 1 95 ? 5.27 1.83 14.266 1 95.06 95 ILE B C 1
ATOM 3007 O O . ILE B 1 95 ? 5.734 2.594 15.117 1 95.06 95 ILE B O 1
ATOM 3011 N N . GLU B 1 96 ? 4.84 2.225 13.148 1 94.25 96 GLU B N 1
ATOM 3012 C CA . GLU B 1 96 ? 4.926 3.637 12.789 1 94.25 96 GLU B CA 1
ATOM 3013 C C . GLU B 1 96 ? 4.062 4.496 13.703 1 94.25 96 GLU B C 1
ATOM 3015 O O . GLU B 1 96 ? 4.535 5.5 14.25 1 94.25 96 GLU B O 1
ATOM 3020 N N . ALA B 1 97 ? 2.832 4.109 13.898 1 93.75 97 ALA B N 1
ATOM 3021 C CA . ALA B 1 97 ? 1.907 4.887 14.719 1 93.75 97 ALA B CA 1
ATOM 3022 C C . ALA B 1 97 ? 2.406 4.996 16.156 1 93.75 97 ALA B C 1
ATOM 3024 O O . ALA B 1 97 ? 2.404 6.078 16.734 1 93.75 97 ALA B O 1
ATOM 3025 N N . GLU B 1 98 ? 2.842 3.898 16.688 1 94.19 98 GLU B N 1
ATOM 3026 C CA . GLU B 1 98 ? 3.311 3.906 18.078 1 94.19 98 GLU B CA 1
ATOM 3027 C C . GLU B 1 98 ? 4.633 4.656 18.203 1 94.19 98 GLU B C 1
ATOM 3029 O O . GLU B 1 98 ? 4.918 5.242 19.25 1 94.19 98 GLU B O 1
ATOM 3034 N N . SER B 1 99 ? 5.465 4.672 17.219 1 93 99 SER B N 1
ATOM 3035 C CA . SER B 1 99 ? 6.715 5.422 17.234 1 93 99 SER B CA 1
ATOM 3036 C C . SER B 1 99 ? 6.457 6.926 17.266 1 93 99 SER B C 1
ATOM 3038 O O . SER B 1 99 ? 7.164 7.668 17.953 1 93 99 SER B O 1
ATOM 3040 N N . VAL B 1 100 ? 5.492 7.355 16.516 1 91.31 100 VAL B N 1
ATOM 3041 C CA . VAL B 1 100 ? 5.129 8.766 16.516 1 91.31 100 VAL B CA 1
ATOM 3042 C C . VAL B 1 100 ? 4.711 9.195 17.922 1 91.31 100 VAL B C 1
ATOM 3044 O O . VAL B 1 100 ? 5.133 10.242 18.406 1 91.31 100 VAL B O 1
ATOM 3047 N N . ILE B 1 101 ? 3.947 8.367 18.594 1 91.06 101 ILE B N 1
ATOM 3048 C CA . ILE B 1 101 ? 3.479 8.656 19.938 1 91.06 101 ILE B CA 1
ATOM 3049 C C . ILE B 1 101 ? 4.664 8.664 20.906 1 91.06 101 ILE B C 1
ATOM 3051 O O . ILE B 1 101 ? 4.773 9.555 21.75 1 91.06 101 ILE B O 1
ATOM 3055 N N . PHE B 1 102 ? 5.441 7.695 20.766 1 88.75 102 PHE B N 1
ATOM 3056 C CA . PHE B 1 102 ? 6.598 7.551 21.641 1 88.75 102 PHE B CA 1
ATOM 3057 C C . PHE B 1 102 ? 7.512 8.766 21.547 1 88.75 102 PHE B C 1
ATOM 3059 O O . PHE B 1 102 ? 7.973 9.289 22.562 1 88.75 102 PHE B O 1
ATOM 3066 N N . PHE B 1 103 ? 7.727 9.312 20.359 1 85.19 103 PHE B N 1
ATOM 3067 C CA . PHE B 1 103 ? 8.648 10.422 20.156 1 85.19 103 PHE B CA 1
ATOM 3068 C C . PHE B 1 103 ? 7.961 11.758 20.438 1 85.19 103 PHE B C 1
ATOM 3070 O O . PHE B 1 103 ? 8.625 12.75 20.734 1 85.19 103 PHE B O 1
ATOM 3077 N N . ALA B 1 104 ? 6.605 11.797 20.219 1 78.38 104 ALA B N 1
ATOM 3078 C CA . ALA B 1 104 ? 5.855 13 20.562 1 78.38 104 ALA B CA 1
ATOM 3079 C C . ALA B 1 104 ? 5.75 13.18 22.062 1 78.38 104 ALA B C 1
ATOM 3081 O O . ALA B 1 104 ? 5.797 14.305 22.578 1 78.38 104 ALA B O 1
ATOM 3082 N N . GLY B 1 105 ? 5.219 12.234 22.891 1 66.81 105 GLY B N 1
ATOM 3083 C CA . GLY B 1 105 ? 5.113 12.273 24.344 1 66.81 105 GLY B CA 1
ATOM 3084 C C . GLY B 1 105 ? 6.438 12.547 25.016 1 66.81 105 GLY B C 1
ATOM 3085 O O . GLY B 1 105 ? 6.469 13.125 26.109 1 66.81 105 GLY B O 1
ATOM 3086 N N . GLY B 1 106 ? 7.441 12.047 24.562 1 54.88 106 GLY B N 1
ATOM 3087 C CA . GLY B 1 106 ? 8.711 12.352 25.203 1 54.88 106 GLY B CA 1
ATOM 3088 C C . GLY B 1 106 ? 9.023 13.836 25.25 1 54.88 106 GLY B C 1
ATOM 3089 O O . GLY B 1 106 ? 9.797 14.289 26.094 1 54.88 106 GLY B O 1
ATOM 3090 N N . GLY B 1 107 ? 8.375 14.719 24.359 1 45.03 107 GLY B N 1
ATOM 3091 C CA . GLY B 1 107 ? 8.633 16.156 24.422 1 45.03 107 GLY B CA 1
ATOM 3092 C C . GLY B 1 107 ? 7.727 16.875 25.391 1 45.03 107 GLY B C 1
ATOM 3093 O O . GLY B 1 107 ? 8.016 18 25.797 1 45.03 107 GLY B O 1
ATOM 3094 N N . SER B 1 108 ? 6.43 16.5 25.547 1 44.06 108 SER B N 1
ATOM 3095 C CA . SER B 1 108 ? 5.512 17.234 26.406 1 44.06 108 SER B CA 1
ATOM 3096 C C . SER B 1 108 ? 5.887 17.094 27.875 1 44.06 108 SER B C 1
ATOM 3098 O O . SER B 1 108 ? 5.348 17.797 28.734 1 44.06 108 SER B O 1
ATOM 3100 N N . MET B 1 109 ? 6.477 16.141 28.297 1 36.34 109 MET B N 1
ATOM 3101 C CA . MET B 1 109 ? 6.777 16.125 29.734 1 36.34 109 MET B CA 1
ATOM 3102 C C . MET B 1 109 ? 7.52 17.391 30.141 1 36.34 109 MET B C 1
ATOM 3104 O O . MET B 1 109 ? 7.602 17.703 31.328 1 36.34 109 MET B O 1
ATOM 3108 N N . LEU B 1 110 ? 8.242 17.984 29.234 1 33.97 110 LEU B N 1
ATOM 3109 C CA . LEU B 1 110 ? 9.039 19.047 29.812 1 33.97 110 LEU B CA 1
ATOM 3110 C C . LEU B 1 110 ? 8.195 20.297 30.047 1 33.97 110 LEU B C 1
ATOM 3112 O O . LEU B 1 110 ? 8.578 21.172 30.828 1 33.97 110 LEU B O 1
ATOM 3116 N N . HIS B 1 111 ? 7.059 20.375 29.266 1 35.56 111 HIS B N 1
ATOM 3117 C CA . HIS B 1 111 ? 6.484 21.688 29.594 1 35.56 111 HIS B CA 1
ATOM 3118 C C . HIS B 1 111 ? 5.668 21.625 30.875 1 35.56 111 HIS B C 1
ATOM 3120 O O . HIS B 1 111 ? 4.949 22.578 31.203 1 35.56 111 HIS B O 1
ATOM 3126 N N . GLY B 1 112 ? 5.426 20.438 31.344 1 32.78 112 GLY B N 1
ATOM 3127 C CA . GLY B 1 112 ? 4.598 20.516 32.531 1 32.78 112 GLY B CA 1
ATOM 3128 C C . GLY B 1 112 ? 5.211 21.359 33.656 1 32.78 112 GLY B C 1
ATOM 3129 O O . GLY B 1 112 ? 4.512 21.781 34.562 1 32.78 112 GLY B O 1
ATOM 3130 N N . HIS B 1 113 ? 6.496 21.062 33.781 1 32.81 113 HIS B N 1
ATOM 3131 C CA . HIS B 1 113 ? 6.871 21.562 35.125 1 32.81 113 HIS B CA 1
ATOM 3132 C C . HIS B 1 113 ? 6.984 23.078 35.125 1 32.81 113 HIS B C 1
ATOM 3134 O O . HIS B 1 113 ? 7.75 23.641 35.906 1 32.81 113 HIS B O 1
ATOM 3140 N N . GLY B 1 114 ? 6.648 23.734 34.125 1 29.16 114 GLY B N 1
ATOM 3141 C CA . GLY B 1 114 ? 6.895 25.125 34.469 1 29.16 114 GLY B CA 1
ATOM 3142 C C . GLY B 1 114 ? 6.254 25.516 35.812 1 29.16 114 GLY B C 1
ATOM 3143 O O . GLY B 1 114 ? 5.234 24.953 36.188 1 29.16 114 GLY B O 1
ATOM 3144 N N . HIS B 1 115 ? 7.117 26.031 36.719 1 30.05 115 HIS B N 1
ATOM 3145 C CA . HIS B 1 115 ? 7.027 26.594 38.062 1 30.05 115 HIS B CA 1
ATOM 3146 C C . HIS B 1 115 ? 5.828 27.516 38.188 1 30.05 115 HIS B C 1
ATOM 3148 O O . HIS B 1 115 ? 5.613 28.391 37.344 1 30.05 115 HIS B O 1
ATOM 3154 N N . SER B 1 116 ? 4.832 26.984 38.781 1 31.58 116 SER B N 1
ATOM 3155 C CA . SER B 1 116 ? 3.715 27.641 39.438 1 31.58 116 SER B CA 1
ATOM 3156 C C . SER B 1 116 ? 4.188 28.859 40.25 1 31.58 116 SER B C 1
ATOM 3158 O O . SER B 1 116 ? 3.439 29.391 41.062 1 31.58 116 SER B O 1
ATOM 3160 N N . HIS B 1 117 ? 5.539 29.141 40.25 1 28.75 117 HIS B N 1
ATOM 3161 C CA . HIS B 1 117 ? 5.676 30.094 41.344 1 28.75 117 HIS B CA 1
ATOM 3162 C C . HIS B 1 117 ? 4.883 31.359 41.062 1 28.75 117 HIS B C 1
ATOM 3164 O O . HIS B 1 117 ? 5.316 32.219 40.281 1 28.75 117 HIS B O 1
ATOM 3170 N N . GLY B 1 118 ? 3.621 31.328 40.812 1 25.77 118 GLY B N 1
ATOM 3171 C CA . GLY B 1 118 ? 2.852 32.562 40.75 1 25.77 118 GLY B CA 1
ATOM 3172 C C . GLY B 1 118 ? 2.947 33.375 42.031 1 25.77 118 GLY B C 1
ATOM 3173 O O . GLY B 1 118 ? 2.396 33 43.062 1 25.77 118 GLY B O 1
ATOM 3174 N N . HIS B 1 119 ? 4.184 33.719 42.562 1 27.95 119 HIS B N 1
ATOM 3175 C CA . HIS B 1 119 ? 3.932 34.75 43.594 1 27.95 119 HIS B CA 1
ATOM 3176 C C . HIS B 1 119 ? 2.996 35.844 43.094 1 27.95 119 HIS B C 1
ATOM 3178 O O . HIS B 1 119 ? 2.92 36.062 41.875 1 27.95 119 HIS B O 1
ATOM 3184 N N . GLY B 1 120 ? 2.072 36.375 44.031 1 24.84 120 GLY B N 1
ATOM 3185 C CA . GLY B 1 120 ? 0.87 37.156 44.25 1 24.84 120 GLY B CA 1
ATOM 3186 C C . GLY B 1 120 ? 1.014 38.594 43.781 1 24.84 120 GLY B C 1
ATOM 3187 O O . GLY B 1 120 ? 0.095 39.406 43.969 1 24.84 120 GLY B O 1
ATOM 3188 N N . ASP B 1 121 ? 2.238 39.156 43.594 1 27.62 121 ASP B N 1
ATOM 3189 C CA . ASP B 1 121 ? 2.041 40.562 43.875 1 27.62 121 ASP B CA 1
ATOM 3190 C C . ASP B 1 121 ? 1.134 41.219 42.812 1 27.62 121 ASP B C 1
ATOM 3192 O O . ASP B 1 121 ? 1.235 40.875 41.625 1 27.62 121 ASP B O 1
ATOM 3196 N N . SER B 1 122 ? -0.044 41.656 43.312 1 26.67 122 SER B N 1
ATOM 3197 C CA . SER B 1 122 ? -1.263 42.281 42.781 1 26.67 122 SER B CA 1
ATOM 3198 C C . SER B 1 122 ? -0.951 43.531 41.969 1 26.67 122 SER B C 1
ATOM 3200 O O . SER B 1 122 ? -1.86 44.281 41.594 1 26.67 122 SER B O 1
ATOM 3202 N N . ASN B 1 123 ? 0.343 43.875 41.625 1 26.25 123 ASN B N 1
ATOM 3203 C CA . ASN B 1 123 ? 0.26 45.25 41.219 1 26.25 123 ASN B CA 1
ATOM 3204 C C . ASN B 1 123 ? -0.636 45.438 40 1 26.25 123 ASN B C 1
ATOM 3206 O O . ASN B 1 123 ? -0.582 44.656 39.062 1 26.25 123 ASN B O 1
ATOM 3210 N N . THR B 1 124 ? -1.728 46.125 40.25 1 27.58 124 THR B N 1
ATOM 3211 C CA . THR B 1 124 ? -2.922 46.531 39.5 1 27.58 124 THR B CA 1
ATOM 3212 C C . THR B 1 124 ? -2.547 47.219 38.219 1 27.58 124 THR B C 1
ATOM 3214 O O . THR B 1 124 ? -3.41 47.781 37.531 1 27.58 124 THR B O 1
ATOM 3217 N N . ASN B 1 125 ? -1.218 47.25 37.781 1 26.89 125 ASN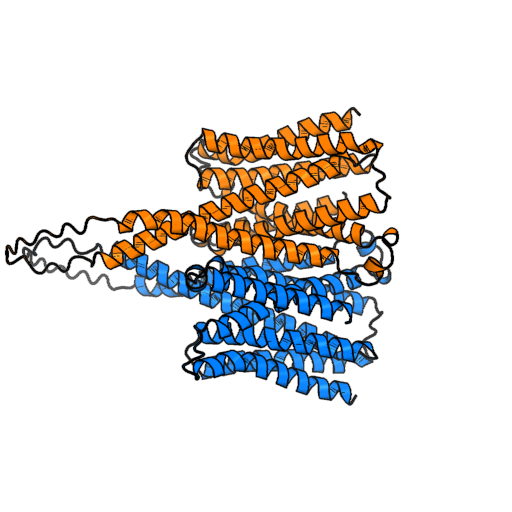 B N 1
ATOM 3218 C CA . ASN B 1 125 ? -1.157 48.344 36.812 1 26.89 125 ASN B CA 1
ATOM 3219 C C . ASN B 1 125 ? -2.08 48.094 35.625 1 26.89 125 ASN B C 1
ATOM 3221 O O . ASN B 1 125 ? -2.357 46.938 35.281 1 26.89 125 ASN B O 1
ATOM 3225 N N . ASP B 1 126 ? -2.777 49.125 35.25 1 29.47 126 ASP B N 1
ATOM 3226 C CA . ASP B 1 126 ? -3.799 49.469 34.25 1 29.47 126 ASP B CA 1
ATOM 3227 C C . ASP B 1 126 ? -3.379 49.094 32.844 1 29.47 126 ASP B C 1
ATOM 3229 O O . ASP B 1 126 ? -2.973 49.938 32.062 1 29.47 126 ASP B O 1
ATOM 3233 N N . SER B 1 127 ? -2.697 47.875 32.75 1 28.83 127 SER B N 1
ATOM 3234 C CA . SER B 1 127 ? -2.072 47.719 31.453 1 28.83 127 SER B CA 1
ATOM 3235 C C . SER B 1 127 ? -3.111 47.75 30.328 1 28.83 127 SER B C 1
ATOM 3237 O O . SER B 1 127 ? -4.277 47.406 30.547 1 28.83 127 SER B O 1
ATOM 3239 N N . ASP B 1 128 ? -2.791 48.438 29.297 1 32.91 128 ASP B N 1
ATOM 3240 C CA . ASP B 1 128 ? -3.346 48.781 27.984 1 32.91 128 ASP B CA 1
ATOM 3241 C C . ASP B 1 128 ? -3.766 47.5 27.234 1 32.91 128 ASP B C 1
ATOM 3243 O O . ASP B 1 128 ? -3.225 46.438 27.469 1 32.91 128 ASP B O 1
ATOM 3247 N N . GLY B 1 129 ? -4.977 47.406 26.734 1 31.95 129 GLY B N 1
ATOM 3248 C CA . GLY B 1 129 ? -5.875 46.469 26.078 1 31.95 129 GLY B CA 1
ATOM 3249 C C . GLY B 1 129 ? -5.23 45.781 24.906 1 31.95 129 GLY B C 1
ATOM 3250 O O . GLY B 1 129 ? -5.926 45.312 23.984 1 31.95 129 GLY B O 1
ATOM 3251 N N . SER B 1 130 ? -3.895 45.875 24.656 1 38.28 130 SER B N 1
ATOM 3252 C CA . SER B 1 130 ? -3.547 45.156 23.422 1 38.28 130 SER B CA 1
ATOM 3253 C C . SER B 1 130 ? -3.82 43.688 23.547 1 38.28 130 SER B C 1
ATOM 3255 O O . SER B 1 130 ? -3.475 43.062 24.547 1 38.28 130 SER B O 1
ATOM 3257 N N . THR B 1 131 ? -4.852 43.25 22.938 1 37.88 131 THR B N 1
ATOM 3258 C CA . THR B 1 131 ? -5.234 41.844 22.859 1 37.88 131 THR B CA 1
ATOM 3259 C C . THR B 1 131 ? -4.039 40.969 22.484 1 37.88 131 THR B C 1
ATOM 3261 O O . THR B 1 131 ? -3.504 41.094 21.391 1 37.88 131 THR B O 1
ATOM 3264 N N . PRO B 1 132 ? -3.064 40.594 23.359 1 41.41 132 PRO B N 1
ATOM 3265 C CA . PRO B 1 132 ? -1.991 39.656 23.062 1 41.41 132 PRO B CA 1
ATOM 3266 C C . PRO B 1 132 ? -2.502 38.375 22.375 1 41.41 132 PRO B C 1
ATOM 3268 O O . PRO B 1 132 ? -3.656 38 22.578 1 41.41 132 PRO B O 1
ATOM 3271 N N . GLU B 1 133 ? -2.191 38.219 21.062 1 49.03 133 GLU B N 1
ATOM 3272 C CA . GLU B 1 133 ? -2.422 36.875 20.547 1 49.03 133 GLU B CA 1
ATOM 3273 C C . GLU B 1 133 ? -2.365 35.844 21.672 1 49.03 133 GLU B C 1
ATOM 3275 O O . GLU B 1 133 ? -1.491 35.906 22.547 1 49.03 133 GLU B O 1
ATOM 3280 N N . SER B 1 134 ? -3.512 35.312 21.969 1 50.84 134 SER B N 1
ATOM 3281 C CA . SER B 1 134 ? -3.6 34.438 23.125 1 50.84 134 SER B CA 1
ATOM 3282 C C . SER B 1 134 ? -2.477 33.406 23.109 1 50.84 134 SER B C 1
ATOM 3284 O O . SER B 1 134 ? -2.111 32.875 22.062 1 50.84 134 SER B O 1
ATOM 3286 N N . PRO B 1 135 ? -1.516 33.312 24 1 55.47 135 PRO B N 1
ATOM 3287 C CA . PRO B 1 135 ? -0.507 32.25 24.203 1 55.47 135 PRO B CA 1
ATOM 3288 C C . PRO B 1 135 ? -0.974 30.891 23.734 1 55.47 135 PRO B C 1
ATOM 3290 O O . PRO B 1 135 ? -0.151 30.047 23.344 1 55.47 135 PRO B O 1
ATOM 3293 N N . SER B 1 136 ? -2.324 30.703 23.516 1 58.88 136 SER B N 1
ATOM 3294 C CA . SER B 1 136 ? -2.877 29.391 23.156 1 58.88 136 SER B CA 1
ATOM 3295 C C . SER B 1 136 ? -2.697 29.109 21.672 1 58.88 136 SER B C 1
ATOM 3297 O O . SER B 1 136 ? -2.346 27.984 21.281 1 58.88 136 SER B O 1
ATOM 3299 N N . SER B 1 137 ? -2.857 30.156 20.797 1 61.69 137 SER B N 1
ATOM 3300 C CA . SER B 1 137 ? -2.748 29.953 19.359 1 61.69 137 SER B CA 1
ATOM 3301 C C . SER B 1 137 ? -1.304 29.688 18.953 1 61.69 137 SER B C 1
ATOM 3303 O O . SER B 1 137 ? -1.04 28.812 18.109 1 61.69 137 SER B O 1
ATOM 3305 N N . GLN B 1 138 ? -0.348 30.438 19.5 1 61.72 138 GLN B N 1
ATOM 3306 C CA . GLN B 1 138 ? 1.068 30.203 19.219 1 61.72 138 GLN B CA 1
ATOM 3307 C C . GLN B 1 138 ? 1.506 28.828 19.703 1 61.72 138 GLN B C 1
ATOM 3309 O O . GLN B 1 138 ? 2.309 28.156 19.047 1 61.72 138 GLN B O 1
ATOM 3314 N N . ALA B 1 139 ? 0.906 28.406 20.812 1 63.72 139 ALA B N 1
ATOM 3315 C CA . ALA B 1 139 ? 1.203 27.094 21.375 1 63.72 139 ALA B CA 1
ATOM 3316 C C . ALA B 1 139 ? 0.671 25.984 20.469 1 63.72 139 ALA B C 1
ATOM 3318 O O . ALA B 1 139 ? 1.351 24.969 20.25 1 63.72 139 ALA B O 1
ATOM 3319 N N . GLU B 1 140 ? -0.419 26.234 19.828 1 64.44 140 GLU B N 1
ATOM 3320 C CA . GLU B 1 140 ? -1.034 25.25 18.953 1 64.44 140 GLU B CA 1
ATOM 3321 C C . GLU B 1 140 ? -0.249 25.109 17.641 1 64.44 140 GLU B C 1
ATOM 3323 O O . GLU B 1 140 ? -0.072 24 17.141 1 64.44 140 GLU B O 1
ATOM 3328 N N . LYS B 1 141 ? 0.234 26.25 17.234 1 65.75 141 LYS B N 1
ATOM 3329 C CA . LYS B 1 141 ? 1.057 26.25 16.031 1 65.75 141 LYS B CA 1
ATOM 3330 C C . LYS B 1 141 ? 2.395 25.562 16.266 1 65.75 141 LYS B C 1
ATOM 3332 O O . LYS B 1 141 ? 2.857 24.781 15.438 1 65.75 141 LYS B O 1
ATOM 3337 N N . LYS B 1 142 ? 2.98 25.844 17.281 1 68.69 142 LYS B N 1
ATOM 3338 C CA . LYS B 1 142 ? 4.242 25.203 17.656 1 68.69 142 LYS B CA 1
ATOM 3339 C C . LYS B 1 142 ? 4.07 23.703 17.859 1 68.69 142 LYS B C 1
ATOM 3341 O O . LYS B 1 142 ? 4.918 22.922 17.438 1 68.69 142 LYS B O 1
ATOM 3346 N N . THR B 1 143 ? 2.922 23.344 18.375 1 69.12 143 THR B N 1
ATOM 3347 C CA . THR B 1 143 ? 2.629 21.938 18.609 1 69.12 143 THR B CA 1
ATOM 3348 C C . THR B 1 143 ? 2.393 21.203 17.297 1 69.12 143 THR B C 1
ATOM 3350 O O . THR B 1 143 ? 2.883 20.094 17.094 1 69.12 143 THR B O 1
ATOM 3353 N N . ALA B 1 144 ? 1.792 21.906 16.406 1 70.12 144 ALA B N 1
ATOM 3354 C CA . ALA B 1 144 ? 1.519 21.297 15.102 1 70.12 144 ALA B CA 1
ATOM 3355 C C . ALA B 1 144 ? 2.805 21.125 14.305 1 70.12 144 ALA B C 1
ATOM 3357 O O . ALA B 1 144 ? 3.01 20.078 13.68 1 70.12 144 ALA B O 1
ATOM 3358 N N . ALA B 1 145 ? 3.613 22.125 14.344 1 72.06 145 ALA B N 1
ATOM 3359 C CA . ALA B 1 145 ? 4.895 22.047 13.648 1 72.06 145 ALA B CA 1
ATOM 3360 C C . ALA B 1 145 ? 5.793 20.969 14.266 1 72.06 145 ALA B C 1
ATOM 3362 O O . ALA B 1 145 ? 6.461 20.234 13.539 1 72.06 145 ALA B O 1
ATOM 3363 N N . HIS B 1 146 ? 5.754 20.891 15.508 1 74.25 146 HIS B N 1
ATOM 3364 C CA . HIS B 1 146 ? 6.523 19.875 16.219 1 74.25 146 HIS B CA 1
ATOM 3365 C C . HIS B 1 146 ? 6.051 18.469 15.852 1 74.25 146 HIS B C 1
ATOM 3367 O O . HIS B 1 146 ? 6.863 17.594 15.555 1 74.25 146 HIS B O 1
ATOM 3373 N N . ASN B 1 147 ? 4.789 18.359 15.758 1 76.69 147 ASN B N 1
ATOM 3374 C CA . ASN B 1 147 ? 4.211 17.062 15.422 1 76.69 147 ASN B CA 1
ATOM 3375 C C . ASN B 1 147 ? 4.543 16.641 13.984 1 76.69 147 ASN B C 1
ATOM 3377 O O . ASN B 1 147 ? 4.809 15.477 13.719 1 76.69 147 ASN B O 1
ATOM 3381 N N . ALA B 1 148 ? 4.574 17.625 13.164 1 77.62 148 ALA B N 1
ATOM 3382 C CA . ALA B 1 148 ? 4.898 17.359 11.766 1 77.62 148 ALA B CA 1
ATOM 3383 C C . ALA B 1 148 ? 6.355 16.922 11.617 1 77.62 148 ALA B C 1
ATOM 3385 O O . ALA B 1 148 ? 6.66 16.016 10.836 1 77.62 148 ALA B O 1
ATOM 3386 N N . ASN B 1 149 ? 7.172 17.578 12.344 1 82.44 149 ASN B N 1
ATOM 3387 C CA . ASN B 1 149 ? 8.586 17.234 12.312 1 82.44 149 ASN B CA 1
ATOM 3388 C C . ASN B 1 149 ? 8.844 15.836 12.859 1 82.44 149 ASN B C 1
ATOM 3390 O O . ASN B 1 149 ? 9.664 15.086 12.312 1 82.44 149 ASN B O 1
ATOM 3394 N N . ILE B 1 150 ? 8.188 15.492 13.875 1 85.81 150 ILE B N 1
ATOM 3395 C CA . ILE B 1 150 ? 8.32 14.172 14.484 1 85.81 150 ILE B CA 1
ATOM 3396 C C . ILE B 1 150 ? 7.852 13.102 13.508 1 85.81 150 ILE B C 1
ATOM 3398 O O . ILE B 1 150 ? 8.492 12.055 13.359 1 85.81 150 ILE B O 1
ATOM 3402 N N . ARG B 1 151 ? 6.828 13.391 12.852 1 86.06 151 ARG B N 1
ATOM 3403 C CA . ARG B 1 151 ? 6.281 12.438 11.883 1 86.06 151 ARG B CA 1
ATOM 3404 C C . ARG B 1 151 ? 7.262 12.188 10.75 1 86.06 151 ARG B C 1
ATOM 3406 O O . ARG B 1 151 ? 7.434 11.047 10.312 1 86.06 151 ARG B O 1
ATOM 3413 N N . ARG B 1 152 ? 7.848 13.211 10.336 1 84.19 152 ARG B N 1
ATOM 3414 C CA . ARG B 1 152 ? 8.82 13.078 9.258 1 84.19 152 ARG B CA 1
ATOM 3415 C C . ARG B 1 152 ? 10.031 12.266 9.711 1 84.19 152 ARG B C 1
ATOM 3417 O O . ARG B 1 152 ? 10.539 11.43 8.961 1 84.19 152 ARG B O 1
ATOM 3424 N N . LYS B 1 153 ? 10.414 12.562 10.867 1 87.12 153 LYS B N 1
ATOM 3425 C CA . LYS B 1 153 ? 11.539 11.828 11.43 1 87.12 153 LYS B CA 1
ATOM 3426 C C . LYS B 1 153 ? 11.219 10.344 11.578 1 87.12 153 LYS B C 1
ATOM 3428 O O . LYS B 1 153 ? 12.016 9.484 11.195 1 87.12 153 LYS B O 1
ATOM 3433 N N . VAL B 1 154 ? 10.07 10.07 12.086 1 90.06 154 VAL B N 1
ATOM 3434 C CA . VAL B 1 154 ? 9.648 8.688 12.297 1 90.06 154 VAL B CA 1
ATOM 3435 C C . VAL B 1 154 ? 9.516 7.973 10.953 1 90.06 154 VAL B C 1
ATOM 3437 O O . VAL B 1 154 ? 9.961 6.832 10.805 1 90.06 154 VAL B O 1
ATOM 3440 N N . ALA B 1 155 ? 8.922 8.68 10.047 1 88.25 155 ALA B N 1
ATOM 3441 C CA . ALA B 1 155 ? 8.766 8.109 8.711 1 88.25 155 ALA B CA 1
ATOM 3442 C C . ALA B 1 155 ? 10.117 7.723 8.117 1 88.25 155 ALA B C 1
ATOM 3444 O O . ALA B 1 155 ? 10.258 6.652 7.52 1 88.25 155 ALA B O 1
ATOM 3445 N N . THR B 1 156 ? 11.094 8.531 8.312 1 86.62 156 THR B N 1
ATOM 3446 C CA . THR B 1 156 ? 12.43 8.273 7.801 1 86.62 156 THR B CA 1
ATOM 3447 C C . THR B 1 156 ? 13.07 7.086 8.516 1 86.62 156 THR B C 1
ATOM 3449 O O . THR B 1 156 ? 13.672 6.223 7.879 1 86.62 156 THR B O 1
ATOM 3452 N N . ILE B 1 157 ? 12.883 7.027 9.758 1 88.19 157 ILE B N 1
ATOM 3453 C CA . ILE B 1 157 ? 13.469 5.957 10.562 1 88.19 157 ILE B CA 1
ATOM 3454 C C . ILE B 1 157 ? 12.844 4.617 10.164 1 88.19 157 ILE B C 1
ATOM 3456 O O . ILE B 1 157 ? 13.547 3.619 10.008 1 88.19 157 ILE B O 1
ATOM 3460 N N . ILE B 1 158 ? 11.586 4.695 10 1 89.62 158 ILE B N 1
ATOM 3461 C CA . ILE B 1 158 ? 10.875 3.477 9.633 1 89.62 158 ILE B CA 1
ATOM 3462 C C . ILE B 1 158 ? 11.312 3.029 8.234 1 89.62 158 ILE B C 1
ATOM 3464 O O . ILE B 1 158 ? 11.539 1.841 8 1 89.62 158 ILE B O 1
ATOM 3468 N N . PHE B 1 159 ? 11.367 3.951 7.371 1 90.31 159 PHE B N 1
ATOM 3469 C CA . PHE B 1 159 ? 11.828 3.641 6.02 1 90.31 159 PHE B CA 1
ATOM 3470 C C . PHE B 1 159 ? 13.227 3.041 6.047 1 90.31 159 PHE B C 1
ATOM 3472 O O . PHE B 1 159 ? 13.477 2.004 5.426 1 90.31 159 PHE B O 1
ATOM 3479 N N . GLU B 1 160 ? 14.125 3.658 6.801 1 89.5 160 GLU B N 1
ATOM 3480 C CA . GLU B 1 160 ? 15.508 3.205 6.91 1 89.5 160 GLU B CA 1
ATOM 3481 C C . GLU B 1 160 ? 15.586 1.814 7.531 1 89.5 160 GLU B C 1
ATOM 3483 O O . GLU B 1 160 ? 16.281 0.938 7.02 1 89.5 160 GLU B O 1
ATOM 3488 N N . ALA B 1 161 ? 14.859 1.602 8.562 1 89.12 161 ALA B N 1
ATOM 3489 C CA . ALA B 1 161 ? 14.859 0.303 9.227 1 89.12 161 ALA B CA 1
ATOM 3490 C C . ALA B 1 161 ? 14.305 -0.784 8.312 1 89.12 161 ALA B C 1
ATOM 3492 O O . ALA B 1 161 ? 14.844 -1.893 8.258 1 89.12 161 ALA B O 1
ATOM 3493 N N . GLY B 1 162 ? 13.273 -0.409 7.672 1 88.88 162 GLY B N 1
ATOM 3494 C CA . GLY B 1 162 ? 12.672 -1.358 6.75 1 88.88 162 GLY B CA 1
ATOM 3495 C C . GLY B 1 162 ? 13.594 -1.751 5.609 1 88.88 162 GLY B C 1
ATOM 3496 O O . GLY B 1 162 ? 13.695 -2.93 5.266 1 88.88 162 GLY B O 1
ATOM 3497 N N . VAL B 1 163 ? 14.203 -0.791 5.074 1 89.94 163 VAL B N 1
ATOM 3498 C CA . VAL B 1 163 ? 15.094 -1.013 3.941 1 89.94 163 VAL B CA 1
ATOM 3499 C C . VAL B 1 163 ? 16.297 -1.829 4.391 1 89.94 163 VAL B C 1
ATOM 3501 O O . VAL B 1 163 ? 16.781 -2.705 3.662 1 89.94 163 VAL B O 1
ATOM 3504 N N . ILE B 1 164 ? 16.781 -1.527 5.555 1 88.19 164 ILE B N 1
ATOM 3505 C CA . ILE B 1 164 ? 17.906 -2.281 6.086 1 88.19 164 ILE B CA 1
ATOM 3506 C C . ILE B 1 164 ? 17.516 -3.752 6.234 1 88.19 164 ILE B C 1
ATOM 3508 O O . ILE B 1 164 ? 18.281 -4.641 5.832 1 88.19 164 ILE B O 1
ATOM 3512 N N . PHE B 1 165 ? 16.406 -3.973 6.781 1 88.25 165 PHE B N 1
ATOM 3513 C CA . PHE B 1 165 ? 15.922 -5.34 6.969 1 88.25 165 PHE B CA 1
ATOM 3514 C C . PHE B 1 165 ? 15.781 -6.047 5.629 1 88.25 165 PHE B C 1
ATOM 3516 O O . PHE B 1 165 ? 16.25 -7.176 5.461 1 88.25 165 PHE B O 1
ATOM 3523 N N . HIS B 1 166 ? 15.18 -5.426 4.727 1 91.06 166 HIS B N 1
ATOM 3524 C CA . HIS B 1 166 ? 14.961 -6.02 3.414 1 91.06 166 HIS B CA 1
ATOM 3525 C C . HIS B 1 166 ? 16.281 -6.266 2.691 1 91.06 166 HIS B C 1
ATOM 3527 O O . HIS B 1 166 ? 16.422 -7.262 1.979 1 91.06 166 HIS B O 1
ATOM 3533 N N . SER B 1 167 ? 17.266 -5.375 2.918 1 94.25 167 SER B N 1
ATOM 3534 C CA . SER B 1 167 ? 18.547 -5.473 2.24 1 94.25 167 SER B CA 1
ATOM 3535 C C . SER B 1 167 ? 19.328 -6.703 2.705 1 94.25 167 SER B C 1
ATOM 3537 O O . SER B 1 167 ? 20.031 -7.336 1.914 1 94.25 167 SER B O 1
ATOM 3539 N N . VAL B 1 168 ? 19.156 -7.031 3.932 1 92.56 168 VAL B N 1
ATOM 3540 C CA . VAL B 1 168 ? 19.812 -8.227 4.441 1 92.56 168 VAL B CA 1
ATOM 3541 C C . VAL B 1 168 ? 19.25 -9.469 3.752 1 92.56 168 VAL B C 1
ATOM 3543 O O . VAL B 1 168 ? 20 -10.367 3.357 1 92.56 168 VAL B O 1
ATOM 3546 N N . ILE B 1 169 ? 18.016 -9.445 3.58 1 89.81 169 ILE B N 1
ATOM 3547 C CA . ILE B 1 169 ? 17.328 -10.594 3.008 1 89.81 169 ILE B CA 1
ATOM 3548 C C . ILE B 1 169 ? 17.719 -10.758 1.541 1 89.81 169 ILE B C 1
ATOM 3550 O O . ILE B 1 169 ? 18.016 -11.867 1.087 1 89.81 169 ILE B O 1
ATOM 3554 N N . VAL B 1 170 ? 17.766 -9.711 0.83 1 90.81 170 VAL B N 1
ATOM 3555 C CA . VAL B 1 170 ? 18.125 -9.758 -0.584 1 90.81 170 VAL B CA 1
ATOM 3556 C C . VAL B 1 170 ? 19.578 -10.195 -0.734 1 90.81 170 VAL B C 1
ATOM 3558 O O . VAL B 1 170 ? 19.922 -10.93 -1.663 1 90.81 170 VAL B O 1
ATOM 3561 N N . GLY B 1 171 ? 20.406 -9.711 0.13 1 92.69 171 GLY B N 1
ATOM 3562 C CA . GLY B 1 171 ? 21.781 -10.156 0.126 1 92.69 171 GLY B CA 1
ATOM 3563 C C . GLY B 1 171 ? 21.922 -11.656 0.346 1 92.69 171 GLY B C 1
ATOM 3564 O O . GLY B 1 171 ? 22.703 -12.312 -0.336 1 92.69 171 GLY B O 1
ATOM 3565 N N . LEU B 1 172 ? 21.203 -12.156 1.29 1 90.5 172 LEU B N 1
ATOM 3566 C CA . LEU B 1 172 ? 21.203 -13.594 1.565 1 90.5 172 LEU B CA 1
ATOM 3567 C C . LEU B 1 172 ? 20.797 -14.383 0.324 1 90.5 172 LEU B C 1
ATOM 3569 O O . LEU B 1 172 ? 21.438 -15.383 -0.01 1 90.5 172 LEU B O 1
ATOM 3573 N N . ASP B 1 173 ? 19.797 -13.883 -0.296 1 87.06 173 ASP B N 1
ATOM 3574 C CA . ASP B 1 173 ? 19.297 -14.539 -1.504 1 87.06 173 ASP B CA 1
ATOM 3575 C C . ASP B 1 173 ? 20.375 -14.555 -2.592 1 87.06 173 ASP B C 1
ATOM 3577 O O . ASP B 1 173 ? 20.578 -15.578 -3.248 1 87.06 173 ASP B O 1
ATOM 3581 N N . LEU B 1 174 ? 20.984 -13.469 -2.779 1 89.31 174 LEU B N 1
ATOM 3582 C CA . LEU B 1 174 ? 22.047 -13.391 -3.764 1 89.31 174 LEU B CA 1
ATOM 3583 C C . LEU B 1 174 ? 23.203 -14.32 -3.389 1 89.31 174 LEU B C 1
ATOM 3585 O O . LEU B 1 174 ? 23.812 -14.945 -4.262 1 89.31 174 LEU B O 1
ATOM 3589 N N . GLY B 1 175 ? 23.5 -14.445 -2.18 1 90.44 175 GLY B N 1
ATOM 3590 C CA . GLY B 1 175 ? 24.578 -15.289 -1.701 1 90.44 175 GLY B CA 1
ATOM 3591 C C . GLY B 1 175 ? 24.328 -16.766 -1.938 1 90.44 175 GLY B C 1
ATOM 3592 O O . GLY B 1 175 ? 25.266 -17.516 -2.232 1 90.44 175 GLY B O 1
ATOM 3593 N N . VAL B 1 176 ? 23.125 -17.172 -1.86 1 87.12 176 VAL B N 1
ATOM 3594 C CA . VAL B 1 176 ? 22.828 -18.594 -1.994 1 87.12 176 VAL B CA 1
ATOM 3595 C C . VAL B 1 176 ? 22.609 -18.938 -3.467 1 87.12 176 VAL B C 1
ATOM 3597 O O . VAL B 1 176 ? 22.594 -20.109 -3.838 1 87.12 176 VAL B O 1
ATOM 3600 N N . THR B 1 177 ? 22.312 -17.922 -4.246 1 84.38 177 THR B N 1
ATOM 3601 C CA . THR B 1 177 ? 22.047 -18.156 -5.664 1 84.38 177 THR B CA 1
ATOM 3602 C C . THR B 1 177 ? 23.328 -18.484 -6.41 1 84.38 177 THR B C 1
ATOM 3604 O O . THR B 1 177 ? 24.359 -17.828 -6.227 1 84.38 177 THR B O 1
ATOM 3607 N N . THR B 1 178 ? 23.203 -19.594 -7.145 1 81.81 178 THR B N 1
ATOM 3608 C CA . THR B 1 178 ? 24.328 -20.031 -7.961 1 81.81 178 THR B CA 1
ATOM 3609 C C . THR B 1 178 ? 23.891 -20.281 -9.398 1 81.81 178 THR B C 1
ATOM 3611 O O . THR B 1 178 ? 22.703 -20.266 -9.703 1 81.81 178 THR B O 1
ATOM 3614 N N . GLY B 1 179 ? 24.906 -20.281 -10.297 1 79.75 179 GLY B N 1
ATOM 3615 C CA . GLY B 1 179 ? 24.594 -20.656 -11.672 1 79.75 179 GLY B CA 1
ATOM 3616 C C . GLY B 1 179 ? 24.266 -19.453 -12.539 1 79.75 179 GLY B C 1
ATOM 3617 O O . GLY B 1 179 ? 24.719 -18.344 -12.273 1 79.75 179 GLY B O 1
ATOM 3618 N N . PRO B 1 180 ? 23.547 -19.719 -13.617 1 81.44 180 PRO B N 1
ATOM 3619 C CA . PRO B 1 180 ? 23.25 -18.672 -14.594 1 81.44 180 PRO B CA 1
ATOM 3620 C C . PRO B 1 180 ? 22.344 -17.578 -14.039 1 81.44 180 PRO B C 1
ATOM 3622 O O . PRO B 1 180 ? 22.406 -16.438 -14.492 1 81.44 180 PRO B O 1
ATOM 3625 N N . LYS B 1 181 ? 21.625 -17.859 -13.031 1 82.62 181 LYS B N 1
ATOM 3626 C CA . LYS B 1 181 ? 20.688 -16.906 -12.453 1 82.62 181 LYS B CA 1
ATOM 3627 C C . LYS B 1 181 ? 21.422 -15.859 -11.617 1 82.62 181 LYS B C 1
ATOM 3629 O O . LYS B 1 181 ? 20.891 -14.789 -11.328 1 82.62 181 LYS B O 1
ATOM 3634 N N . PHE B 1 182 ? 22.609 -16.156 -11.305 1 86.44 182 PHE B N 1
ATOM 3635 C CA . PHE B 1 182 ? 23.375 -15.273 -10.422 1 86.44 182 PHE B CA 1
ATOM 3636 C C . PHE B 1 182 ? 23.625 -13.922 -11.086 1 86.44 182 PHE B C 1
ATOM 3638 O O . PHE B 1 182 ? 23.391 -12.875 -10.477 1 86.44 182 PHE B O 1
ATOM 3645 N N . ASN B 1 183 ? 24 -13.977 -12.344 1 86.44 183 ASN B N 1
ATOM 3646 C CA . ASN B 1 183 ? 24.328 -12.734 -13.039 1 86.44 183 ASN B CA 1
ATOM 3647 C C . ASN B 1 183 ? 23.094 -11.859 -13.234 1 86.44 183 ASN B C 1
ATOM 3649 O O . ASN B 1 183 ? 23.156 -10.641 -13.109 1 86.44 183 ASN B O 1
ATOM 3653 N N . THR B 1 184 ? 22.047 -12.477 -13.523 1 83.88 184 THR B N 1
ATOM 3654 C CA . THR B 1 184 ? 20.797 -11.734 -13.711 1 83.88 184 THR B CA 1
ATOM 3655 C C . THR B 1 184 ? 20.328 -11.117 -12.391 1 83.88 184 THR B C 1
ATOM 3657 O O . THR B 1 184 ? 19.922 -9.961 -12.359 1 83.88 184 THR B O 1
ATOM 3660 N N . LEU B 1 185 ? 20.469 -11.906 -11.383 1 87.38 185 LEU B N 1
ATOM 3661 C CA . LEU B 1 185 ? 20.078 -11.422 -10.062 1 87.38 185 LEU B CA 1
ATOM 3662 C C . LEU B 1 185 ? 21 -10.297 -9.602 1 87.38 185 LEU B C 1
ATOM 3664 O O . LEU B 1 185 ? 20.531 -9.289 -9.07 1 87.38 185 LEU B O 1
ATOM 3668 N N . LEU B 1 186 ? 22.219 -10.461 -9.875 1 90.12 186 LEU B N 1
ATOM 3669 C CA . LEU B 1 186 ? 23.188 -9.453 -9.492 1 90.12 186 LEU B CA 1
ATOM 3670 C C . LEU B 1 186 ? 22.906 -8.125 -10.195 1 90.12 186 LEU B C 1
ATOM 3672 O O . LEU B 1 186 ? 22.953 -7.066 -9.57 1 90.12 186 LEU B O 1
ATOM 3676 N N . THR B 1 187 ? 22.594 -8.188 -11.422 1 88.75 187 THR B N 1
ATOM 3677 C CA . THR B 1 187 ? 22.312 -6.984 -12.195 1 88.75 187 THR B CA 1
ATOM 3678 C C . THR B 1 187 ? 21.062 -6.289 -11.68 1 88.75 187 THR B C 1
ATOM 3680 O O . THR B 1 187 ? 21.062 -5.078 -11.453 1 88.75 187 THR B O 1
ATOM 3683 N N . ALA B 1 188 ? 20.062 -7.047 -11.477 1 88 188 ALA B N 1
ATOM 3684 C CA . ALA B 1 188 ? 18.797 -6.496 -10.984 1 88 188 ALA B CA 1
ATOM 3685 C C . ALA B 1 188 ? 18.969 -5.867 -9.609 1 88 188 ALA B C 1
ATOM 3687 O O . ALA B 1 188 ? 18.484 -4.766 -9.359 1 88 188 ALA B O 1
ATOM 3688 N N . LEU B 1 189 ? 19.719 -6.559 -8.797 1 91.75 189 LEU B N 1
ATOM 3689 C CA . LEU B 1 189 ? 19.906 -6.086 -7.434 1 91.75 189 LEU B CA 1
ATOM 3690 C C . LEU B 1 189 ? 20.797 -4.848 -7.406 1 91.75 189 LEU B C 1
ATOM 3692 O O . LEU B 1 189 ? 20.594 -3.949 -6.59 1 91.75 189 LEU B O 1
ATOM 3696 N N . SER B 1 190 ? 21.734 -4.871 -8.273 1 93.56 190 SER B N 1
ATOM 3697 C CA . SER B 1 190 ? 22.609 -3.693 -8.344 1 93.56 190 SER B CA 1
ATOM 3698 C C . SER B 1 190 ? 21.812 -2.451 -8.734 1 93.56 190 SER B C 1
ATOM 3700 O O . SER B 1 190 ? 22.016 -1.375 -8.172 1 93.56 190 SER B O 1
ATOM 3702 N N . PHE B 1 191 ? 20.938 -2.613 -9.633 1 93.38 191 PHE B N 1
ATOM 3703 C CA . PHE B 1 191 ? 20.125 -1.509 -10.109 1 93.38 191 PHE B CA 1
ATOM 3704 C C . PHE B 1 191 ? 19.219 -0.985 -9.008 1 93.38 191 PHE B C 1
ATOM 3706 O O . PHE B 1 191 ? 19.203 0.214 -8.719 1 93.38 191 PHE B O 1
ATOM 3713 N N . HIS B 1 192 ? 18.469 -1.804 -8.406 1 92.69 192 HIS B N 1
ATOM 3714 C CA . HIS B 1 192 ? 17.516 -1.302 -7.414 1 92.69 192 HIS B CA 1
ATOM 3715 C C . HIS B 1 192 ? 18.234 -0.839 -6.148 1 92.69 192 HIS B C 1
ATOM 3717 O O . HIS B 1 192 ? 17.797 0.103 -5.488 1 92.69 192 HIS B O 1
ATOM 3723 N N . GLN B 1 193 ? 19.438 -1.493 -5.812 1 94.75 193 GLN B N 1
ATOM 3724 C CA . GLN B 1 193 ? 20.188 -1.065 -4.645 1 94.75 193 GLN B CA 1
ATOM 3725 C C . GLN B 1 193 ? 20.703 0.362 -4.816 1 94.75 193 GLN B C 1
ATOM 3727 O O . GLN B 1 193 ? 20.734 1.136 -3.855 1 94.75 193 GLN B O 1
ATOM 3732 N N . PHE B 1 194 ? 21.094 0.647 -5.992 1 96.31 194 PHE B N 1
ATOM 3733 C CA . PHE B 1 194 ? 21.562 1.999 -6.27 1 96.31 194 PHE B CA 1
ATOM 3734 C C . PHE B 1 194 ? 20.469 3.021 -6.004 1 96.31 194 PHE B C 1
ATOM 3736 O O . PHE B 1 194 ? 20.672 3.998 -5.285 1 96.31 194 PHE B O 1
ATOM 3743 N N . PHE B 1 195 ? 19.344 2.795 -6.527 1 96.19 195 PHE B N 1
ATOM 3744 C CA . PHE B 1 195 ? 18.266 3.771 -6.438 1 96.19 195 PHE B CA 1
ATOM 3745 C C . PHE B 1 195 ? 17.609 3.734 -5.059 1 96.19 195 PHE B C 1
ATOM 3747 O O . PHE B 1 195 ? 17.094 4.746 -4.586 1 96.19 195 PHE B O 1
ATOM 3754 N N . GLU B 1 196 ? 17.641 2.633 -4.418 1 94.94 196 GLU B N 1
ATOM 3755 C CA . GLU B 1 196 ? 17.25 2.592 -3.01 1 94.94 196 GLU B CA 1
ATOM 3756 C C . GLU B 1 196 ? 18.188 3.439 -2.154 1 94.94 196 GLU B C 1
ATOM 3758 O O . GLU B 1 196 ? 17.75 4.09 -1.201 1 94.94 196 GLU B O 1
ATOM 3763 N N . GLY B 1 197 ? 19.469 3.328 -2.5 1 95.38 197 GLY B N 1
ATOM 3764 C CA . GLY B 1 197 ? 20.438 4.195 -1.844 1 95.38 197 GLY B CA 1
ATOM 3765 C C . GLY B 1 197 ? 20.125 5.672 -2.02 1 95.38 197 GLY B C 1
ATOM 3766 O O . GLY B 1 197 ? 20.25 6.453 -1.074 1 95.38 197 GLY B O 1
ATOM 3767 N N . VAL B 1 198 ? 19.719 6.027 -3.188 1 95.06 198 VAL B N 1
ATOM 3768 C CA . VAL B 1 198 ? 19.344 7.414 -3.453 1 95.06 198 VAL B CA 1
ATOM 3769 C C . VAL B 1 198 ? 18.188 7.816 -2.551 1 95.06 198 VAL B C 1
ATOM 3771 O O . VAL B 1 198 ? 18.188 8.906 -1.967 1 95.06 198 VAL B O 1
ATOM 3774 N N . ALA B 1 199 ? 17.25 6.926 -2.443 1 93.38 199 ALA B N 1
ATOM 3775 C CA . ALA B 1 199 ? 16.062 7.207 -1.619 1 93.38 199 ALA B CA 1
ATOM 3776 C C . ALA B 1 199 ? 16.453 7.367 -0.151 1 93.38 199 ALA B C 1
ATOM 3778 O O . ALA B 1 199 ? 16 8.297 0.519 1 93.38 199 ALA B O 1
ATOM 3779 N N . ILE B 1 200 ? 17.281 6.52 0.336 1 92.5 200 ILE B N 1
ATOM 3780 C CA . ILE B 1 200 ? 17.719 6.555 1.726 1 92.5 200 ILE B CA 1
ATOM 3781 C C . ILE B 1 200 ? 18.562 7.805 1.971 1 92.5 200 ILE B C 1
ATOM 3783 O O . ILE B 1 200 ? 18.391 8.484 2.988 1 92.5 200 ILE B O 1
ATOM 3787 N N . GLY B 1 201 ? 19.484 8.039 1.103 1 91.81 201 GLY B N 1
ATOM 3788 C CA . GLY B 1 201 ? 20.312 9.234 1.227 1 91.81 201 GLY B CA 1
ATOM 3789 C C . GLY B 1 201 ? 19.5 10.516 1.22 1 91.81 201 GLY B C 1
ATOM 3790 O O . GLY B 1 201 ? 19.797 11.445 1.977 1 91.81 201 GLY B O 1
ATOM 3791 N N . SER B 1 202 ? 18.5 10.539 0.374 1 90.44 202 SER B N 1
ATOM 3792 C CA . SER B 1 202 ? 17.641 11.711 0.289 1 90.44 202 SER B CA 1
ATOM 3793 C C . SER B 1 202 ? 16.844 11.914 1.576 1 90.44 202 SER B C 1
ATOM 3795 O O . SER B 1 202 ? 16.703 13.039 2.055 1 90.44 202 SER B O 1
ATOM 3797 N N . ALA B 1 203 ? 16.359 10.844 2.07 1 87.88 203 ALA B N 1
ATOM 3798 C CA . ALA B 1 203 ? 15.617 10.914 3.324 1 87.88 203 ALA B CA 1
ATOM 3799 C C . ALA B 1 203 ? 16.516 11.344 4.477 1 87.88 203 ALA B C 1
ATOM 3801 O O . ALA B 1 203 ? 16.125 12.148 5.324 1 87.88 203 ALA B O 1
ATOM 3802 N N . ALA B 1 204 ? 17.703 10.906 4.48 1 88.31 204 ALA B N 1
ATOM 3803 C CA . ALA B 1 204 ? 18.656 11.18 5.562 1 88.31 204 ALA B CA 1
ATOM 3804 C C . ALA B 1 204 ? 19.078 12.641 5.551 1 88.31 204 ALA B C 1
ATOM 3806 O O . ALA B 1 204 ? 19.156 13.281 6.602 1 88.31 204 ALA B O 1
ATOM 3807 N N . VAL B 1 205 ? 19.297 13.156 4.387 1 88.5 205 VAL B N 1
ATOM 3808 C CA . VAL B 1 205 ? 19.781 14.523 4.262 1 88.5 205 VAL B CA 1
ATOM 3809 C C . VAL B 1 205 ? 18.703 15.508 4.738 1 88.5 205 VAL B C 1
ATOM 3811 O O . VAL B 1 205 ? 19.016 16.562 5.301 1 88.5 205 VAL B O 1
ATOM 3814 N N . THR B 1 206 ? 17.438 15.125 4.59 1 82 206 THR B N 1
ATOM 3815 C CA . THR B 1 206 ? 16.344 16.016 4.945 1 82 206 THR B CA 1
ATOM 3816 C C . THR B 1 206 ? 16.047 15.945 6.441 1 82 206 THR B C 1
ATOM 3818 O O . THR B 1 206 ? 15.5 16.891 7.02 1 82 206 THR B O 1
ATOM 3821 N N . THR B 1 207 ? 16.406 14.875 7.051 1 82.5 207 THR B N 1
ATOM 3822 C CA . THR B 1 207 ? 15.992 14.68 8.438 1 82.5 207 THR B CA 1
ATOM 3823 C C . THR B 1 207 ? 17.156 14.945 9.391 1 82.5 207 THR B C 1
ATOM 3825 O O . THR B 1 207 ? 16.938 15.211 10.578 1 82.5 207 THR B O 1
ATOM 3828 N N . THR B 1 208 ? 18.359 14.766 8.93 1 83.81 208 THR B N 1
ATOM 3829 C CA . THR B 1 208 ? 19.5 14.93 9.828 1 83.81 208 THR B CA 1
ATOM 3830 C C . THR B 1 208 ? 20.438 16.016 9.312 1 83.81 208 THR B C 1
ATOM 3832 O O . THR B 1 208 ? 20.766 16.062 8.125 1 83.81 208 THR B O 1
ATOM 3835 N N . LYS B 1 209 ? 20.859 16.875 10.281 1 83.19 209 LYS B N 1
ATOM 3836 C CA . LYS B 1 209 ? 21.812 17.953 9.953 1 83.19 209 LYS B CA 1
ATOM 3837 C C . LYS B 1 209 ? 23.234 17.547 10.312 1 83.19 209 LYS B C 1
ATOM 3839 O O . LYS B 1 209 ? 24.188 18.172 9.844 1 83.19 209 LYS B O 1
ATOM 3844 N N . SER B 1 210 ? 23.375 16.516 11.055 1 90 210 SER B N 1
ATOM 3845 C CA . SER B 1 210 ? 24.703 16.047 11.477 1 90 210 SER B CA 1
ATOM 3846 C C . SER B 1 210 ? 25.359 15.211 10.391 1 90 210 SER B C 1
ATOM 3848 O O . SER B 1 210 ? 24.828 14.188 9.961 1 90 210 SER B O 1
ATOM 3850 N N . LYS B 1 211 ? 26.562 15.617 10.031 1 89.75 211 LYS B N 1
ATOM 3851 C CA . LYS B 1 211 ? 27.328 14.898 9.008 1 89.75 211 LYS B CA 1
ATOM 3852 C C . LYS B 1 211 ? 27.688 13.492 9.469 1 89.75 211 LYS B C 1
ATOM 3854 O O . LYS B 1 211 ? 27.688 12.547 8.68 1 89.75 211 LYS B O 1
ATOM 3859 N N . THR B 1 212 ? 28 13.383 10.719 1 92.88 212 THR B N 1
ATOM 3860 C CA . THR B 1 212 ? 28.375 12.086 11.266 1 92.88 212 THR B CA 1
ATOM 3861 C C . THR B 1 212 ? 27.188 11.117 11.227 1 92.88 212 THR B C 1
ATOM 3863 O O . THR B 1 212 ? 27.344 9.961 10.836 1 92.88 212 THR B O 1
ATOM 3866 N N . LYS B 1 213 ? 26.031 11.594 11.57 1 90.44 213 LYS B N 1
ATOM 3867 C CA . LYS B 1 213 ? 24.844 10.742 11.547 1 90.44 213 LYS B CA 1
ATOM 3868 C C . LYS B 1 213 ? 24.484 10.352 10.117 1 90.44 213 LYS B C 1
ATOM 3870 O O . LYS B 1 213 ? 24.094 9.211 9.859 1 90.44 213 LYS B O 1
ATOM 3875 N N . LEU B 1 214 ? 24.594 11.305 9.289 1 91.31 214 LEU B N 1
ATOM 3876 C CA . LEU B 1 214 ? 24.328 11.047 7.875 1 91.31 214 LEU B CA 1
ATOM 3877 C C . LEU B 1 214 ? 25.234 9.953 7.336 1 91.31 214 LEU B C 1
ATOM 3879 O O . LEU B 1 214 ? 24.781 9.031 6.668 1 91.31 214 LEU B O 1
ATOM 3883 N N . PHE B 1 215 ? 26.5 10.078 7.703 1 91.38 215 PHE B N 1
ATOM 3884 C CA . PHE B 1 215 ? 27.484 9.086 7.262 1 91.38 215 PHE B CA 1
ATOM 3885 C C . PHE B 1 215 ? 27.172 7.723 7.859 1 91.38 215 PHE B C 1
ATOM 3887 O O . PHE B 1 215 ? 27.297 6.699 7.184 1 91.38 215 PHE B O 1
ATOM 3894 N N . MET B 1 216 ? 26.766 7.691 9.039 1 91.56 216 MET B N 1
ATOM 3895 C CA . MET B 1 216 ? 26.469 6.43 9.711 1 91.56 216 MET B CA 1
ATOM 3896 C C . MET B 1 216 ? 25.281 5.738 9.062 1 91.56 216 MET B C 1
ATOM 3898 O O . MET B 1 216 ? 25.281 4.523 8.859 1 91.56 216 MET B O 1
ATOM 3902 N N . ILE B 1 217 ? 24.266 6.512 8.758 1 89.81 217 ILE B N 1
ATOM 3903 C CA . ILE B 1 217 ? 23.078 5.961 8.141 1 89.81 217 ILE B CA 1
ATOM 3904 C C . ILE B 1 217 ? 23.422 5.387 6.766 1 89.81 217 ILE B C 1
ATOM 3906 O O . ILE B 1 217 ? 23.016 4.266 6.438 1 89.81 217 ILE B O 1
ATOM 3910 N N . ASN B 1 218 ? 24.172 6.152 6.008 1 91.81 218 ASN B N 1
ATOM 3911 C CA . ASN B 1 218 ? 24.578 5.73 4.668 1 91.81 218 ASN B CA 1
ATOM 3912 C C . ASN B 1 218 ? 25.469 4.496 4.715 1 91.81 218 ASN B C 1
ATOM 3914 O O . ASN B 1 218 ? 25.312 3.578 3.906 1 91.81 218 ASN B O 1
ATOM 3918 N N . PHE B 1 219 ? 26.328 4.527 5.648 1 93.12 219 PHE B N 1
ATOM 3919 C CA . PHE B 1 219 ? 27.25 3.398 5.797 1 93.12 219 PHE B CA 1
ATOM 3920 C C . PHE B 1 219 ? 26.5 2.146 6.227 1 93.12 219 PHE B C 1
ATOM 3922 O O . PHE B 1 219 ? 26.766 1.052 5.723 1 93.12 219 PHE B O 1
ATOM 3929 N N . ALA B 1 220 ? 25.656 2.277 7.137 1 92.19 220 ALA B N 1
ATOM 3930 C CA . ALA B 1 220 ? 24.844 1.148 7.59 1 92.19 220 ALA B CA 1
ATOM 3931 C C . ALA B 1 220 ? 24.078 0.522 6.426 1 92.19 220 ALA B C 1
ATOM 3933 O O . ALA B 1 220 ? 24.047 -0.702 6.277 1 92.19 220 ALA B O 1
ATOM 3934 N N . PHE B 1 221 ? 23.547 1.333 5.613 1 93.81 221 PHE B N 1
ATOM 3935 C CA . PHE B 1 221 ? 22.812 0.833 4.453 1 93.81 221 PHE B CA 1
ATOM 3936 C C . PHE B 1 221 ? 23.75 0.095 3.504 1 93.81 221 PHE B C 1
ATOM 3938 O O . PHE B 1 221 ? 23.422 -0.996 3.029 1 93.81 221 PHE B O 1
ATOM 3945 N N . ALA B 1 222 ? 24.875 0.664 3.285 1 95.38 222 ALA B N 1
ATOM 3946 C CA . ALA B 1 222 ? 25.797 0.154 2.273 1 95.38 222 ALA B CA 1
ATOM 3947 C C . ALA B 1 222 ? 26.359 -1.208 2.676 1 95.38 222 ALA B C 1
ATOM 3949 O O . ALA B 1 222 ? 26.688 -2.031 1.815 1 95.38 222 ALA B O 1
ATOM 3950 N N . ILE B 1 223 ? 26.406 -1.504 3.916 1 95.75 223 ILE B N 1
ATOM 3951 C CA . ILE B 1 223 ? 27.062 -2.738 4.336 1 95.75 223 ILE B CA 1
ATOM 3952 C C . ILE B 1 223 ? 26.016 -3.824 4.57 1 95.75 223 ILE B C 1
ATOM 3954 O O . ILE B 1 223 ? 26.359 -5.004 4.703 1 95.75 223 ILE B O 1
ATOM 3958 N N . THR B 1 224 ? 24.797 -3.514 4.629 1 94.56 224 THR B N 1
ATOM 3959 C CA . THR B 1 224 ? 23.75 -4.449 5.008 1 94.56 224 THR B CA 1
ATOM 3960 C C . THR B 1 224 ? 23.625 -5.566 3.977 1 94.56 224 THR B C 1
ATOM 3962 O O . THR B 1 224 ? 23.578 -6.746 4.332 1 94.56 224 THR B O 1
ATOM 3965 N N . THR B 1 225 ? 23.531 -5.152 2.697 1 94.75 225 THR B N 1
ATOM 3966 C CA . THR B 1 225 ? 23.391 -6.164 1.657 1 94.75 225 THR B CA 1
ATOM 3967 C C . THR B 1 225 ? 24.625 -7.051 1.591 1 94.75 225 THR B C 1
ATOM 3969 O O . THR B 1 225 ? 24.516 -8.273 1.51 1 94.75 225 THR B O 1
ATOM 3972 N N . PRO B 1 226 ? 25.828 -6.473 1.661 1 95.5 226 PRO B N 1
ATOM 3973 C CA . PRO B 1 226 ? 27.047 -7.293 1.704 1 95.5 226 PRO B CA 1
ATOM 3974 C C . PRO B 1 226 ? 27.062 -8.266 2.883 1 95.5 226 PRO B C 1
ATOM 3976 O O . PRO B 1 226 ? 27.5 -9.406 2.742 1 95.5 226 PRO B O 1
ATOM 3979 N N . ILE B 1 227 ? 26.609 -7.852 3.975 1 95.56 227 ILE B N 1
ATOM 3980 C CA . ILE B 1 227 ? 26.531 -8.727 5.137 1 95.56 227 ILE B CA 1
ATOM 3981 C C . ILE B 1 227 ? 25.578 -9.891 4.844 1 95.56 227 ILE B C 1
ATOM 3983 O O . ILE B 1 227 ? 25.906 -11.047 5.102 1 95.56 227 ILE B O 1
ATOM 3987 N N . GLY B 1 228 ? 24.469 -9.586 4.344 1 94.44 228 GLY B N 1
ATOM 3988 C CA . GLY B 1 228 ? 23.547 -10.633 3.945 1 94.44 228 GLY B CA 1
ATOM 3989 C C . GLY B 1 228 ? 24.141 -11.602 2.939 1 94.44 228 GLY B C 1
ATOM 3990 O O . GLY B 1 228 ? 23.938 -12.812 3.045 1 94.44 228 GLY B O 1
ATOM 3991 N N . GLN B 1 229 ? 24.797 -11.031 2.006 1 94.38 229 GLN B N 1
ATOM 3992 C CA . GLN B 1 229 ? 25.438 -11.852 0.981 1 94.38 229 GLN B CA 1
ATOM 3993 C C . GLN B 1 229 ? 26.469 -12.789 1.594 1 94.38 229 GLN B C 1
ATOM 3995 O O . GLN B 1 229 ? 26.562 -13.961 1.216 1 94.38 229 GLN B O 1
ATOM 4000 N N . ALA B 1 230 ? 27.25 -12.273 2.457 1 93.88 230 ALA B N 1
ATOM 4001 C CA . ALA B 1 230 ? 28.266 -13.086 3.133 1 93.88 230 ALA B CA 1
ATOM 4002 C C . ALA B 1 230 ? 27.625 -14.227 3.908 1 93.88 230 ALA B C 1
ATOM 4004 O O . ALA B 1 230 ? 28.109 -15.367 3.869 1 93.88 230 ALA B O 1
ATOM 4005 N N . ILE B 1 231 ? 26.562 -13.969 4.586 1 91.75 231 ILE B N 1
ATOM 4006 C CA . ILE B 1 231 ? 25.828 -15 5.301 1 91.75 231 ILE B CA 1
ATOM 4007 C C . ILE B 1 231 ? 25.312 -16.047 4.316 1 91.75 231 ILE B C 1
ATOM 4009 O O . ILE B 1 231 ? 25.422 -17.25 4.562 1 91.75 231 ILE B O 1
ATOM 4013 N N . GLY B 1 232 ? 24.766 -15.57 3.23 1 90.38 232 GLY B N 1
ATOM 4014 C CA . GLY B 1 232 ? 24.266 -16.469 2.203 1 90.38 232 GLY B CA 1
ATOM 4015 C C . GLY B 1 232 ? 25.344 -17.391 1.644 1 90.38 232 GLY B C 1
ATOM 4016 O O . GLY B 1 232 ? 25.125 -18.594 1.495 1 90.38 232 GLY B O 1
ATOM 4017 N N . ILE B 1 233 ? 26.5 -16.859 1.343 1 89.31 233 ILE B N 1
ATOM 4018 C CA . ILE B 1 233 ? 27.625 -17.625 0.837 1 89.31 233 ILE B CA 1
ATOM 4019 C C . ILE B 1 233 ? 28.047 -18.656 1.882 1 89.31 233 ILE B C 1
ATOM 4021 O O . ILE B 1 233 ? 28.375 -19.797 1.541 1 89.31 233 ILE B O 1
ATOM 4025 N N . GLY B 1 234 ? 27.984 -18.281 3.078 1 88.81 234 GLY B N 1
ATOM 4026 C CA . GLY B 1 234 ? 28.375 -19.156 4.164 1 88.81 234 GLY B CA 1
ATOM 4027 C C . GLY B 1 234 ? 27.453 -20.359 4.312 1 88.81 234 GLY B C 1
ATOM 4028 O O . GLY B 1 234 ? 27.906 -21.453 4.637 1 88.81 234 GLY B O 1
ATOM 4029 N N . VAL B 1 235 ? 26.25 -20.203 4.035 1 85.56 235 VAL B N 1
ATOM 4030 C CA . VAL B 1 235 ? 25.297 -21.281 4.258 1 85.56 235 VAL B CA 1
ATOM 4031 C C . VAL B 1 235 ? 25 -21.984 2.936 1 85.56 235 VAL B C 1
ATOM 4033 O O . VAL B 1 235 ? 24.203 -22.922 2.895 1 85.56 235 VAL B O 1
ATOM 4036 N N . ARG B 1 236 ? 25.578 -21.609 1.912 1 84 236 ARG B N 1
ATOM 4037 C CA . ARG B 1 236 ? 25.281 -22.094 0.566 1 84 236 ARG B CA 1
ATOM 4038 C C . ARG B 1 236 ? 25.531 -23.594 0.459 1 84 236 ARG B C 1
ATOM 4040 O O . ARG B 1 236 ? 24.797 -24.297 -0.234 1 84 236 ARG B O 1
ATOM 4047 N N . SER B 1 237 ? 26.531 -24.062 1.05 1 80.75 237 SER B N 1
ATOM 4048 C CA . SER B 1 237 ? 26.891 -25.469 0.952 1 80.75 237 SER B CA 1
ATOM 4049 C C . SER B 1 237 ? 25.875 -26.344 1.685 1 80.75 237 SER B C 1
ATOM 4051 O O . SER B 1 237 ? 25.719 -27.531 1.366 1 80.75 237 SER B O 1
ATOM 4053 N N . THR B 1 238 ? 25.219 -25.797 2.627 1 77.81 238 THR B N 1
ATOM 4054 C CA . THR B 1 238 ? 24.219 -26.531 3.381 1 77.81 238 THR B CA 1
ATOM 4055 C C . THR B 1 238 ? 22.812 -26.188 2.904 1 77.81 238 THR B C 1
ATOM 4057 O O . THR B 1 238 ? 21.828 -26.781 3.363 1 77.81 238 THR B O 1
ATOM 4060 N N . TYR B 1 239 ? 22.906 -25.375 1.895 1 72.31 239 TYR B N 1
ATOM 4061 C CA . TYR B 1 239 ? 21.641 -24.828 1.429 1 72.31 239 TYR B CA 1
ATOM 4062 C C . TYR B 1 239 ? 21.141 -25.578 0.198 1 72.31 239 TYR B C 1
ATOM 4064 O O . TYR B 1 239 ? 21.828 -25.625 -0.83 1 72.31 239 TYR B O 1
ATOM 4072 N N . ASP B 1 240 ? 20.125 -26.422 0.362 1 74.19 240 ASP B N 1
ATOM 4073 C CA . ASP B 1 240 ? 19.406 -27.016 -0.77 1 74.19 240 ASP B CA 1
ATOM 4074 C C . ASP B 1 240 ? 18.203 -26.172 -1.165 1 74.19 240 ASP B C 1
ATOM 4076 O O . ASP B 1 240 ? 17.203 -26.141 -0.457 1 74.19 240 ASP B O 1
ATOM 4080 N N . SER B 1 241 ? 18.344 -25.469 -2.273 1 68.88 241 SER B N 1
ATOM 4081 C CA . SER B 1 241 ? 17.344 -24.516 -2.727 1 68.88 241 SER B CA 1
ATOM 4082 C C . SER B 1 241 ? 16.016 -25.188 -3.006 1 68.88 241 SER B C 1
ATOM 4084 O O . SER B 1 241 ? 14.969 -24.547 -3.041 1 68.88 241 SER B O 1
ATOM 4086 N N . GLU B 1 242 ? 16.031 -26.469 -3.105 1 74.5 242 GLU B N 1
ATOM 4087 C CA . GLU B 1 242 ? 14.812 -27.203 -3.424 1 74.5 242 GLU B CA 1
ATOM 4088 C C . GLU B 1 242 ? 14.234 -27.875 -2.186 1 74.5 242 GLU B C 1
ATOM 4090 O O . GLU B 1 242 ? 13.141 -28.453 -2.236 1 74.5 242 GLU B O 1
ATOM 4095 N N . SER B 1 243 ? 14.984 -27.656 -1.156 1 81.88 243 SER B N 1
ATOM 4096 C CA . SER B 1 243 ? 14.484 -28.25 0.078 1 81.88 243 SER B CA 1
ATOM 4097 C C . SER B 1 243 ? 13.258 -27.516 0.599 1 81.88 243 SER B C 1
ATOM 4099 O O . SER B 1 243 ? 13.086 -26.328 0.331 1 81.88 243 SER B O 1
ATOM 4101 N N . THR B 1 244 ? 12.445 -28.25 1.298 1 84.06 244 THR B N 1
ATOM 4102 C CA . THR B 1 244 ? 11.234 -27.703 1.88 1 84.06 244 THR B CA 1
ATOM 4103 C C . THR B 1 244 ? 11.562 -26.547 2.818 1 84.06 244 THR B C 1
ATOM 4105 O O . THR B 1 244 ? 10.875 -25.516 2.818 1 84.06 244 THR B O 1
ATOM 4108 N N . THR B 1 245 ? 12.602 -26.703 3.492 1 82.62 245 THR B N 1
ATOM 4109 C CA . THR B 1 245 ? 13.008 -25.656 4.426 1 82.62 245 THR B CA 1
ATOM 4110 C C . THR B 1 245 ? 13.438 -24.406 3.676 1 82.62 245 THR B C 1
ATOM 4112 O O . THR B 1 245 ? 13.062 -23.281 4.059 1 82.62 245 THR B O 1
ATOM 4115 N N . ALA B 1 246 ? 14.133 -24.578 2.67 1 81.69 246 ALA B N 1
ATOM 4116 C CA . ALA B 1 246 ? 14.594 -23.438 1.882 1 81.69 246 ALA B CA 1
ATOM 4117 C C . ALA B 1 246 ? 13.422 -22.703 1.253 1 81.69 246 ALA B C 1
ATOM 4119 O O . ALA B 1 246 ? 13.406 -21.469 1.211 1 81.69 246 ALA B O 1
ATOM 4120 N N . LEU B 1 247 ? 12.484 -23.406 0.827 1 85.5 247 LEU B N 1
ATOM 4121 C CA . LEU B 1 247 ? 11.297 -22.812 0.208 1 85.5 247 LEU B CA 1
ATOM 4122 C C . LEU B 1 247 ? 10.5 -22.016 1.225 1 85.5 247 LEU B C 1
ATOM 4124 O O . LEU B 1 247 ? 10.055 -20.906 0.929 1 85.5 247 LEU B O 1
ATOM 4128 N N . TRP B 1 248 ? 10.461 -22.547 2.375 1 86.62 248 TRP B N 1
ATOM 4129 C CA . TRP B 1 248 ? 9.758 -21.844 3.445 1 86.62 248 TRP B CA 1
ATOM 4130 C C . TRP B 1 248 ? 10.5 -20.562 3.832 1 86.62 248 TRP B C 1
ATOM 4132 O O . TRP B 1 248 ? 9.898 -19.484 3.898 1 86.62 248 TRP B O 1
ATOM 4142 N N . VAL B 1 249 ? 11.75 -20.719 4.008 1 85.25 249 VAL B N 1
ATOM 4143 C CA . VAL B 1 249 ? 12.547 -19.594 4.516 1 85.25 249 VAL B CA 1
ATOM 4144 C C . VAL B 1 249 ? 12.617 -18.5 3.461 1 85.25 249 VAL B C 1
ATOM 4146 O O . VAL B 1 249 ? 12.336 -17.328 3.748 1 85.25 249 VAL B O 1
ATOM 4149 N N . GLN B 1 250 ? 12.859 -18.875 2.293 1 86.81 250 GLN B N 1
ATOM 4150 C CA . GLN B 1 250 ? 12.984 -17.891 1.222 1 86.81 250 GLN B CA 1
ATOM 4151 C C . GLN B 1 250 ? 11.633 -17.266 0.901 1 86.81 250 GLN B C 1
ATOM 4153 O O . GLN B 1 250 ? 11.547 -16.047 0.679 1 86.81 250 GLN B O 1
ATOM 4158 N N . GLY B 1 251 ? 10.648 -18.078 0.876 1 90.81 251 GLY B N 1
ATOM 4159 C CA . GLY B 1 251 ? 9.32 -17.562 0.582 1 90.81 251 GLY B CA 1
ATOM 4160 C C . GLY B 1 251 ? 8.812 -16.578 1.616 1 90.81 251 GLY B C 1
ATOM 4161 O O . GLY B 1 251 ? 8.352 -15.492 1.268 1 90.81 251 GLY B O 1
ATOM 4162 N N . VAL B 1 252 ? 9 -16.922 2.82 1 91.94 252 VAL B N 1
ATOM 4163 C CA . VAL B 1 252 ? 8.531 -16.078 3.91 1 91.94 252 VAL B CA 1
ATOM 4164 C C . VAL B 1 252 ? 9.336 -14.781 3.936 1 91.94 252 VAL B C 1
ATOM 4166 O O . VAL B 1 252 ? 8.766 -13.688 4.023 1 91.94 252 VAL B O 1
ATOM 4169 N N . PHE B 1 253 ? 10.57 -14.891 3.777 1 91.5 253 PHE B N 1
ATOM 4170 C CA . PHE B 1 253 ? 11.43 -13.719 3.852 1 91.5 253 PHE B CA 1
ATOM 4171 C C . PHE B 1 253 ? 11.18 -12.789 2.672 1 91.5 253 PHE B C 1
ATOM 4173 O O . PHE B 1 253 ? 11.164 -11.562 2.828 1 91.5 253 PHE B O 1
ATOM 4180 N N . ASP B 1 254 ? 10.969 -13.344 1.556 1 92.62 254 ASP B N 1
ATOM 4181 C CA . ASP B 1 254 ? 10.68 -12.531 0.379 1 92.62 254 ASP B CA 1
ATOM 4182 C C . ASP B 1 254 ? 9.352 -11.789 0.543 1 92.62 254 ASP B C 1
ATOM 4184 O O . ASP B 1 254 ? 9.25 -10.609 0.19 1 92.62 254 ASP B O 1
ATOM 4188 N N . CYS B 1 255 ? 8.398 -12.453 1.086 1 95.25 255 CYS B N 1
ATOM 4189 C CA . CYS B 1 255 ? 7.102 -11.828 1.277 1 95.25 255 CYS B CA 1
ATOM 4190 C C . CYS B 1 255 ? 7.168 -10.75 2.354 1 95.25 255 CYS B C 1
ATOM 4192 O O . CYS B 1 255 ? 6.516 -9.711 2.242 1 95.25 255 CYS B O 1
ATOM 4194 N N . VAL B 1 256 ? 7.965 -11.023 3.348 1 94.56 256 VAL B N 1
ATOM 4195 C CA . VAL B 1 256 ? 8.156 -10.016 4.387 1 94.56 256 VAL B CA 1
ATOM 4196 C C . VAL B 1 256 ? 8.875 -8.805 3.801 1 94.56 256 VAL B C 1
ATOM 4198 O O . VAL B 1 256 ? 8.43 -7.664 3.988 1 94.56 256 VAL B O 1
ATOM 4201 N N . ALA B 1 257 ? 9.922 -9.039 3.068 1 93.44 257 ALA B N 1
ATOM 4202 C CA . ALA B 1 257 ? 10.68 -7.957 2.441 1 93.44 257 ALA B CA 1
ATOM 4203 C C . ALA B 1 257 ? 9.805 -7.168 1.47 1 93.44 257 ALA B C 1
ATOM 4205 O O . ALA B 1 257 ? 9.844 -5.938 1.441 1 93.44 257 ALA B O 1
ATOM 4206 N N . GLY B 1 258 ? 9.055 -7.91 0.7 1 95.12 258 GLY B N 1
ATOM 4207 C CA . GLY B 1 258 ? 8.133 -7.262 -0.219 1 95.12 258 GLY B CA 1
ATOM 4208 C C . GLY B 1 258 ? 7.098 -6.41 0.482 1 95.12 258 GLY B C 1
ATOM 4209 O O . GLY B 1 258 ? 6.773 -5.309 0.025 1 95.12 258 GLY B O 1
ATOM 4210 N N . GLY B 1 259 ? 6.559 -6.906 1.584 1 96.19 259 GLY B N 1
ATOM 4211 C CA . GLY B 1 259 ? 5.602 -6.141 2.371 1 96.19 259 GLY B CA 1
ATOM 4212 C C . GLY B 1 259 ? 6.188 -4.863 2.947 1 96.19 259 GLY B C 1
ATOM 4213 O O . GLY B 1 259 ? 5.52 -3.83 2.984 1 96.19 259 GLY B O 1
ATOM 4214 N N . ILE B 1 260 ? 7.391 -4.93 3.379 1 95.12 260 ILE B N 1
ATOM 4215 C CA . ILE B 1 260 ? 8.078 -3.764 3.924 1 95.12 260 ILE B CA 1
ATOM 4216 C C . ILE B 1 260 ? 8.242 -2.705 2.836 1 95.12 260 ILE B C 1
ATOM 4218 O O . ILE B 1 260 ? 7.906 -1.536 3.043 1 95.12 260 ILE B O 1
ATOM 4222 N N . LEU B 1 261 ? 8.703 -3.143 1.712 1 95.06 261 LEU B N 1
ATOM 4223 C CA . LEU B 1 261 ? 8.953 -2.211 0.617 1 95.06 261 LEU B CA 1
ATOM 4224 C C . LEU B 1 261 ? 7.641 -1.637 0.089 1 95.06 261 LEU B C 1
ATOM 4226 O O . LEU B 1 261 ? 7.578 -0.466 -0.294 1 95.06 261 LEU B O 1
ATOM 4230 N N . LEU B 1 262 ? 6.664 -2.453 0.09 1 96.5 262 LEU B N 1
ATOM 4231 C CA . LEU B 1 262 ? 5.363 -1.983 -0.373 1 96.5 262 LEU B CA 1
ATOM 4232 C C . LEU B 1 262 ? 4.809 -0.914 0.561 1 96.5 262 LEU B C 1
ATOM 4234 O O . LEU B 1 262 ? 4.375 0.148 0.106 1 96.5 262 LEU B O 1
ATOM 4238 N N . TYR B 1 263 ? 4.84 -1.188 1.812 1 96.88 263 TYR B N 1
ATOM 4239 C CA . TYR B 1 263 ? 4.328 -0.231 2.787 1 96.88 263 TYR B CA 1
ATOM 4240 C C . TYR B 1 263 ? 5.141 1.059 2.762 1 96.88 263 TYR B C 1
ATOM 4242 O O . TYR B 1 263 ? 4.582 2.152 2.66 1 96.88 263 TYR B O 1
ATOM 4250 N N . THR B 1 264 ? 6.43 0.958 2.867 1 94.75 264 THR B N 1
ATOM 4251 C CA . THR B 1 264 ? 7.277 2.143 2.906 1 94.75 264 THR B CA 1
ATOM 4252 C C . THR B 1 264 ? 7.246 2.875 1.568 1 94.75 264 THR B C 1
ATOM 4254 O O . THR B 1 264 ? 7.336 4.105 1.526 1 94.75 264 THR B O 1
ATOM 4257 N N . GLY B 1 265 ? 7.152 2.102 0.508 1 95.75 265 GLY B N 1
ATOM 4258 C CA . GLY B 1 265 ? 7.051 2.721 -0.805 1 95.75 265 GLY B CA 1
ATOM 4259 C C . GLY B 1 265 ? 5.801 3.559 -0.977 1 95.75 265 GLY B C 1
ATOM 4260 O O . GLY B 1 265 ? 5.863 4.688 -1.466 1 95.75 265 GLY B O 1
ATOM 4261 N N . VAL B 1 266 ? 4.703 3.055 -0.528 1 96.75 266 VAL B N 1
ATOM 4262 C CA . VAL B 1 266 ? 3.42 3.721 -0.736 1 96.75 266 VAL B CA 1
ATOM 4263 C C . VAL B 1 266 ? 3.25 4.848 0.281 1 96.75 266 VAL B C 1
ATOM 4265 O O . VAL B 1 266 ? 2.863 5.961 -0.077 1 96.75 266 VAL B O 1
ATOM 4268 N N . VAL B 1 267 ? 3.611 4.574 1.522 1 95.81 267 VAL B N 1
ATOM 4269 C CA . VAL B 1 267 ? 3.312 5.52 2.592 1 95.81 267 VAL B CA 1
ATOM 4270 C C . VAL B 1 267 ? 4.457 6.523 2.729 1 95.81 267 VAL B C 1
ATOM 4272 O O . VAL B 1 267 ? 4.273 7.719 2.492 1 95.81 267 VAL B O 1
ATOM 4275 N N . GLU B 1 268 ? 5.613 6.082 2.936 1 93.62 268 GLU B N 1
ATOM 4276 C CA . GLU B 1 268 ? 6.727 6.973 3.254 1 93.62 268 GLU B CA 1
ATOM 4277 C C . GLU B 1 268 ? 7.238 7.684 2.006 1 93.62 268 GLU B C 1
ATOM 4279 O O . GLU B 1 268 ? 7.535 8.875 2.041 1 93.62 268 GLU B O 1
ATOM 4284 N N . LEU B 1 269 ? 7.293 6.953 0.919 1 94.31 269 LEU B N 1
ATOM 4285 C CA . LEU B 1 269 ? 7.902 7.555 -0.261 1 94.31 269 LEU B CA 1
ATOM 4286 C C . LEU B 1 269 ? 6.859 8.297 -1.092 1 94.31 269 LEU B C 1
ATOM 4288 O O . LEU B 1 269 ? 6.984 9.5 -1.328 1 94.31 269 LEU B O 1
ATOM 4292 N N . LEU B 1 270 ? 5.777 7.652 -1.446 1 95.69 270 LEU B N 1
ATOM 4293 C CA . LEU B 1 270 ? 4.801 8.273 -2.334 1 95.69 270 LEU B CA 1
ATOM 4294 C C . LEU B 1 270 ? 3.93 9.266 -1.572 1 95.69 270 LEU B C 1
ATOM 4296 O O . LEU B 1 270 ? 3.832 10.438 -1.956 1 95.69 270 LEU B O 1
ATOM 4300 N N . THR B 1 271 ? 3.396 8.82 -0.5 1 94.5 271 THR B N 1
ATOM 4301 C CA . THR B 1 271 ? 2.404 9.641 0.185 1 94.5 271 THR B CA 1
ATOM 4302 C C . THR B 1 271 ? 3.068 10.828 0.88 1 94.5 271 THR B C 1
ATOM 4304 O O . THR B 1 271 ? 2.701 11.977 0.642 1 94.5 271 THR B O 1
ATOM 4307 N N . TYR B 1 272 ? 4.086 10.586 1.648 1 92.5 272 TYR B N 1
ATOM 4308 C CA . TYR B 1 272 ? 4.676 11.648 2.459 1 92.5 272 TYR B CA 1
ATOM 4309 C C . TYR B 1 272 ? 5.59 12.531 1.619 1 92.5 272 TYR B C 1
ATOM 4311 O O . TYR B 1 272 ? 5.715 13.727 1.878 1 92.5 272 TYR B O 1
ATOM 4319 N N . ASN B 1 273 ? 6.168 12.016 0.523 1 91.56 273 ASN B N 1
ATOM 4320 C CA . ASN B 1 273 ? 7.152 12.797 -0.22 1 91.56 273 ASN B CA 1
ATOM 4321 C C . ASN B 1 273 ? 6.566 13.352 -1.517 1 91.56 273 ASN B C 1
ATOM 4323 O O . ASN B 1 273 ? 7.191 14.172 -2.186 1 91.56 273 ASN B O 1
ATOM 4327 N N . MET B 1 274 ? 5.402 12.906 -1.848 1 93.31 274 MET B N 1
ATOM 4328 C CA . MET B 1 274 ? 4.809 13.43 -3.072 1 93.31 274 MET B CA 1
ATOM 4329 C C . MET B 1 274 ? 3.367 13.867 -2.834 1 93.31 274 MET B C 1
ATOM 4331 O O . MET B 1 274 ? 3.074 15.062 -2.779 1 93.31 274 MET B O 1
ATOM 4335 N N . THR B 1 275 ? 2.523 13.086 -2.4 1 92.31 275 THR B N 1
ATOM 4336 C CA . THR B 1 275 ? 1.083 13.32 -2.355 1 92.31 275 THR B CA 1
ATOM 4337 C C . THR B 1 275 ? 0.741 14.398 -1.333 1 92.31 275 THR B C 1
ATOM 4339 O O . THR B 1 275 ? -0.121 15.242 -1.581 1 92.31 275 THR B O 1
ATOM 4342 N N . THR B 1 276 ? 1.422 14.305 -0.187 1 90 276 THR B N 1
ATOM 4343 C CA . THR B 1 276 ? 1.106 15.266 0.861 1 90 276 THR B CA 1
ATOM 4344 C C . THR B 1 276 ? 2.234 16.281 1.021 1 90 276 THR B C 1
ATOM 4346 O O . THR B 1 276 ? 2.211 17.109 1.937 1 90 276 THR B O 1
ATOM 4349 N N . ASN B 1 277 ? 3.197 16.188 0.156 1 89.31 277 ASN B N 1
ATOM 4350 C CA . ASN B 1 277 ? 4.34 17.094 0.214 1 89.31 277 ASN B CA 1
ATOM 4351 C C . ASN B 1 277 ? 4.027 18.438 -0.442 1 89.31 277 ASN B C 1
ATOM 4353 O O . ASN B 1 277 ? 3.74 18.5 -1.639 1 89.31 277 ASN B O 1
ATOM 4357 N N . GLN B 1 278 ? 4.109 19.469 0.332 1 87 278 GLN B N 1
ATOM 4358 C CA . GLN B 1 278 ? 3.732 20.797 -0.14 1 87 278 GLN B CA 1
ATOM 4359 C C . GLN B 1 278 ? 4.672 21.281 -1.242 1 87 278 GLN B C 1
ATOM 4361 O O . GLN B 1 278 ? 4.246 21.969 -2.178 1 87 278 GLN B O 1
ATOM 4366 N N . LYS B 1 279 ? 5.891 20.969 -1.137 1 86.88 279 LYS B N 1
ATOM 4367 C CA . LYS B 1 279 ? 6.852 21.359 -2.166 1 86.88 279 LYS B CA 1
ATOM 4368 C C . LYS B 1 279 ? 6.492 20.75 -3.514 1 86.88 279 LYS B C 1
ATOM 4370 O O . LYS B 1 279 ? 6.496 21.438 -4.539 1 86.88 279 LYS B O 1
ATOM 4375 N N . PHE B 1 280 ? 6.164 19.516 -3.496 1 91.12 280 PHE B N 1
ATOM 4376 C CA . PHE B 1 280 ? 5.754 18.812 -4.711 1 91.12 280 PHE B CA 1
ATOM 4377 C C . PHE B 1 280 ? 4.473 19.422 -5.273 1 91.12 280 PHE B C 1
ATOM 4379 O O . PHE B 1 280 ? 4.383 19.688 -6.473 1 91.12 280 PHE B O 1
ATOM 4386 N N . LEU B 1 281 ? 3.564 19.703 -4.398 1 90.12 281 LEU B N 1
ATOM 4387 C CA . LEU B 1 281 ? 2.248 20.172 -4.816 1 90.12 281 LEU B CA 1
ATOM 4388 C C . LEU B 1 281 ? 2.316 21.594 -5.34 1 90.12 281 LEU B C 1
ATOM 4390 O O . LEU B 1 281 ? 1.438 22.031 -6.09 1 90.12 281 LEU B O 1
ATOM 4394 N N . SER B 1 282 ? 3.346 22.328 -4.914 1 89.25 282 SER B N 1
ATOM 4395 C CA . SER B 1 282 ? 3.48 23.734 -5.297 1 89.25 282 SER B CA 1
ATOM 4396 C C . SER B 1 282 ? 4.207 23.875 -6.629 1 89.25 282 SER B C 1
ATOM 4398 O O . SER B 1 282 ? 4.27 24.969 -7.195 1 89.25 282 SER B O 1
ATOM 4400 N N . ARG B 1 283 ? 4.73 22.828 -7.129 1 91.19 283 ARG B N 1
ATOM 4401 C CA . ARG B 1 283 ? 5.465 22.875 -8.391 1 91.19 283 ARG B CA 1
ATOM 4402 C C . ARG B 1 283 ? 4.523 23.125 -9.562 1 91.19 283 ARG B C 1
ATOM 4404 O O . ARG B 1 283 ? 3.314 22.922 -9.453 1 91.19 283 ARG B O 1
ATOM 4411 N N . SER B 1 284 ? 5.148 23.609 -10.664 1 92.69 284 SER B N 1
ATOM 4412 C CA . SER B 1 284 ? 4.371 23.828 -11.883 1 92.69 284 SER B CA 1
ATOM 4413 C C . SER B 1 284 ? 3.844 22.516 -12.438 1 92.69 284 SER B C 1
ATOM 4415 O O . SER B 1 284 ? 4.371 21.438 -12.125 1 92.69 284 SER B O 1
ATOM 4417 N N . THR B 1 285 ? 2.762 22.562 -13.234 1 94.06 285 THR B N 1
ATOM 4418 C CA . THR B 1 285 ? 2.121 21.391 -13.812 1 94.06 285 THR B CA 1
ATOM 4419 C C . THR B 1 285 ? 3.119 20.578 -14.633 1 94.06 285 THR B C 1
ATOM 4421 O O . THR B 1 285 ? 3.172 19.344 -14.523 1 94.06 285 THR B O 1
ATOM 4424 N N . LEU B 1 286 ? 3.939 21.234 -15.375 1 94.69 286 LEU B N 1
ATOM 4425 C CA . LEU B 1 286 ? 4.91 20.547 -16.234 1 94.69 286 LEU B CA 1
ATOM 4426 C C . LEU B 1 286 ? 5.945 19.812 -15.391 1 94.69 286 LEU B C 1
ATOM 4428 O O . LEU B 1 286 ? 6.328 18.688 -15.719 1 94.69 286 LEU B O 1
ATOM 4432 N N . GLN B 1 287 ? 6.383 20.453 -14.344 1 94.88 287 GLN B N 1
ATOM 4433 C CA . GLN B 1 287 ? 7.359 19.812 -13.461 1 94.88 287 GLN B CA 1
ATOM 4434 C C . GLN B 1 287 ? 6.77 18.594 -12.766 1 94.88 287 GLN B C 1
ATOM 4436 O O . GLN B 1 287 ? 7.426 17.562 -12.656 1 94.88 287 GLN B O 1
ATOM 4441 N N . ARG B 1 288 ? 5.566 18.75 -12.32 1 95.44 288 ARG B N 1
ATOM 4442 C CA . ARG B 1 288 ? 4.918 17.641 -11.641 1 95.44 288 ARG B CA 1
ATOM 4443 C C . ARG B 1 288 ? 4.75 16.453 -12.578 1 95.44 288 ARG B C 1
ATOM 4445 O O . ARG B 1 288 ? 5.023 15.305 -12.203 1 95.44 288 ARG B O 1
ATOM 4452 N N . TYR B 1 289 ? 4.309 16.719 -13.781 1 96.81 289 TYR B N 1
ATOM 4453 C CA . TYR B 1 289 ? 4.098 15.648 -14.742 1 96.81 289 TYR B CA 1
ATOM 4454 C C . TYR B 1 289 ? 5.418 14.984 -15.125 1 96.81 289 TYR B C 1
ATOM 4456 O O . TYR B 1 289 ? 5.465 13.781 -15.375 1 96.81 289 TYR B O 1
ATOM 4464 N N . ALA B 1 290 ? 6.465 15.758 -15.18 1 96.62 290 ALA B N 1
ATOM 4465 C CA . ALA B 1 290 ? 7.789 15.188 -15.414 1 96.62 290 ALA B CA 1
ATOM 4466 C C . ALA B 1 290 ? 8.188 14.25 -14.273 1 96.62 290 ALA B C 1
ATOM 4468 O O . ALA B 1 290 ? 8.781 13.195 -14.516 1 96.62 290 ALA B O 1
ATOM 4469 N N . LEU B 1 291 ? 7.879 14.664 -13.094 1 96.94 291 LEU B N 1
ATOM 4470 C CA . LEU B 1 291 ? 8.211 13.844 -11.93 1 96.94 291 LEU B CA 1
ATOM 4471 C C . LEU B 1 291 ? 7.398 12.555 -11.93 1 96.94 291 LEU B C 1
ATOM 4473 O O . LEU B 1 291 ? 7.918 11.492 -11.586 1 96.94 291 LEU B O 1
ATOM 4477 N N . TYR B 1 292 ? 6.07 12.633 -12.336 1 97.62 292 TYR B N 1
ATOM 4478 C CA . TYR B 1 292 ? 5.27 11.422 -12.492 1 97.62 292 TYR B CA 1
ATOM 4479 C C . TYR B 1 292 ? 5.887 10.492 -13.531 1 97.62 292 TYR B C 1
ATOM 4481 O O . TYR B 1 292 ? 5.949 9.281 -13.328 1 97.62 292 TYR B O 1
ATOM 4489 N N . ALA B 1 293 ? 6.305 11.07 -14.578 1 97.81 293 ALA B N 1
ATOM 4490 C CA . ALA B 1 293 ? 6.902 10.281 -15.656 1 97.81 293 ALA B CA 1
ATOM 4491 C C . ALA B 1 293 ? 8.164 9.562 -15.172 1 97.81 293 ALA B C 1
ATOM 4493 O O . ALA B 1 293 ? 8.414 8.422 -15.547 1 97.81 293 ALA B O 1
ATOM 4494 N N . CYS B 1 294 ? 8.945 10.211 -14.359 1 97.75 294 CYS B N 1
ATOM 4495 C CA . CYS B 1 294 ? 10.141 9.594 -13.805 1 97.75 294 CYS B CA 1
ATOM 4496 C C . CYS B 1 294 ? 9.781 8.445 -12.875 1 97.75 294 CYS B C 1
ATOM 4498 O O . CYS B 1 294 ? 10.391 7.375 -12.938 1 97.75 294 CYS B O 1
ATOM 4500 N N . LEU B 1 295 ? 8.805 8.68 -12.039 1 98 295 LEU B N 1
ATOM 4501 C CA . LEU B 1 295 ? 8.328 7.633 -11.141 1 98 295 LEU B CA 1
ATOM 4502 C C . LEU B 1 295 ? 7.863 6.414 -11.93 1 98 295 LEU B C 1
ATOM 4504 O O . LEU B 1 295 ? 8.25 5.285 -11.625 1 98 295 LEU B O 1
ATOM 4508 N N . TRP B 1 296 ? 7.074 6.668 -13.008 1 98 296 TRP B N 1
ATOM 4509 C CA . TRP B 1 296 ? 6.516 5.594 -13.828 1 98 296 TRP B CA 1
ATOM 4510 C C . TRP B 1 296 ? 7.613 4.891 -14.617 1 98 296 TRP B C 1
ATOM 4512 O O . TRP B 1 296 ? 7.57 3.668 -14.797 1 98 296 TRP B O 1
ATOM 4522 N N . SER B 1 297 ? 8.562 5.625 -15.039 1 97.62 297 SER B N 1
ATOM 4523 C CA . SER B 1 297 ? 9.68 5.043 -15.781 1 97.62 297 SER B CA 1
ATOM 4524 C C . SER B 1 297 ? 10.547 4.172 -14.875 1 97.62 297 SER B C 1
ATOM 4526 O O . SER B 1 297 ? 11.031 3.119 -15.297 1 97.62 297 SER B O 1
ATOM 4528 N N . GLY B 1 298 ? 10.812 4.629 -13.656 1 97.06 298 GLY B N 1
ATOM 4529 C CA . GLY B 1 298 ? 11.539 3.805 -12.711 1 97.06 298 GLY B CA 1
ATOM 4530 C C . GLY B 1 298 ? 10.852 2.486 -12.414 1 97.06 298 GLY B C 1
ATOM 4531 O O . GLY B 1 298 ? 11.492 1.431 -12.43 1 97.06 298 GLY B O 1
ATOM 4532 N N . ALA B 1 299 ? 9.531 2.57 -12.188 1 96.38 299 ALA B N 1
ATOM 4533 C CA . ALA B 1 299 ? 8.75 1.361 -11.945 1 96.38 299 ALA B CA 1
ATOM 4534 C C . ALA B 1 299 ? 8.766 0.444 -13.164 1 96.38 299 ALA B C 1
ATOM 4536 O O . ALA B 1 299 ? 8.938 -0.77 -13.031 1 96.38 299 ALA B O 1
ATOM 4537 N N . GLY B 1 300 ? 8.578 1.034 -14.344 1 94.31 300 GLY B N 1
ATOM 4538 C CA . GLY B 1 300 ? 8.562 0.267 -15.578 1 94.31 300 GLY B CA 1
ATOM 4539 C C . GLY B 1 300 ? 9.883 -0.415 -15.875 1 94.31 300 GLY B C 1
ATOM 4540 O O . GLY B 1 300 ? 9.914 -1.587 -16.25 1 94.31 300 GLY B O 1
ATOM 4541 N N . LEU B 1 301 ? 10.961 0.273 -15.68 1 93.38 301 LEU B N 1
ATOM 4542 C CA . LEU B 1 301 ? 12.281 -0.282 -15.945 1 93.38 301 LEU B CA 1
ATOM 4543 C C . LEU B 1 301 ? 12.594 -1.431 -14.992 1 93.38 301 LEU B C 1
ATOM 4545 O O . LEU B 1 301 ? 13.141 -2.457 -15.406 1 93.38 301 LEU B O 1
ATOM 4549 N N . MET B 1 302 ? 12.266 -1.254 -13.758 1 91.94 302 MET B N 1
ATOM 4550 C CA . MET B 1 302 ? 12.508 -2.318 -12.789 1 91.94 302 MET B CA 1
ATOM 4551 C C . MET B 1 302 ? 11.648 -3.541 -13.102 1 91.94 302 MET B C 1
ATOM 4553 O O . MET B 1 302 ? 12.102 -4.676 -12.945 1 91.94 302 MET B O 1
ATOM 4557 N N . ALA B 1 303 ? 10.406 -3.275 -13.531 1 88.44 303 ALA B N 1
ATOM 4558 C CA . ALA B 1 303 ? 9.523 -4.375 -13.891 1 88.44 303 ALA B CA 1
ATOM 4559 C C . ALA B 1 303 ? 10.062 -5.152 -15.086 1 88.44 303 ALA B C 1
ATOM 4561 O O . ALA B 1 303 ? 9.898 -6.375 -15.172 1 88.44 303 ALA B O 1
ATOM 4562 N N . LEU B 1 304 ? 10.742 -4.492 -15.969 1 85.19 304 LEU B N 1
ATOM 4563 C CA . LEU B 1 304 ? 11.32 -5.129 -17.156 1 85.19 304 LEU B CA 1
ATOM 4564 C C . LEU B 1 304 ? 12.547 -5.957 -16.781 1 85.19 304 LEU B C 1
ATOM 4566 O O . LEU B 1 304 ? 12.719 -7.078 -17.266 1 85.19 304 LEU B O 1
ATOM 4570 N N . ILE B 1 305 ? 13.359 -5.445 -15.914 1 78.75 305 ILE B N 1
ATOM 4571 C CA . ILE B 1 305 ? 14.555 -6.156 -15.477 1 78.75 305 ILE B CA 1
ATOM 4572 C C . ILE B 1 305 ? 14.156 -7.402 -14.688 1 78.75 305 ILE B C 1
ATOM 4574 O O . ILE B 1 305 ? 14.828 -8.438 -14.758 1 78.75 305 ILE B O 1
ATOM 4578 N N . GLY B 1 306 ? 13.047 -7.379 -13.992 1 64.38 306 GLY B N 1
ATOM 4579 C CA . GLY B 1 306 ? 12.531 -8.484 -13.203 1 64.38 306 GLY B CA 1
ATOM 4580 C C . GLY B 1 306 ? 12.125 -9.68 -14.047 1 64.38 306 GLY B C 1
ATOM 4581 O O . GLY B 1 306 ? 12.172 -10.82 -13.586 1 64.38 306 GLY B O 1
ATOM 4582 N N . LYS B 1 307 ? 11.703 -9.492 -15.266 1 62.59 307 LYS B N 1
ATOM 4583 C CA . LYS B 1 307 ? 11.336 -10.562 -16.188 1 62.59 307 LYS B CA 1
ATOM 4584 C C . LYS B 1 307 ? 12.555 -11.414 -16.547 1 62.59 307 LYS B C 1
ATOM 4586 O O . LYS B 1 307 ? 12.438 -12.633 -16.703 1 62.59 307 LYS B O 1
ATOM 4591 N N . TRP B 1 308 ? 13.641 -10.68 -16.625 1 56.25 308 TRP B N 1
ATOM 4592 C CA . TRP B 1 308 ? 14.812 -11.398 -17.125 1 56.25 308 TRP B CA 1
ATOM 4593 C C . TRP B 1 308 ? 15.664 -11.898 -15.961 1 56.25 308 TRP B C 1
ATOM 4595 O O . TRP B 1 308 ? 16.719 -12.5 -16.172 1 56.25 308 TRP B O 1
ATOM 4605 N N . SER B 1 309 ? 15.109 -11.617 -14.75 1 50.19 309 SER B N 1
ATOM 4606 C CA . SER B 1 309 ? 15.906 -12.125 -13.641 1 50.19 309 SER B CA 1
ATOM 4607 C C . SER B 1 309 ? 15.336 -13.438 -13.117 1 50.19 309 SER B C 1
ATOM 4609 O O . SER B 1 309 ? 14.148 -13.719 -13.281 1 50.19 309 SER B O 1
#

pLDDT: mean 82.39, std 18.47, range [24.59, 98.0]

Radius of gyration: 26.91 Å; Cα contacts (8 Å, |Δi|>4): 851; chains: 2; bounding box: 69×90×68 Å

Sequence (618 aa):
MGLSTGAIFIMFAVSAAGTLVPVISQKIPKMQHNSIFMEAIRAFSFGVVLATGLIHMVSEGIENLSDEALGPIVEEYGCLGLAIVLITMIVLQFIEAESVIFFAGGGSMLHGHGHSHGHGDSNTNDSDGSTPESPSSQAEKKTAAHNANIRRKVATIIFEAGVIFHSVIVGLDLGVTTGPKFNTLLTALSFHQFFEGVAIGSAAVTTTKSKTKLFMINFAFAITTPIGQAIGIGVRSTYDSESTTALWVQGVFDCVAGGILLYTGVVELLTYNMTTNQKFLSRSTLQRYALYACLWSGAGLMALIGKWSMGLSTGAIFIMFAVSAAGTLVPVISQKIPKMQHNSIFMEAIRAFSFGVVLATGLIHMVSEGIENLSDEALGPIVEEYGCLGLAIVLITMIVLQFIEAESVIFFAGGGSMLHGHGHSHGHGDSNTNDSDGSTPESPSSQAEKKTAAHNANIRRKVATIIFEAGVIFHSVIVGLDLGVTTGPKFNTLLTALSFHQFFEGVAIGSAAVTTTKSKTKLFMINFAFAITTPIGQAIGIGVRSTYDSESTTALWVQGVFDCVAGGILLYTGVVELLTYNMTTNQKFLSRSTLQRYALYACLWSGAGLMALIGKWS

InterPro domains:
  IPR003689 Zinc/iron permease [PF02535] (3-305)

Foldseek 3Di:
DVVLVVLLVLLLVLLLLLLCVQVVLCVPPQRRLQHLVLLLLLLLLLLQLLLCLVQPLLVLLLVLLCDCQLDDVCVPPSCVLVVLLVVLLVVLVVVLVVQLVVVLVVPVVVVPPPDCPVPDDPPPPPDDPPPPPPPVVVVVVVSVVVSVLSSLLSLLVLLLVLLLLLLLLLLLVLQLDDDPVNVLSSVLSSVSSSSSSNNNSSSLVVNDPDPVVSVVSSNSSSNSSSNSNVVNNVCNVVDDCPDSVNSVVSSSSSSSSSSSSNNSSVPSRPCVVAVPDPSNVPDDPVSNVSSVVSNNVSNVVSSVSSVVD/DVVLVVLLVLLLVLLLLLLCVQVVLCVDPQRRLQHLVLLLLLLLLLLQLLLCLVQPLLVLLLVLLCDCLLDDVCVPPSCVLVVLLVVLLVVLVVVLVVQLVVVLVVPVVVVPPDDPPPDDDPPPPPDDPPPPPPPVVVVVVVSVVVSVLSSLLSLLVLLLVLLLLLLLLLLLVLQLDDDPVNVLSSVLSSVSSSSSSNNNSSSLVVNDPDPVVSVVSSNSSSNSSSNSNVVNNVCNVVDDCPDSVNSVVSSSSSSSSSSSSNNSSVPSRPCVVAVPDPSNVPDDPVSNVSSVVSNNVSNVVSSVSSVVD

Nearest PDB structures (foldseek):
  3wdo-assembly1_A  TM=2.728E-01  e=1.978E+00  Escherichia coli
  5ayn-assembly1_A  TM=2.979E-01  e=3.742E+00  Bdellovibrio bacteriovorus HD100
  9jdv-assembly1_A  TM=2.517E-01  e=7.707E+00  Homo sapiens
  7zh0-assembly1_A  TM=1.461E-01  e=3.437E+00  Homo sapiens
  5ayn-assembly1_A  TM=2.981E-01  e=3.748E+00  Bdellovibrio bacteriovorus HD100

Secondary structure (DSSP, 8-state):
-HHHHHHHHHHHHHHHHHHHHHHHHTTSGGG-TT-HHHHHHHHHHHHHHHHIIIIIIIHHHHHHHT-GGG-HHHHH-TTHHHHHHHHHHHHHHHHHHHHHHHHHHHHHTGGGG---------------------HHHHHHHHHHHHHHHHHHHHHHHHHHHHHHHHHHHHHHHHHH--THHHHHHHHHHHHHHHHHHHHHHHHHHHH---HHHHHHHHHHHHHHHHHHHHHHHHHGGG--TTSHHHHHHHHHHHHHHHHHHHHIIIIIIIIIIIIT-HHHHHS-HHHHHHHHHHHHHHHHHHHHHHHT-/-HHHHHHHHHHHHHHHHHHHHHHHHTTSGGG-TTSHHHHHHHHHHHHHHHHIIIIIIIHHHHHHHT-GGG-HHHHH-TTHHHHHHHHHHHHHHHHHHHHHHHHHHHHHGGGGG---------------------HHHHHHHHHHHHHHHHHHHHHHHHHHHHHHHHHHHHHHHHHH--THHHHHHHHHHHHHHHHHHHHHHHHHHHH---HHHHHHHHHHHHHHHHHHHHHHHHHGGG--TTSHHHHHHHHHHHHHHHHHHHHIIIIIIIIIIIIT-HHHHHS-HHHHHHHHHHHHHHHHHHHHHHHT-